Protein AF-A0A8H7NFB6-F1 (afdb_monomer_lite)

Radius of gyration: 37.3 Å; chains: 1; bounding box: 92×57×112 Å

pLDDT: mean 86.74, std 9.06, range [38.88, 98.38]

Organism: Bionectria ochroleuca (NCBI:txid29856)

Foldseek 3Di:
DVVVVVVCVVVVNLLPADEAEAAECRLLVVLVVLLVLPVPDPDDDDSHLLRYAEYEYQLYQLFAFAAPVVLVVCVVHPCNVVNVQRHDDPPDTHHPVSVVSLQSSLVVQAVNYQYAFEAEDFWFQYWDQDPVRDIDSHHDTDQRHDLCRRQSNSHNNPDPVSSHYDHDHSVCSPPDPDCPGPSNVVVVVVVVVSVVVSVLSSVLSVLVSLQCDPCDPLLVLLLVQLDDPCQCVVLVPPDEADPPALPCLLVDPQSVVLLVDQEFEEEEEEDFQLCQSNNLSCCVPVCCPVSPVQEAEAEAAADLQAAPLSQALSVVLSRRVSSSCVRGVSLQVVSSVVQVVCCVPPHREPPRHHDDNPVSLVSCLRSVLSVQQHHAYEYEYEALCSNPDVRSLVVLVSVLVSRVPHDPDTGGYYYYYYYYPDDPPPPSGGTYDYRLVPRLVSLLVVLQVLCCVQQVDDPVVLSVLLSVLLSSNSVSSVLLSVVLSVCNVVVHDPVVSVVVSVPAHNDPLVNLVVLQVPAPDLVLLLQLLLCQLPDSHFDWLVRSQLSSQQFLPDPDQAPVSSCPDPSRDDPVCSQVCNCNNSVNQWGHDPTGIHGPGPVSSVSCLPPVSCSSVVHDNVVSNVVSVVRSVSSVVSVVSNVVVVVVD

Structure (mmCIF, N/CA/C/O backbone):
data_AF-A0A8H7NFB6-F1
#
_entry.id   AF-A0A8H7NFB6-F1
#
loop_
_atom_site.group_PDB
_atom_site.id
_atom_site.type_symbol
_atom_site.label_atom_id
_atom_site.label_alt_id
_atom_site.label_comp_id
_atom_site.label_asym_id
_atom_site.label_entity_id
_atom_site.label_seq_id
_atom_site.pdbx_PDB_ins_code
_atom_site.Cartn_x
_atom_site.Cartn_y
_atom_site.Cartn_z
_atom_site.occupancy
_atom_site.B_iso_or_equiv
_atom_site.auth_seq_id
_atom_site.auth_comp_id
_atom_site.auth_asym_id
_atom_site.auth_atom_id
_atom_site.pdbx_PDB_model_num
ATOM 1 N N . MET A 1 1 ? -16.370 11.973 40.205 1.00 72.94 1 MET A N 1
ATOM 2 C CA . MET A 1 1 ? -15.672 11.376 39.040 1.00 72.94 1 MET A CA 1
ATOM 3 C C . MET A 1 1 ? -14.157 11.419 39.190 1.00 72.94 1 MET A C 1
ATOM 5 O O . MET A 1 1 ? -13.539 10.376 39.048 1.00 72.94 1 MET A O 1
ATOM 9 N N . GLU A 1 2 ? -13.552 12.554 39.545 1.00 75.69 2 GLU A N 1
ATOM 10 C CA . GLU A 1 2 ? -12.086 12.682 39.681 1.00 75.69 2 GLU A CA 1
ATOM 11 C C . GLU A 1 2 ? -11.465 11.679 40.667 1.00 75.69 2 GLU A C 1
ATOM 13 O O . GLU A 1 2 ? -10.488 11.019 40.325 1.00 75.69 2 GLU A O 1
ATOM 18 N N . THR A 1 3 ? -12.090 11.442 41.824 1.00 82.44 3 THR A N 1
ATOM 19 C CA . THR A 1 3 ? -11.656 10.402 42.778 1.00 82.44 3 THR A CA 1
ATOM 20 C C . THR A 1 3 ? -11.649 8.998 42.164 1.00 82.44 3 THR A C 1
ATOM 22 O O . THR A 1 3 ? -10.734 8.216 42.410 1.00 82.44 3 THR A O 1
ATOM 25 N N . VAL A 1 4 ? -12.641 8.675 41.324 1.00 81.06 4 VAL A N 1
ATOM 26 C CA . VAL A 1 4 ? -12.726 7.381 40.624 1.00 81.06 4 VAL A CA 1
ATOM 27 C C . VAL A 1 4 ? -11.626 7.281 39.569 1.00 81.06 4 VAL A C 1
ATOM 29 O O . VAL A 1 4 ? -10.971 6.245 39.466 1.00 81.06 4 VAL A O 1
ATOM 32 N N . THR A 1 5 ? -11.372 8.359 38.823 1.00 80.69 5 THR A N 1
ATOM 33 C CA . THR A 1 5 ? -10.263 8.432 37.864 1.00 80.69 5 THR A CA 1
ATOM 34 C C . THR A 1 5 ? -8.916 8.240 38.564 1.00 80.69 5 THR A C 1
ATOM 36 O O . THR A 1 5 ? -8.122 7.406 38.131 1.00 80.69 5 THR A O 1
ATOM 39 N N . ALA A 1 6 ? -8.679 8.938 39.678 1.00 82.12 6 ALA A N 1
ATOM 40 C CA . ALA A 1 6 ? -7.454 8.834 40.467 1.00 82.12 6 ALA A CA 1
ATOM 41 C C . ALA A 1 6 ? -7.259 7.421 41.043 1.00 82.12 6 ALA A C 1
ATOM 43 O O . ALA A 1 6 ? -6.180 6.845 40.904 1.00 82.12 6 ALA A O 1
ATOM 44 N N . PHE A 1 7 ? -8.312 6.817 41.608 1.00 86.69 7 PHE A N 1
ATOM 45 C CA . PHE A 1 7 ? -8.282 5.435 42.098 1.00 86.69 7 PHE A CA 1
ATOM 46 C C . PHE A 1 7 ? -7.913 4.446 40.988 1.00 86.69 7 PHE A C 1
ATOM 48 O O . PHE A 1 7 ? -7.046 3.590 41.172 1.00 86.69 7 PHE A O 1
ATOM 55 N N . ARG A 1 8 ? -8.543 4.570 39.816 1.00 85.75 8 ARG A N 1
ATOM 56 C CA . ARG A 1 8 ? -8.294 3.678 38.675 1.00 85.75 8 ARG A CA 1
ATOM 57 C C . ARG A 1 8 ? -6.904 3.866 38.087 1.00 85.75 8 ARG A C 1
ATOM 59 O O . ARG A 1 8 ? -6.289 2.885 37.687 1.00 85.75 8 ARG A O 1
ATOM 66 N N . SER A 1 9 ? -6.393 5.095 38.076 1.00 82.38 9 SER A N 1
ATOM 67 C CA . SER A 1 9 ? -5.011 5.376 37.690 1.00 82.38 9 SER A CA 1
ATOM 68 C C . SER A 1 9 ? -4.026 4.737 38.670 1.00 82.38 9 SER A C 1
ATOM 70 O O . SER A 1 9 ? -3.134 4.010 38.247 1.00 82.38 9 SER A O 1
ATOM 72 N N . LYS A 1 10 ? -4.225 4.937 39.982 1.00 86.44 10 LYS A N 1
ATOM 73 C CA . LYS A 1 10 ? -3.372 4.375 41.043 1.00 86.44 10 LYS A CA 1
ATOM 74 C C . LYS A 1 10 ? -3.346 2.844 41.029 1.00 86.44 10 LYS A C 1
ATOM 76 O O . LYS A 1 10 ? -2.319 2.247 41.317 1.00 86.44 10 LYS A O 1
ATOM 81 N N . THR A 1 11 ? -4.472 2.215 40.705 1.00 87.81 11 THR A N 1
ATOM 82 C CA . THR A 1 11 ? -4.620 0.749 40.678 1.00 87.81 11 THR A CA 1
ATOM 83 C C . THR A 1 11 ? -4.396 0.134 39.296 1.00 87.81 11 THR A C 1
ATOM 85 O O . THR A 1 11 ? -4.622 -1.059 39.139 1.00 87.81 11 THR A O 1
ATOM 88 N N . GLN A 1 12 ? -3.995 0.923 38.290 1.00 81.44 12 GLN A N 1
ATOM 89 C CA . GLN A 1 12 ? -3.820 0.475 36.898 1.00 81.44 12 GLN A CA 1
ATOM 90 C C . GLN A 1 12 ? -5.068 -0.204 36.296 1.00 81.44 12 GLN A C 1
ATOM 92 O O . GLN A 1 12 ? -4.985 -1.049 35.411 1.00 81.44 12 GLN A O 1
ATOM 97 N N . THR A 1 13 ? -6.264 0.198 36.732 1.00 85.81 13 THR A N 1
ATOM 98 C CA . THR A 1 13 ? -7.546 -0.362 36.273 1.00 85.81 13 THR A CA 1
ATOM 99 C C . THR A 1 13 ? -8.271 0.550 35.284 1.00 85.81 13 THR A C 1
ATOM 101 O O . THR A 1 13 ? -9.494 0.521 35.193 1.00 85.81 13 THR A O 1
ATOM 104 N N . LEU A 1 14 ? -7.544 1.373 34.522 1.00 81.62 14 LEU A N 1
ATOM 105 C CA . LEU A 1 14 ? -8.123 2.371 33.612 1.00 81.62 14 LEU A CA 1
ATOM 106 C C . LEU A 1 14 ? -9.014 1.769 32.516 1.00 81.62 14 LEU A C 1
ATOM 108 O O . LEU A 1 14 ? -10.041 2.372 32.204 1.00 81.62 14 LEU A O 1
ATOM 112 N N . SER A 1 15 ? -8.682 0.581 32.009 1.00 80.75 15 SER A N 1
ATOM 113 C CA . SER A 1 15 ? -9.472 -0.163 31.018 1.00 80.75 15 SER A CA 1
ATOM 114 C C . SER A 1 15 ? -10.534 -1.081 31.632 1.00 80.75 15 SER A C 1
ATOM 116 O O . SER A 1 15 ? -11.345 -1.652 30.905 1.00 80.75 15 SER A O 1
ATOM 118 N N . ARG A 1 16 ? -10.574 -1.223 32.970 1.00 87.62 16 ARG A N 1
ATOM 119 C CA . ARG A 1 16 ? -11.507 -2.137 33.641 1.00 87.62 16 ARG A CA 1
ATOM 120 C C . ARG A 1 16 ? -12.943 -1.675 33.418 1.00 87.62 16 ARG A C 1
ATOM 122 O O . ARG A 1 16 ? -13.272 -0.578 33.874 1.00 87.62 16 ARG A O 1
ATOM 129 N N . PRO A 1 17 ? -13.814 -2.473 32.808 1.00 90.88 17 PRO A N 1
ATOM 130 C CA . PRO A 1 17 ? -15.118 -1.958 32.450 1.00 90.88 17 PRO A CA 1
ATOM 131 C C . PRO A 1 17 ? -15.995 -1.517 33.628 1.00 90.88 17 PRO A C 1
ATOM 133 O O . PRO A 1 17 ? -15.797 -1.950 34.766 1.00 90.88 17 PRO A O 1
ATOM 136 N N . ILE A 1 18 ? -16.949 -0.630 33.350 1.00 91.69 18 ILE A N 1
ATOM 137 C CA . ILE A 1 18 ? -17.837 0.005 34.323 1.00 91.69 18 ILE A CA 1
ATOM 138 C C . ILE A 1 18 ? -19.290 -0.232 33.904 1.00 91.69 18 ILE A C 1
ATOM 140 O O . ILE A 1 18 ? -19.673 0.005 32.756 1.00 91.69 18 ILE A O 1
ATOM 144 N N . ILE A 1 19 ? -20.095 -0.661 34.874 1.00 94.50 19 ILE A N 1
ATOM 145 C CA . ILE A 1 19 ? -21.553 -0.664 34.799 1.00 94.50 19 ILE A CA 1
ATOM 146 C C . ILE A 1 19 ? -22.047 0.263 35.906 1.00 94.50 19 ILE A C 1
ATOM 148 O O . ILE A 1 19 ? -21.685 0.078 37.070 1.00 94.50 19 ILE A O 1
ATOM 152 N N . PHE A 1 20 ? -22.837 1.272 35.549 1.00 94.94 20 PHE A N 1
ATOM 153 C CA . PHE A 1 20 ? -23.468 2.146 36.533 1.00 94.94 20 PHE A CA 1
ATOM 154 C C . PHE A 1 20 ? -24.835 1.604 36.926 1.00 94.94 20 PHE A C 1
ATOM 156 O O . PHE A 1 20 ? -25.584 1.130 36.078 1.00 94.94 20 PHE A O 1
ATOM 163 N N . ILE A 1 21 ? -25.173 1.713 38.208 1.00 95.75 21 ILE A N 1
ATOM 164 C CA . ILE A 1 21 ? -26.497 1.372 38.723 1.00 95.75 21 ILE A CA 1
ATOM 165 C C . ILE A 1 21 ? -27.036 2.602 39.443 1.00 95.75 21 ILE A C 1
ATOM 167 O O . ILE A 1 21 ? -26.400 3.106 40.368 1.00 95.75 21 ILE A O 1
ATOM 171 N N . GLY A 1 22 ? -28.181 3.105 38.991 1.00 95.75 22 GLY A N 1
ATOM 172 C CA . GLY A 1 22 ? -28.813 4.306 39.521 1.00 95.75 22 GLY A CA 1
ATOM 173 C C . GLY A 1 22 ? -30.255 4.046 39.920 1.00 95.75 22 GLY A C 1
ATOM 174 O O . GLY A 1 22 ? -31.033 3.543 39.118 1.00 95.75 22 GLY A O 1
ATOM 175 N N . HIS A 1 23 ? -30.625 4.434 41.137 1.00 96.19 23 HIS A N 1
ATOM 176 C CA . HIS A 1 23 ? -32.014 4.453 41.598 1.00 96.19 23 HIS A CA 1
ATOM 177 C C . HIS A 1 23 ? -32.502 5.890 41.730 1.00 96.19 23 HIS A C 1
ATOM 179 O O . HIS A 1 23 ? -31.774 6.740 42.252 1.00 96.19 23 HIS A O 1
ATOM 185 N N . SER A 1 24 ? -33.732 6.157 41.282 1.00 93.31 24 SER A N 1
ATOM 186 C CA . SER A 1 24 ? -34.378 7.463 41.416 1.00 93.31 24 SER A CA 1
ATOM 187 C C . SER A 1 24 ? -33.467 8.586 40.879 1.00 93.31 24 SER A C 1
ATOM 189 O O . SER A 1 24 ? -32.880 8.466 39.801 1.00 93.31 24 SER A O 1
ATOM 191 N N . LEU A 1 25 ? -33.279 9.664 41.641 1.00 91.38 25 LEU A N 1
ATOM 192 C CA . LEU A 1 25 ? -32.417 10.803 41.295 1.00 91.38 25 LEU A CA 1
ATOM 193 C C . LEU A 1 25 ? -30.954 10.421 41.009 1.00 91.38 25 LEU A C 1
ATOM 195 O O . LEU A 1 25 ? -30.273 11.122 40.261 1.00 91.38 25 LEU A O 1
ATOM 199 N N . GLY A 1 26 ? -30.470 9.296 41.547 1.00 92.56 26 GLY A N 1
ATOM 200 C CA . GLY A 1 26 ? -29.117 8.805 41.285 1.00 92.56 26 GLY A CA 1
ATOM 201 C C . GLY A 1 26 ? -28.861 8.513 39.804 1.00 92.56 26 GLY A C 1
ATOM 202 O O . GLY A 1 26 ? -27.749 8.724 39.324 1.00 92.56 26 GLY A O 1
ATOM 203 N N . GLY A 1 27 ? -29.888 8.100 39.052 1.00 93.31 27 GLY A N 1
ATOM 204 C CA . GLY A 1 27 ? -29.769 7.891 37.608 1.00 93.31 27 GLY A CA 1
ATOM 205 C C . GLY A 1 27 ? -29.520 9.183 36.827 1.00 93.31 27 GLY A C 1
ATOM 206 O O . GLY A 1 27 ? -28.689 9.202 35.920 1.00 93.31 27 GLY A O 1
ATOM 207 N N . LEU A 1 28 ? -30.163 10.286 37.226 1.00 92.94 28 LEU A N 1
ATOM 208 C CA . LEU A 1 28 ? -29.941 11.603 36.618 1.00 92.94 28 LEU A CA 1
ATOM 209 C C . LEU A 1 28 ? -28.524 12.117 36.902 1.00 92.94 28 LEU A C 1
ATOM 211 O O . LEU A 1 28 ? -27.861 12.627 36.001 1.00 92.94 28 LEU A O 1
ATOM 215 N N . LEU A 1 29 ? -28.021 11.899 38.124 1.00 91.94 29 LEU A N 1
ATOM 216 C CA . LEU A 1 29 ? -26.637 12.225 38.484 1.00 91.94 29 LEU A CA 1
ATOM 217 C C . LEU A 1 29 ? -25.622 11.434 37.654 1.00 91.94 29 LEU A C 1
ATOM 219 O O . LEU A 1 29 ? -24.605 11.990 37.247 1.00 91.94 29 LEU A O 1
ATOM 223 N N . ILE A 1 30 ? -25.888 10.153 37.376 1.00 92.81 30 ILE A N 1
ATOM 224 C CA . ILE A 1 30 ? -25.039 9.338 36.495 1.00 92.81 30 ILE A CA 1
ATOM 225 C C . ILE A 1 30 ? -24.992 9.941 35.087 1.00 92.81 30 ILE A C 1
ATOM 227 O O . ILE A 1 30 ? -23.897 10.090 34.539 1.00 92.81 30 ILE A O 1
ATOM 231 N N . LYS A 1 31 ? -26.142 10.327 34.514 1.00 92.00 31 LYS A N 1
ATOM 232 C CA . LYS A 1 31 ? -26.193 10.960 33.184 1.00 92.00 31 LYS A CA 1
ATOM 233 C C . LYS A 1 31 ? -25.368 12.243 33.134 1.00 92.00 31 LYS A C 1
ATOM 235 O O . LYS A 1 31 ? -24.504 12.377 32.266 1.00 92.00 31 LYS A O 1
ATOM 240 N N . GLU A 1 32 ? -25.584 13.142 34.091 1.00 90.12 32 GLU A N 1
ATOM 241 C CA . GLU A 1 32 ? -24.864 14.416 34.171 1.00 90.12 32 GLU A CA 1
ATOM 242 C C . GLU A 1 32 ? -23.356 14.194 34.366 1.00 90.12 32 GLU A C 1
ATOM 244 O O . GLU A 1 32 ? -22.529 14.771 33.662 1.00 90.12 32 GLU A O 1
ATOM 249 N N . ALA A 1 33 ? -22.965 13.280 35.259 1.00 88.69 33 ALA A N 1
ATOM 250 C CA . ALA A 1 33 ? -21.560 12.984 35.510 1.00 88.69 33 ALA A CA 1
ATOM 251 C C . ALA A 1 33 ? -20.846 12.386 34.283 1.00 88.69 33 ALA A C 1
ATOM 253 O O . ALA A 1 33 ? -19.674 12.694 34.044 1.00 88.69 33 ALA A O 1
ATOM 254 N N . LEU A 1 34 ? -21.533 11.557 33.488 1.00 88.12 34 LEU A N 1
ATOM 255 C CA . LEU A 1 34 ? -21.008 11.025 32.227 1.00 88.12 34 LEU A CA 1
ATOM 256 C C . LEU A 1 34 ? -20.882 12.116 31.154 1.00 88.12 34 LEU A C 1
ATOM 258 O O . LEU A 1 34 ? -19.872 12.147 30.447 1.00 88.12 34 LEU A O 1
ATOM 262 N N . LEU A 1 35 ? -21.845 13.039 31.063 1.00 87.44 35 LEU A N 1
ATOM 263 C CA . LEU A 1 35 ? -21.771 14.199 30.166 1.00 87.44 35 LEU A CA 1
ATOM 264 C C . LEU A 1 35 ? -20.603 15.122 30.520 1.00 87.44 35 LEU A C 1
ATOM 266 O O . LEU A 1 35 ? -19.802 15.470 29.649 1.00 87.44 35 LEU A O 1
ATOM 270 N N . LEU A 1 36 ? -20.446 15.464 31.800 1.00 83.56 36 LEU A N 1
ATOM 271 C CA . LEU A 1 36 ? -19.325 16.269 32.289 1.00 83.56 36 LEU A CA 1
ATOM 272 C C . LEU A 1 36 ? -17.979 15.579 32.040 1.00 83.56 36 LEU A C 1
ATOM 274 O O . LEU A 1 36 ? -17.017 16.231 31.632 1.00 83.56 36 LEU A O 1
ATOM 278 N N . SER A 1 37 ? -17.919 14.252 32.209 1.00 78.19 37 SER A N 1
ATOM 279 C CA . SER A 1 37 ? -16.724 13.463 31.887 1.00 78.19 37 SER A CA 1
ATOM 280 C C . SER A 1 37 ? -16.343 13.525 30.405 1.00 78.19 37 SER A C 1
ATOM 282 O O . SER A 1 37 ? -15.190 13.245 30.084 1.00 78.19 37 SER A O 1
ATOM 284 N N . ARG A 1 38 ? -17.281 13.842 29.505 1.00 74.81 38 ARG A N 1
ATOM 285 C CA . ARG A 1 38 ? -17.029 13.957 28.064 1.00 74.81 38 ARG A CA 1
ATOM 286 C C . ARG A 1 38 ? -16.687 15.386 27.640 1.00 74.81 38 ARG A C 1
ATOM 288 O O . ARG A 1 38 ? -15.788 15.558 26.830 1.00 74.81 38 ARG A O 1
ATOM 295 N N . LYS A 1 39 ? -17.364 16.398 28.199 1.00 68.88 39 LYS A N 1
ATOM 296 C CA . LYS A 1 39 ? -17.177 17.819 27.838 1.00 68.88 39 LYS A CA 1
ATOM 297 C C . LYS A 1 39 ? -15.820 18.400 28.256 1.00 68.88 39 LYS A C 1
ATOM 299 O O . LYS A 1 39 ? -15.344 19.327 27.617 1.00 68.88 39 LYS A O 1
ATOM 304 N N . LYS A 1 40 ? -15.190 17.880 29.316 1.00 59.81 40 LYS A N 1
ATOM 305 C CA . LYS A 1 40 ? -13.956 18.453 29.890 1.00 59.81 40 LYS A CA 1
ATOM 306 C C . LYS A 1 40 ? -12.666 18.242 29.069 1.00 59.81 40 LYS A C 1
ATOM 308 O O . LYS A 1 40 ? -11.626 18.690 29.534 1.00 59.81 40 LYS A O 1
ATOM 313 N N . LEU A 1 41 ? -12.670 17.562 27.913 1.00 53.09 41 LEU A N 1
ATOM 314 C CA . LEU A 1 41 ? -11.419 17.082 27.294 1.00 53.09 41 LEU A CA 1
ATOM 315 C C . LEU A 1 41 ? -11.326 17.294 25.779 1.00 53.09 41 LEU A C 1
ATOM 317 O O . LEU A 1 41 ? -11.825 16.491 24.994 1.00 53.09 41 LEU A O 1
ATOM 321 N N . GLY A 1 42 ? -10.575 18.332 25.404 1.00 43.91 42 GLY A N 1
ATOM 322 C CA . GLY A 1 42 ? -9.929 18.489 24.097 1.00 43.91 42 GLY A CA 1
ATOM 323 C C . GLY A 1 42 ? -8.572 17.773 23.980 1.00 43.91 42 GLY A C 1
ATOM 324 O O . GLY A 1 42 ? -7.921 17.888 22.952 1.00 43.91 42 GLY A O 1
ATOM 325 N N . GLU A 1 43 ? -8.134 17.011 24.990 1.00 43.94 43 GLU A N 1
ATOM 326 C CA . GLU A 1 43 ? -6.831 16.333 24.992 1.00 43.94 43 GLU A CA 1
ATOM 327 C C . GLU A 1 43 ? -6.935 14.918 25.589 1.00 43.94 43 GLU A C 1
ATOM 329 O O . GLU A 1 43 ? -7.249 14.740 26.760 1.00 43.94 43 GLU A O 1
ATOM 334 N N . SER A 1 44 ? -6.650 13.899 24.775 1.00 48.59 44 SER A N 1
ATOM 335 C CA . SER A 1 44 ? -6.049 12.593 25.121 1.00 48.59 44 SER A CA 1
ATOM 336 C C . SER A 1 44 ? -6.648 11.664 26.216 1.00 48.59 44 SER A C 1
ATOM 338 O O . SER A 1 44 ? -6.378 10.465 26.154 1.00 48.59 44 SER A O 1
ATOM 340 N N . LYS A 1 45 ? -7.491 12.064 27.186 1.00 54.91 45 LYS A N 1
ATOM 341 C CA . LYS A 1 45 ? -8.005 11.117 28.218 1.00 54.91 45 LYS A CA 1
ATOM 342 C C . LYS A 1 45 ? -9.388 11.425 28.808 1.00 54.91 45 LYS A C 1
ATOM 344 O O . LYS A 1 45 ? -9.465 12.227 29.727 1.00 54.91 45 LYS A O 1
ATOM 349 N N . PRO A 1 46 ? -10.418 10.596 28.533 1.00 56.12 46 PRO A N 1
ATOM 350 C CA . PRO A 1 46 ? -11.286 10.149 29.634 1.00 56.12 46 PRO A CA 1
ATOM 351 C C . PRO A 1 46 ? -11.554 8.640 29.610 1.00 56.12 46 PRO A C 1
ATOM 353 O O . PRO A 1 46 ? -12.179 8.097 28.702 1.00 56.12 46 PRO A O 1
ATOM 356 N N . THR A 1 47 ? -11.128 7.955 30.670 1.00 69.19 47 THR A N 1
ATOM 357 C CA . THR A 1 47 ? -11.260 6.500 30.811 1.00 69.19 47 THR A CA 1
ATOM 358 C C . THR A 1 47 ? -12.602 6.071 31.391 1.00 69.19 47 THR A C 1
ATOM 360 O O . THR A 1 47 ? -13.001 4.943 31.151 1.00 69.19 47 THR A O 1
ATOM 363 N N . ILE A 1 48 ? -13.332 6.934 32.114 1.00 82.50 48 ILE A N 1
ATOM 364 C CA . ILE A 1 48 ? -14.617 6.553 32.728 1.00 82.50 48 ILE A CA 1
ATOM 365 C C . ILE A 1 48 ? -15.709 6.399 31.670 1.00 82.50 48 ILE A C 1
ATOM 367 O O . ILE A 1 48 ? -16.328 5.341 31.608 1.00 82.50 48 ILE A O 1
ATOM 371 N N . SER A 1 49 ? -15.919 7.399 30.809 1.00 81.38 49 SER A N 1
ATOM 372 C CA . SER A 1 49 ? -16.887 7.289 29.709 1.00 81.38 49 SER A CA 1
ATOM 373 C C . SER A 1 49 ? -16.512 6.157 28.747 1.00 81.38 49 SER A C 1
ATOM 375 O O . SER A 1 49 ? -17.363 5.357 28.378 1.00 81.38 49 SER A O 1
ATOM 377 N N . ARG A 1 50 ? -15.221 6.013 28.410 1.00 81.06 50 ARG A N 1
ATOM 378 C CA . ARG A 1 50 ? -14.724 4.928 27.546 1.00 81.06 50 ARG A CA 1
ATOM 379 C C . ARG A 1 50 ? -14.851 3.537 28.178 1.00 81.06 50 ARG A C 1
ATOM 381 O O . ARG A 1 50 ? -15.161 2.587 27.467 1.00 81.06 50 ARG A O 1
ATOM 388 N N . ALA A 1 51 ? -14.657 3.418 29.492 1.00 87.81 51 ALA A N 1
ATOM 389 C CA . ALA A 1 51 ? -14.824 2.163 30.223 1.00 87.81 51 ALA A CA 1
ATOM 390 C C . ALA A 1 51 ? -16.278 1.831 30.558 1.00 87.81 51 ALA A C 1
ATOM 392 O O . ALA A 1 51 ? -16.543 0.709 30.978 1.00 87.81 51 ALA A O 1
ATOM 393 N N . THR A 1 52 ? -17.213 2.767 30.397 1.00 90.56 52 THR A N 1
ATOM 394 C CA . THR A 1 52 ? -18.630 2.519 30.668 1.00 90.56 52 THR A CA 1
ATOM 395 C C . THR A 1 52 ? -19.267 1.802 29.483 1.00 90.56 52 THR A C 1
ATOM 397 O O . THR A 1 52 ? -19.119 2.236 28.343 1.00 90.56 52 THR A O 1
ATOM 400 N N . TYR A 1 53 ? -19.980 0.709 29.750 1.00 90.69 53 TYR A N 1
ATOM 401 C CA . TYR A 1 53 ? -20.768 -0.005 28.738 1.00 90.69 53 TYR A CA 1
ATOM 402 C C . TYR A 1 53 ? -22.241 -0.087 29.123 1.00 90.69 53 TYR A C 1
ATOM 404 O O . TYR A 1 53 ? -23.099 0.257 28.317 1.00 90.69 53 TYR A O 1
ATOM 412 N N . GLY A 1 54 ? -22.526 -0.517 30.352 1.00 91.94 54 GLY A N 1
ATOM 413 C CA . GLY A 1 54 ? -23.886 -0.735 30.833 1.00 91.94 54 GLY A CA 1
ATOM 414 C C . GLY A 1 54 ? -24.345 0.331 31.820 1.00 91.94 54 GLY A C 1
ATOM 415 O O . GLY A 1 54 ? -23.566 0.801 32.655 1.00 91.94 54 GLY A O 1
ATOM 416 N N . ILE A 1 55 ? -25.629 0.669 31.768 1.00 94.00 55 ILE A N 1
ATOM 417 C CA . ILE A 1 55 ? -26.295 1.466 32.795 1.00 94.00 55 ILE A CA 1
ATOM 418 C C . ILE A 1 55 ? -27.605 0.781 33.175 1.00 94.00 55 ILE A C 1
ATOM 420 O O . ILE A 1 55 ? -28.413 0.455 32.311 1.00 94.00 55 ILE A O 1
ATOM 424 N N . VAL A 1 56 ? -27.814 0.573 34.471 1.00 95.69 56 VAL A N 1
ATOM 425 C CA . VAL A 1 56 ? -29.043 0.002 35.017 1.00 95.69 56 VAL A CA 1
ATOM 426 C C . VAL A 1 56 ? -29.771 1.069 35.819 1.00 95.69 56 VAL A C 1
ATOM 428 O O . VAL A 1 56 ? -29.239 1.596 36.799 1.00 95.69 56 VAL A O 1
ATOM 431 N N . PHE A 1 57 ? -30.984 1.397 35.399 1.00 96.00 57 PHE A N 1
ATOM 432 C CA . PHE A 1 57 ? -31.812 2.424 36.013 1.00 96.00 57 PHE A CA 1
ATOM 433 C C . PHE A 1 57 ? -33.012 1.812 36.724 1.00 96.00 57 PHE A C 1
ATOM 435 O O . PHE A 1 57 ? -33.738 1.024 36.141 1.00 96.00 57 PHE A O 1
ATOM 442 N N . PHE A 1 58 ? -33.247 2.218 37.969 1.00 97.06 58 PHE A N 1
ATOM 443 C CA . PHE A 1 58 ? -34.407 1.832 38.769 1.00 97.06 58 PHE A CA 1
ATOM 444 C C . PHE A 1 58 ? -35.255 3.071 39.061 1.00 97.06 58 PHE A C 1
ATOM 446 O O . PHE A 1 58 ? -34.836 3.926 39.845 1.00 97.06 58 PHE A O 1
ATOM 453 N N . GLY A 1 59 ? -36.424 3.185 38.429 1.00 94.19 59 GLY A N 1
ATOM 454 C CA . GLY A 1 59 ? -37.384 4.271 38.655 1.00 94.19 59 GLY A CA 1
ATOM 455 C C . GLY A 1 59 ? -36.767 5.658 38.476 1.00 94.19 59 GLY A C 1
ATOM 456 O O . GLY A 1 59 ? -36.963 6.541 39.303 1.00 94.19 59 GLY A O 1
ATOM 457 N N . VAL A 1 60 ? -35.918 5.856 37.469 1.00 95.00 60 VAL A N 1
ATOM 458 C CA . VAL A 1 60 ? -35.232 7.143 37.283 1.00 95.00 60 VAL A CA 1
ATOM 459 C C . VAL A 1 60 ? -36.210 8.140 36.657 1.00 95.00 60 VAL A C 1
ATOM 461 O O . VAL A 1 60 ? -36.740 7.835 35.595 1.00 95.00 60 VAL A O 1
ATOM 464 N N . PRO A 1 61 ? -36.450 9.320 37.259 1.00 93.56 61 PRO A N 1
ATOM 465 C CA . PRO A 1 61 ? -37.454 10.261 36.769 1.00 93.56 61 PRO A CA 1
ATOM 466 C C . PRO A 1 61 ? -36.936 11.054 35.562 1.00 93.56 61 PRO A C 1
ATOM 468 O O . PRO A 1 61 ? -36.614 12.234 35.684 1.00 93.56 61 PRO A O 1
ATOM 471 N N . ASN A 1 62 ? -36.806 10.417 34.394 1.00 90.56 62 ASN A N 1
ATOM 472 C CA . ASN A 1 62 ? -36.267 11.086 33.207 1.00 90.56 62 ASN A CA 1
ATOM 473 C C . ASN A 1 62 ? -37.223 12.138 32.639 1.00 90.56 62 ASN A C 1
ATOM 475 O O . ASN A 1 62 ? -36.743 13.122 32.086 1.00 90.56 62 ASN A O 1
ATOM 479 N N . HIS A 1 63 ? -38.538 11.956 32.798 1.00 89.62 63 HIS A N 1
ATOM 480 C CA . HIS A 1 63 ? -39.561 12.952 32.450 1.00 89.62 63 HIS A CA 1
ATOM 481 C C . HIS A 1 63 ? -40.247 13.575 33.672 1.00 89.62 63 HIS A C 1
ATOM 483 O O . HIS A 1 63 ? -41.147 14.390 33.518 1.00 89.62 63 HIS A O 1
ATOM 489 N N . GLY A 1 64 ? -39.798 13.241 34.882 1.00 90.06 64 GLY A N 1
ATOM 490 C CA . GLY A 1 64 ? -40.275 13.854 36.117 1.00 90.06 64 GLY A CA 1
ATOM 491 C C . GLY A 1 64 ? -40.742 12.861 37.179 1.00 90.06 64 GLY A C 1
ATOM 492 O O . GLY A 1 64 ? -40.772 11.644 36.965 1.00 90.06 64 GLY A O 1
ATOM 493 N N . LEU A 1 65 ? -41.044 13.411 38.353 1.00 89.75 65 LEU A N 1
ATOM 494 C CA . LEU A 1 65 ? -41.392 12.737 39.601 1.00 89.75 65 LEU A CA 1
ATOM 495 C C . LEU A 1 65 ? -42.713 13.306 40.151 1.00 89.75 65 LEU A C 1
ATOM 497 O O . LEU A 1 65 ? -42.839 14.516 40.324 1.00 89.75 65 LEU A O 1
ATOM 501 N N . ARG A 1 66 ? -43.667 12.444 40.506 1.00 86.75 66 ARG A N 1
ATOM 502 C CA . ARG A 1 66 ? -44.977 12.816 41.063 1.00 86.75 66 ARG A CA 1
ATOM 503 C C . ARG A 1 66 ? -44.949 12.841 42.592 1.00 86.75 66 ARG A C 1
ATOM 505 O O . ARG A 1 66 ? -45.304 11.864 43.247 1.00 86.75 66 ARG A O 1
ATOM 512 N N . ASN A 1 67 ? -44.485 13.947 43.177 1.00 80.81 67 ASN A N 1
ATOM 513 C CA . ASN A 1 67 ? -44.504 14.170 44.633 1.00 80.81 67 ASN A CA 1
ATOM 514 C C . ASN A 1 67 ? -44.439 15.667 44.973 1.00 80.81 67 ASN A C 1
ATOM 516 O O . ASN A 1 67 ? -43.400 16.184 45.387 1.00 80.81 67 ASN A O 1
ATOM 520 N N . GLU A 1 68 ? -45.549 16.375 44.773 1.00 76.56 68 GLU A N 1
ATOM 521 C CA . GLU A 1 68 ? -45.628 17.829 44.966 1.00 76.56 68 GLU A CA 1
ATOM 522 C C . GLU A 1 68 ? -45.203 18.284 46.366 1.00 76.56 68 GLU A C 1
ATOM 524 O O . GLU A 1 68 ? -44.627 19.361 46.525 1.00 76.56 68 GLU A O 1
ATOM 529 N N . GLN A 1 69 ? -45.406 17.442 47.382 1.00 76.88 69 GLN A N 1
ATOM 530 C CA . GLN A 1 69 ? -45.079 17.756 48.772 1.00 76.88 69 GLN A CA 1
ATOM 531 C C . GLN A 1 69 ? -43.567 17.880 49.014 1.00 76.88 69 GLN A C 1
ATOM 533 O O . GLN A 1 69 ? -43.147 18.473 50.011 1.00 76.88 69 GLN A O 1
ATOM 538 N N . LEU A 1 70 ? -42.730 17.407 48.079 1.00 79.50 70 LEU A N 1
ATOM 539 C CA . LEU A 1 70 ? -41.299 17.701 48.098 1.00 79.50 70 LEU A CA 1
ATOM 540 C C . LEU A 1 70 ? -41.015 19.199 47.958 1.00 79.50 70 LEU A C 1
ATOM 542 O O . LEU A 1 70 ? -40.058 19.648 48.581 1.00 79.50 70 LEU A O 1
ATOM 546 N N . ARG A 1 71 ? -41.841 19.985 47.240 1.00 80.38 71 ARG A N 1
ATOM 547 C CA . ARG A 1 71 ? -41.647 21.448 47.101 1.00 80.38 71 ARG A CA 1
ATOM 548 C C . ARG A 1 71 ? -41.629 22.142 48.456 1.00 80.38 71 ARG A C 1
ATOM 550 O O . ARG A 1 71 ? -40.791 23.003 48.696 1.00 80.38 71 ARG A O 1
ATOM 557 N N . THR A 1 72 ? -42.529 21.733 49.347 1.00 79.38 72 THR A N 1
ATOM 558 C CA . THR A 1 72 ? -42.649 22.285 50.700 1.00 79.38 72 THR A CA 1
ATOM 559 C C . THR A 1 72 ? -41.489 21.860 51.597 1.00 79.38 72 THR A C 1
ATOM 561 O O . THR A 1 72 ? -41.068 22.624 52.457 1.00 79.38 72 THR A O 1
ATOM 564 N N . LEU A 1 73 ? -40.956 20.648 51.410 1.00 80.06 73 LEU A N 1
ATOM 565 C CA . LEU A 1 73 ? -39.836 20.139 52.208 1.00 80.06 73 LEU A CA 1
ATOM 566 C C . LEU A 1 73 ? -38.511 20.832 51.904 1.00 80.06 73 LEU A C 1
ATOM 568 O O . LEU A 1 73 ? -37.688 20.995 52.804 1.00 80.06 73 LEU A O 1
ATOM 572 N N . VAL A 1 74 ? -38.299 21.208 50.646 1.00 82.56 74 VAL A N 1
ATOM 573 C CA . VAL A 1 74 ? -37.063 21.863 50.202 1.00 82.56 74 VAL A CA 1
ATOM 574 C C . VAL A 1 74 ? -37.197 23.377 50.109 1.00 82.56 74 VAL A C 1
ATOM 576 O O . VAL A 1 74 ? -36.320 24.039 49.556 1.00 82.56 74 VAL A O 1
ATOM 579 N N . ASP A 1 75 ? -38.284 23.948 50.626 1.00 81.62 75 ASP A N 1
ATOM 580 C CA . ASP A 1 75 ? -38.467 25.390 50.595 1.00 81.62 75 ASP A CA 1
ATOM 581 C C . ASP A 1 75 ? -37.353 26.098 51.383 1.00 81.62 75 ASP A C 1
ATOM 583 O O . ASP A 1 75 ? -36.974 25.679 52.476 1.00 81.62 75 ASP A O 1
ATOM 587 N N . GLY A 1 76 ? -36.758 27.126 50.778 1.00 81.19 76 GLY A N 1
ATOM 588 C CA . GLY A 1 76 ? -35.564 27.801 51.300 1.00 81.19 76 GLY A CA 1
ATOM 589 C C . GLY A 1 76 ? -34.263 26.979 51.278 1.00 81.19 76 GLY A C 1
ATOM 590 O O . GLY A 1 76 ? -33.223 27.507 51.666 1.00 81.19 76 GLY A O 1
ATOM 591 N N . GLN A 1 77 ? -34.274 25.723 50.813 1.00 87.88 77 GLN A N 1
ATOM 592 C CA . GLN A 1 77 ? -33.067 24.897 50.720 1.00 87.88 77 GLN A CA 1
ATOM 593 C C . GLN A 1 77 ? -32.348 25.058 49.365 1.00 87.88 77 GLN A C 1
ATOM 595 O O . GLN A 1 77 ? -32.993 25.318 48.344 1.00 87.88 77 GLN A O 1
ATOM 600 N N . PRO A 1 78 ? -31.017 24.836 49.298 1.00 84.56 78 PRO A N 1
ATOM 601 C CA . PRO A 1 78 ? -30.240 24.981 48.059 1.00 84.56 78 PRO A CA 1
ATOM 602 C C . PRO A 1 78 ? -30.717 24.102 46.892 1.00 84.56 78 PRO A C 1
ATOM 604 O O . PRO A 1 78 ? -30.513 24.437 45.729 1.00 84.56 78 PRO A O 1
ATOM 607 N N . ASN A 1 79 ? -31.362 22.972 47.186 1.00 84.00 79 ASN A N 1
ATOM 608 C CA . ASN A 1 79 ? -31.875 22.023 46.196 1.00 84.00 79 ASN A CA 1
ATOM 609 C C . ASN A 1 79 ? -33.288 22.360 45.681 1.00 84.00 79 ASN A C 1
ATOM 611 O O . ASN A 1 79 ? -33.796 21.625 44.833 1.00 84.00 79 ASN A O 1
ATOM 615 N N . LYS A 1 80 ? -33.915 23.458 46.133 1.00 86.44 80 LYS A N 1
ATOM 616 C CA . LYS A 1 80 ? -35.276 23.858 45.732 1.00 86.44 80 LYS A CA 1
ATOM 617 C C . LYS A 1 80 ? -35.461 23.934 44.217 1.00 86.44 80 LYS A C 1
ATOM 619 O O . LYS A 1 80 ? -36.422 23.381 43.691 1.00 86.44 80 LYS A O 1
ATOM 624 N N . ALA A 1 81 ? -34.532 24.587 43.517 1.00 84.81 81 ALA A N 1
ATOM 625 C CA . ALA A 1 81 ? -34.603 24.757 42.065 1.00 84.81 81 ALA A CA 1
ATOM 626 C C . ALA A 1 81 ? -34.592 23.407 41.330 1.00 84.81 81 ALA A C 1
ATOM 628 O O . ALA A 1 81 ? -35.446 23.156 40.487 1.00 84.81 81 ALA A O 1
ATOM 629 N N . PHE A 1 82 ? -33.692 22.503 41.726 1.00 84.88 82 PHE A N 1
ATOM 630 C CA . PHE A 1 82 ? -33.604 21.166 41.143 1.00 84.88 82 PHE A CA 1
ATOM 631 C C . PHE A 1 82 ? -34.874 20.344 41.382 1.00 84.88 82 PHE A C 1
ATOM 633 O O . PHE A 1 82 ? -35.368 19.696 40.468 1.00 84.88 82 PHE A O 1
ATOM 640 N N . ILE A 1 83 ? -35.436 20.385 42.592 1.00 85.56 83 ILE A N 1
ATOM 641 C CA . ILE A 1 83 ? -36.696 19.692 42.889 1.00 85.56 83 ILE A CA 1
ATOM 642 C C . ILE A 1 83 ? -37.852 20.267 42.067 1.00 85.56 83 ILE A C 1
ATOM 644 O O . ILE A 1 83 ? -38.664 19.501 41.561 1.00 85.56 83 ILE A O 1
ATOM 648 N N . ASN A 1 84 ? -37.912 21.583 41.864 1.00 85.81 84 ASN A N 1
ATOM 649 C CA . ASN A 1 84 ? -38.929 22.181 40.999 1.00 85.81 84 ASN A CA 1
ATOM 650 C C . ASN A 1 84 ? -38.803 21.714 39.542 1.00 85.81 84 ASN A C 1
ATOM 652 O O . ASN A 1 84 ? -39.820 21.426 38.924 1.00 85.81 84 ASN A O 1
ATOM 656 N N . ASP A 1 85 ? -37.578 21.565 39.031 1.00 86.00 85 ASP A N 1
ATOM 657 C CA . ASP A 1 85 ? -37.317 21.019 37.693 1.00 86.00 85 ASP A CA 1
ATOM 658 C C . ASP A 1 85 ? -37.636 19.515 37.573 1.00 86.00 85 ASP A C 1
ATOM 660 O O . ASP A 1 85 ? -37.769 18.997 36.465 1.00 86.00 85 ASP A O 1
ATOM 664 N N . LEU A 1 86 ? -37.734 18.785 38.685 1.00 85.81 86 LEU A N 1
ATOM 665 C CA . LEU A 1 86 ? -38.048 17.354 38.691 1.00 85.81 86 LEU A CA 1
ATOM 666 C C . LEU A 1 86 ? -39.538 17.061 38.793 1.00 85.81 86 LEU A C 1
ATOM 668 O O . LEU A 1 86 ? -39.976 16.000 38.355 1.00 85.81 86 LEU A O 1
ATOM 672 N N . LEU A 1 87 ? -40.292 17.929 39.461 1.00 85.31 87 LEU A N 1
ATOM 673 C CA . LEU A 1 87 ? -41.661 17.628 39.849 1.00 85.31 87 LEU A CA 1
ATOM 674 C C . LEU A 1 87 ? -42.642 17.901 38.719 1.00 85.31 87 LEU A C 1
ATOM 676 O O . LEU A 1 87 ? -42.712 19.024 38.225 1.00 85.31 87 LEU A O 1
ATOM 680 N N . VAL A 1 88 ? -43.435 16.881 38.404 1.00 82.62 88 VAL A N 1
ATOM 681 C CA . VAL A 1 88 ? -44.533 16.941 37.438 1.00 82.62 88 VAL A CA 1
ATOM 682 C C . VAL A 1 88 ? -45.821 16.462 38.101 1.00 82.62 88 VAL A C 1
ATOM 684 O O . VAL A 1 88 ? -45.825 15.506 38.880 1.00 82.62 88 VAL A O 1
ATOM 687 N N . ASP A 1 89 ? -46.899 17.164 37.806 1.00 76.62 89 ASP A N 1
ATOM 688 C CA . ASP A 1 89 ? -48.288 16.803 38.054 1.00 76.62 89 ASP A CA 1
ATOM 689 C C . ASP A 1 89 ? -48.782 15.790 37.003 1.00 76.62 89 ASP A C 1
ATOM 691 O O . ASP A 1 89 ? -48.046 15.429 36.081 1.00 76.62 89 ASP A O 1
ATOM 695 N N . ASP A 1 90 ? -49.994 15.249 37.182 1.00 64.94 90 ASP A N 1
ATOM 696 C CA . ASP A 1 90 ? -50.474 14.086 36.416 1.00 64.94 90 ASP A CA 1
ATOM 697 C C . ASP A 1 90 ? -50.503 14.320 34.883 1.00 64.94 90 ASP A C 1
ATOM 699 O O . ASP A 1 90 ? -50.361 13.338 34.149 1.00 64.94 90 ASP A O 1
ATOM 703 N N . ASP A 1 91 ? -50.539 15.586 34.434 1.00 62.06 91 ASP A N 1
ATOM 704 C CA . ASP A 1 91 ? -50.636 16.019 33.026 1.00 62.06 91 ASP A CA 1
ATOM 705 C C . ASP A 1 91 ? -49.484 16.938 32.547 1.00 62.06 91 ASP A C 1
ATOM 707 O O . ASP A 1 91 ? -49.529 17.470 31.435 1.00 62.06 91 ASP A O 1
ATOM 711 N N . SER A 1 92 ? -48.449 17.160 33.364 1.00 74.50 92 SER A N 1
ATOM 712 C CA . SER A 1 92 ? -47.383 18.119 33.030 1.00 74.50 92 SER A CA 1
ATOM 713 C C . SER A 1 92 ? -46.256 17.520 32.198 1.00 74.50 92 SER A C 1
ATOM 715 O O . SER A 1 92 ? -45.752 16.430 32.474 1.00 74.50 92 SER A O 1
ATOM 717 N N . GLU A 1 93 ? -45.783 18.287 31.213 1.00 78.56 93 GLU A N 1
ATOM 718 C CA . GLU A 1 93 ? -44.582 17.935 30.461 1.00 78.56 93 GLU A CA 1
ATOM 719 C C . GLU A 1 93 ? -43.315 17.996 31.328 1.00 78.56 93 GLU A C 1
ATOM 721 O O . GLU A 1 93 ? -43.188 18.805 32.251 1.00 78.56 93 GLU A O 1
ATOM 726 N N . ALA A 1 94 ? -42.314 17.193 30.956 1.00 82.75 94 ALA A N 1
ATOM 727 C CA . ALA A 1 94 ? -40.987 17.253 31.557 1.00 82.75 94 ALA A CA 1
ATOM 728 C C . ALA A 1 94 ? -40.388 18.670 31.479 1.00 82.75 94 ALA A C 1
ATOM 730 O O . ALA A 1 94 ? -40.477 19.351 30.449 1.00 82.75 94 ALA A O 1
ATOM 731 N N . SER A 1 95 ? -39.695 19.087 32.542 1.00 87.19 95 SER A N 1
ATOM 732 C CA . SER A 1 95 ? -39.038 20.394 32.586 1.00 87.19 95 SER A CA 1
ATOM 733 C C . SER A 1 95 ? -38.002 20.567 31.472 1.00 87.19 95 SER A C 1
ATOM 735 O O . SER A 1 95 ? -37.406 19.609 30.961 1.00 87.19 95 SER A O 1
ATOM 737 N N . GLY A 1 96 ? -37.706 21.825 31.134 1.00 85.88 96 GLY A N 1
ATOM 738 C CA . GLY A 1 96 ? -36.645 22.141 30.178 1.00 85.88 96 GLY A CA 1
ATOM 739 C C . GLY A 1 96 ? -35.280 21.578 30.595 1.00 85.88 96 GLY A C 1
ATOM 740 O O . GLY A 1 96 ? -34.477 21.230 29.731 1.00 85.88 96 GLY A O 1
ATOM 741 N N . PHE A 1 97 ? -35.013 21.448 31.899 1.00 89.25 97 PHE A N 1
ATOM 742 C CA . PHE A 1 97 ? -33.802 20.804 32.409 1.00 89.25 97 PHE A CA 1
ATOM 743 C C . PHE A 1 97 ? -33.739 19.319 32.026 1.00 89.25 97 PHE A C 1
ATOM 745 O O . PHE A 1 97 ? -32.756 18.896 31.414 1.00 89.25 97 PHE A O 1
ATOM 752 N N . LEU A 1 98 ? -34.792 18.551 32.321 1.00 89.75 98 LEU A N 1
ATOM 753 C CA . LEU A 1 98 ? -34.845 17.114 32.038 1.00 89.75 98 LEU A CA 1
ATOM 754 C C . LEU A 1 98 ? -34.790 16.818 30.537 1.00 89.75 98 LEU A C 1
ATOM 756 O O . LEU A 1 98 ? -34.008 15.964 30.114 1.00 89.75 98 LEU A O 1
ATOM 760 N N . LYS A 1 99 ? -35.529 17.588 29.726 1.00 88.62 99 LYS A N 1
ATOM 761 C CA . LYS A 1 99 ? -35.485 17.489 28.259 1.00 88.62 99 LYS A CA 1
ATOM 762 C C . LYS A 1 99 ? -34.070 17.729 27.723 1.00 88.62 99 LYS A C 1
ATOM 764 O O . LYS A 1 99 ? -33.558 16.918 26.958 1.00 88.62 99 LYS A O 1
ATOM 769 N N . ARG A 1 100 ? -33.388 18.794 28.173 1.00 89.75 100 ARG A N 1
ATOM 770 C CA . ARG A 1 100 ? -31.997 19.077 27.765 1.00 89.75 100 ARG A CA 1
ATOM 771 C C . ARG A 1 100 ? -31.033 17.971 28.181 1.00 89.75 100 ARG A C 1
ATOM 773 O O . ARG A 1 100 ? -30.178 17.594 27.381 1.00 89.75 100 ARG A O 1
ATOM 780 N N . LEU A 1 101 ? -31.154 17.462 29.408 1.00 90.56 101 LEU A N 1
ATOM 781 C CA . LEU A 1 101 ? -30.303 16.383 29.905 1.00 90.56 101 LEU A CA 1
ATOM 782 C C . LEU A 1 101 ? -30.486 15.109 29.071 1.00 90.56 101 LEU A C 1
ATOM 784 O O . LEU A 1 101 ? -29.499 14.502 28.658 1.00 90.56 101 LEU A O 1
ATOM 788 N N . ALA A 1 102 ? -31.734 14.728 28.785 1.00 88.06 102 ALA A N 1
ATOM 789 C CA . ALA A 1 102 ? -32.053 13.576 27.950 1.00 88.06 102 ALA A CA 1
ATOM 790 C C . ALA A 1 102 ? -31.487 13.728 26.529 1.00 88.06 102 ALA A C 1
ATOM 792 O O . ALA A 1 102 ? -30.783 12.827 26.071 1.00 88.06 102 ALA A O 1
ATOM 793 N N . SER A 1 103 ? -31.705 14.874 25.872 1.00 88.69 103 SER A N 1
ATOM 794 C CA . SER A 1 103 ? -31.199 15.130 24.516 1.00 88.69 103 SER A CA 1
ATOM 795 C C . SER A 1 103 ? -29.672 15.126 24.447 1.00 88.69 103 SER A C 1
ATOM 797 O O . SER A 1 103 ? -29.102 14.409 23.630 1.00 88.69 103 SER A O 1
ATOM 799 N N . GLN A 1 104 ? -28.980 15.842 25.342 1.00 89.62 104 GLN A N 1
ATOM 800 C CA . GLN A 1 104 ? -27.509 15.875 25.338 1.00 89.62 104 GLN A CA 1
ATOM 801 C C . GLN A 1 104 ? -26.904 14.496 25.601 1.00 89.62 104 GLN A C 1
ATOM 803 O O . GLN A 1 104 ? -25.889 14.124 25.004 1.00 89.62 104 GLN A O 1
ATOM 808 N N . PHE A 1 105 ? -27.516 13.734 26.510 1.00 88.81 105 PHE A N 1
ATOM 809 C CA . PHE A 1 105 ? -27.093 12.375 26.817 1.00 88.81 105 PHE A CA 1
ATOM 810 C C . PHE A 1 105 ? -27.286 11.445 25.613 1.00 88.81 105 PHE A C 1
ATOM 812 O O . PHE A 1 105 ? -26.370 10.694 25.274 1.00 88.81 105 PHE A O 1
ATOM 819 N N . ALA A 1 106 ? -28.426 11.551 24.929 1.00 87.62 106 ALA A N 1
ATOM 820 C CA . ALA A 1 106 ? -28.722 10.817 23.706 1.00 87.62 106 ALA A CA 1
ATOM 821 C C . ALA A 1 106 ? -27.725 11.130 22.585 1.00 87.62 106 ALA A C 1
ATOM 823 O O . ALA A 1 106 ? -27.069 10.225 22.076 1.00 87.62 106 ALA A O 1
ATOM 824 N N . GLU A 1 107 ? -27.562 12.408 22.243 1.00 85.81 107 GLU A N 1
ATOM 825 C CA . GLU A 1 107 ? -26.647 12.872 21.193 1.00 85.81 107 GLU A CA 1
ATOM 826 C C . GLU A 1 107 ? -25.208 12.440 21.460 1.00 85.81 107 GLU A C 1
ATOM 828 O O . GLU A 1 107 ? -24.489 12.027 20.553 1.00 85.81 107 GLU A O 1
ATOM 833 N N . SER A 1 108 ? -24.788 12.485 22.725 1.00 82.88 108 SER A N 1
ATOM 834 C CA . SER A 1 108 ? -23.447 12.059 23.098 1.00 82.88 108 SER A CA 1
ATOM 835 C C . SER A 1 108 ? -23.291 10.541 22.979 1.00 82.88 108 SER A C 1
ATOM 837 O O . SER A 1 108 ? -22.301 10.065 22.425 1.00 82.88 108 SER A O 1
ATOM 839 N N . PHE A 1 109 ? -24.214 9.751 23.526 1.00 84.00 109 PHE A N 1
ATOM 840 C CA . PHE A 1 109 ? -23.949 8.342 23.847 1.00 84.00 109 PHE A CA 1
ATOM 841 C C . PHE A 1 109 ? -24.819 7.320 23.108 1.00 84.00 109 PHE A C 1
ATOM 843 O O . PHE A 1 109 ? -24.751 6.131 23.430 1.00 84.00 109 PHE A O 1
ATOM 850 N N . LYS A 1 110 ? -25.602 7.731 22.104 1.00 81.88 110 LYS A N 1
ATOM 851 C CA . LYS A 1 110 ? -26.356 6.808 21.242 1.00 81.88 110 LYS A CA 1
ATOM 852 C C . LYS A 1 110 ? -25.431 5.741 20.642 1.00 81.88 110 LYS A C 1
ATOM 854 O O . LYS A 1 110 ? -24.396 6.061 20.066 1.00 81.88 110 LYS A O 1
ATOM 859 N N . GLY A 1 111 ? -25.789 4.466 20.817 1.00 77.44 111 GLY A N 1
ATOM 860 C CA . GLY A 1 111 ? -24.985 3.313 20.380 1.00 77.44 111 GLY A CA 1
ATOM 861 C C . GLY A 1 111 ? -23.732 3.032 21.225 1.00 77.44 111 GLY A C 1
ATOM 862 O O . GLY A 1 111 ? -23.019 2.069 20.960 1.00 77.44 111 GLY A O 1
ATOM 863 N N . TYR A 1 112 ? -23.456 3.844 22.250 1.00 80.44 112 TYR A N 1
ATOM 864 C CA . TYR A 1 112 ? -22.255 3.732 23.079 1.00 80.44 112 TYR A CA 1
ATOM 865 C C . TYR A 1 112 ? -22.516 3.034 24.419 1.00 80.44 112 TYR A C 1
ATOM 867 O O . TYR A 1 112 ? -21.635 2.346 24.938 1.00 80.44 112 TYR A O 1
ATOM 875 N N . TYR A 1 113 ? -23.718 3.167 24.981 1.00 87.94 113 TYR A N 1
ATOM 876 C CA . TYR A 1 113 ? -24.118 2.466 26.203 1.00 87.94 113 TYR A CA 1
ATOM 877 C C . TYR A 1 113 ? -25.356 1.608 25.968 1.00 87.94 113 TYR A C 1
ATOM 879 O O . TYR A 1 113 ? -26.266 2.018 25.247 1.00 87.94 113 TYR A O 1
ATOM 887 N N . ARG A 1 114 ? -25.411 0.455 26.636 1.00 89.50 114 ARG A N 1
ATOM 888 C CA . ARG A 1 114 ? -26.632 -0.334 26.792 1.00 89.50 114 ARG A CA 1
ATOM 889 C C . ARG A 1 114 ? -27.331 0.082 28.081 1.00 89.50 114 ARG A C 1
ATOM 891 O O . ARG A 1 114 ? -26.693 0.135 29.135 1.00 89.50 114 ARG A O 1
ATOM 898 N N . ILE A 1 115 ? -28.620 0.400 27.996 1.00 91.06 115 ILE A N 1
ATOM 899 C CA . ILE A 1 115 ? -29.408 0.870 29.138 1.00 91.06 115 ILE A CA 1
ATOM 900 C C . ILE A 1 115 ? -30.534 -0.111 29.410 1.00 91.06 115 ILE A C 1
ATOM 902 O O . ILE A 1 115 ? -31.319 -0.401 28.517 1.00 91.06 115 ILE A O 1
ATOM 906 N N . ILE A 1 116 ? -30.601 -0.579 30.652 1.00 93.81 116 ILE A N 1
ATOM 907 C CA . ILE A 1 116 ? -31.676 -1.432 31.153 1.00 93.81 116 ILE A CA 1
ATOM 908 C C . ILE A 1 116 ? -32.443 -0.623 32.186 1.00 93.81 116 ILE A C 1
ATOM 910 O O . ILE A 1 116 ? -31.839 -0.071 33.113 1.00 93.81 116 ILE A O 1
ATOM 914 N N . THR A 1 117 ? -33.758 -0.533 32.032 1.00 94.62 117 THR A N 1
ATOM 915 C CA . THR A 1 117 ? -34.611 0.215 32.954 1.00 94.62 117 THR A CA 1
ATOM 916 C C . THR A 1 117 ? -35.532 -0.724 33.717 1.00 94.62 117 THR A C 1
ATOM 918 O O . THR A 1 117 ? -36.031 -1.707 33.184 1.00 94.62 117 THR A O 1
ATOM 921 N N . PHE A 1 118 ? -35.742 -0.425 34.991 1.00 95.75 118 PHE A N 1
ATOM 922 C CA . PHE A 1 118 ? -36.684 -1.091 35.873 1.00 95.75 118 PHE A CA 1
ATOM 923 C C . PHE A 1 118 ? -37.673 -0.051 36.384 1.00 95.75 118 PHE A C 1
ATOM 925 O O . PHE A 1 118 ? -37.252 0.969 36.937 1.00 95.75 118 PHE A O 1
ATOM 932 N N . TYR A 1 119 ? -38.970 -0.294 36.218 1.00 94.69 119 TYR A N 1
ATOM 933 C CA . TYR A 1 119 ? -40.018 0.652 36.608 1.00 94.69 119 TYR A CA 1
ATOM 934 C C . TYR A 1 119 ? -41.041 0.026 37.560 1.00 94.69 119 TYR A C 1
ATOM 936 O O . TYR A 1 119 ? -41.233 -1.191 37.593 1.00 94.69 119 TYR A O 1
ATOM 944 N N . GLU A 1 120 ? -41.655 0.867 38.391 1.00 95.06 120 GLU A N 1
ATOM 945 C CA . GLU A 1 120 ? -42.596 0.442 39.431 1.00 95.06 120 GLU A CA 1
ATOM 946 C C . GLU A 1 120 ? -43.989 0.133 38.871 1.00 95.06 120 GLU A C 1
ATOM 948 O O . GLU A 1 120 ? -44.432 0.725 37.887 1.00 95.06 120 GLU A O 1
ATOM 953 N N . ARG A 1 121 ? -44.694 -0.796 39.527 1.00 94.81 121 ARG A N 1
ATOM 954 C CA . ARG A 1 121 ? -46.101 -1.128 39.234 1.00 94.81 121 ARG A CA 1
ATOM 955 C C . ARG A 1 121 ? -47.032 -0.969 40.431 1.00 94.81 121 ARG A C 1
ATOM 957 O O . ARG A 1 121 ? -48.247 -0.993 40.252 1.00 94.81 121 ARG A O 1
ATOM 964 N N . LEU A 1 122 ? -46.493 -0.822 41.643 1.00 94.75 122 LEU A N 1
ATOM 965 C CA . LEU A 1 122 ? -47.295 -0.600 42.844 1.00 94.75 122 LEU A CA 1
ATOM 966 C C . LEU A 1 122 ? -47.249 0.871 43.242 1.00 94.75 122 LEU A C 1
ATOM 968 O O . LEU A 1 122 ? -46.201 1.507 43.204 1.00 94.75 122 LEU A O 1
ATOM 972 N N . LEU A 1 123 ? -48.394 1.399 43.665 1.00 93.19 123 LEU A N 1
ATOM 973 C CA . LEU A 1 123 ? -48.492 2.787 44.096 1.00 93.19 123 LEU A CA 1
ATOM 974 C C . LEU A 1 123 ? -47.749 2.999 45.420 1.00 93.19 123 LEU A C 1
ATOM 976 O O . LEU A 1 123 ? -48.000 2.299 46.407 1.00 93.19 123 LEU A O 1
ATOM 980 N N . SER A 1 124 ? -46.903 4.022 45.460 1.00 89.94 124 SER A N 1
ATOM 981 C CA . SER A 1 124 ? -46.228 4.479 46.670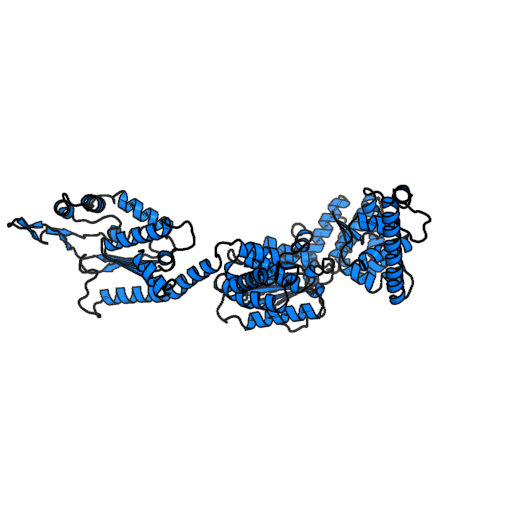 1.00 89.94 124 SER A CA 1
ATOM 982 C C . SER A 1 124 ? -47.103 5.487 47.423 1.00 89.94 124 SER A C 1
ATOM 984 O O . SER A 1 124 ? -47.765 6.313 46.793 1.00 89.94 124 SER A O 1
ATOM 986 N N . PRO A 1 125 ? -47.110 5.486 48.766 1.00 87.25 125 PRO A N 1
ATOM 987 C CA . PRO A 1 125 ? -47.736 6.557 49.531 1.00 87.25 125 PRO A CA 1
ATOM 988 C C . PRO A 1 125 ? -46.925 7.856 49.421 1.00 87.25 125 PRO A C 1
ATOM 990 O O . PRO A 1 125 ? -45.715 7.866 49.678 1.00 87.25 125 PRO A O 1
ATOM 993 N N . THR A 1 126 ? -47.596 8.957 49.079 1.00 84.50 126 THR A N 1
ATOM 994 C CA . THR A 1 126 ? -46.987 10.296 49.092 1.00 84.50 126 THR A CA 1
ATOM 995 C C . THR A 1 126 ? -46.835 10.834 50.513 1.00 84.50 126 THR A C 1
ATOM 997 O O . THR A 1 126 ? -47.348 10.276 51.491 1.00 84.50 126 THR A O 1
ATOM 1000 N N . LEU A 1 127 ? -46.054 11.904 50.642 1.00 82.31 127 LEU A N 1
ATOM 1001 C CA . LEU A 1 127 ? -45.853 12.577 51.917 1.00 82.31 127 LEU A CA 1
ATOM 1002 C C . LEU A 1 127 ? -47.061 13.448 52.242 1.00 82.31 127 LEU A C 1
ATOM 1004 O O . LEU A 1 127 ? -47.568 14.165 51.391 1.00 82.31 127 LEU A O 1
ATOM 1008 N N . GLU A 1 128 ? -47.482 13.416 53.495 1.00 82.12 128 GLU A N 1
ATOM 1009 C CA . GLU A 1 128 ? -48.568 14.231 54.017 1.00 82.12 128 GLU A CA 1
ATOM 1010 C C . GLU A 1 128 ? -48.180 14.732 55.408 1.00 82.12 128 GLU A C 1
ATOM 1012 O O . GLU A 1 128 ? -47.450 14.060 56.146 1.00 82.12 128 GLU A O 1
ATOM 1017 N N . ARG A 1 129 ? -48.634 15.933 55.773 1.00 79.38 129 ARG A N 1
ATOM 1018 C CA . ARG A 1 129 ? -48.473 16.421 57.142 1.00 79.38 129 ARG A CA 1
ATOM 1019 C C . ARG A 1 129 ? -49.469 15.710 58.045 1.00 79.38 129 ARG A C 1
ATOM 1021 O O . ARG A 1 129 ? -50.675 15.767 57.826 1.00 79.38 129 ARG A O 1
ATOM 1028 N N . ASN A 1 130 ? -48.960 15.071 59.087 1.00 78.44 130 ASN A N 1
ATOM 1029 C CA . ASN A 1 130 ? -49.786 14.490 60.127 1.00 78.44 130 ASN A CA 1
ATOM 1030 C C . ASN A 1 130 ? -50.420 15.593 61.002 1.00 78.44 130 ASN A C 1
ATOM 1032 O O . ASN A 1 130 ? -50.034 16.765 60.968 1.00 78.44 130 ASN A O 1
ATOM 1036 N N . LYS A 1 131 ? -51.381 15.197 61.844 1.00 78.94 131 LYS A N 1
ATOM 1037 C CA . LYS A 1 131 ? -52.101 16.107 62.754 1.00 78.94 131 LYS A CA 1
ATOM 1038 C C . LYS A 1 131 ? -51.203 16.792 63.799 1.00 78.94 131 LYS A C 1
ATOM 1040 O O . LYS A 1 131 ? -51.639 17.753 64.419 1.00 78.94 131 LYS A O 1
ATOM 1045 N N . THR A 1 132 ? -49.970 16.319 63.996 1.00 78.12 132 THR A N 1
ATOM 1046 C CA . THR A 1 132 ? -48.985 16.890 64.929 1.00 78.12 132 THR A CA 1
ATOM 1047 C C . THR A 1 132 ? -47.939 17.775 64.236 1.00 78.12 132 THR A C 1
ATOM 1049 O O . THR A 1 132 ? -46.999 18.228 64.881 1.00 78.12 132 THR A O 1
ATOM 1052 N N . GLY A 1 133 ? -48.092 18.049 62.932 1.00 75.00 133 GLY A N 1
ATOM 1053 C CA . GLY A 1 133 ? -47.191 18.899 62.143 1.00 75.00 133 GLY A CA 1
ATOM 1054 C C . GLY A 1 133 ? -45.933 18.201 61.605 1.00 75.00 133 GLY A C 1
ATOM 1055 O O . GLY A 1 133 ? -45.159 18.822 60.877 1.00 75.00 133 GLY A O 1
ATOM 1056 N N . GLY A 1 134 ? -45.735 16.919 61.921 1.00 76.81 134 GLY A N 1
ATOM 1057 C CA . GLY A 1 134 ? -44.696 16.065 61.347 1.00 76.81 134 GLY A CA 1
ATOM 1058 C C . GLY A 1 134 ? -45.087 15.492 59.982 1.00 76.81 134 GLY A C 1
ATOM 1059 O O . GLY A 1 134 ? -46.252 15.485 59.597 1.00 76.81 134 GLY A O 1
ATOM 1060 N N . TRP A 1 135 ? -44.112 14.989 59.231 1.00 79.12 135 TRP A N 1
ATOM 1061 C CA . TRP A 1 135 ? -44.350 14.386 57.917 1.00 79.12 135 TRP A CA 1
ATOM 1062 C C . TRP A 1 135 ? -44.503 12.869 58.030 1.00 79.12 135 TRP A C 1
ATOM 1064 O O . TRP A 1 135 ? -43.660 12.202 58.629 1.00 79.12 135 TRP A O 1
ATOM 1074 N N . SER A 1 136 ? -45.549 12.314 57.421 1.00 80.06 136 SER A N 1
ATOM 1075 C CA . SER A 1 136 ? -45.775 10.870 57.320 1.00 80.06 136 SER A CA 1
ATOM 1076 C C . SER A 1 136 ? -46.068 10.448 55.882 1.00 80.06 136 SER A C 1
ATOM 1078 O O . SER A 1 136 ? -46.637 11.195 55.093 1.00 80.06 136 SER A O 1
ATOM 1080 N N . ARG A 1 137 ? -45.686 9.218 55.524 1.00 81.12 137 ARG A N 1
ATOM 1081 C CA . ARG A 1 137 ? -46.019 8.587 54.234 1.00 81.12 137 ARG A CA 1
ATOM 1082 C C . ARG A 1 137 ? -47.442 8.015 54.260 1.00 81.12 137 ARG A C 1
ATOM 1084 O O . ARG A 1 137 ? -47.632 6.806 54.155 1.00 81.12 137 ARG A O 1
ATOM 1091 N N . THR A 1 138 ? -48.423 8.877 54.494 1.00 81.94 138 THR A N 1
ATOM 1092 C CA . THR A 1 138 ? -49.852 8.525 54.593 1.00 81.94 138 THR A CA 1
ATOM 1093 C C . THR A 1 138 ? -50.696 9.157 53.494 1.00 81.94 138 THR A C 1
ATOM 1095 O O . THR A 1 138 ? -51.881 8.852 53.408 1.00 81.94 138 THR A O 1
ATOM 1098 N N . GLY A 1 139 ? -50.084 9.991 52.647 1.00 80.88 139 GLY A N 1
ATOM 1099 C CA . GLY A 1 139 ? -50.778 10.726 51.603 1.00 80.88 139 GLY A CA 1
ATOM 1100 C C . GLY A 1 139 ? -51.302 9.836 50.481 1.00 80.88 139 GLY A C 1
ATOM 1101 O O . GLY A 1 139 ? -51.068 8.621 50.436 1.00 80.88 139 GLY A O 1
ATOM 1102 N N . ARG A 1 140 ? -51.998 10.474 49.532 1.00 85.94 140 ARG A N 1
ATOM 1103 C CA . ARG A 1 140 ? -52.553 9.830 48.333 1.00 85.94 140 ARG A CA 1
ATOM 1104 C C . ARG A 1 140 ? -51.502 8.937 47.675 1.00 85.94 140 ARG A C 1
ATOM 1106 O O . ARG A 1 140 ? -50.359 9.342 47.479 1.00 85.94 140 ARG A O 1
ATOM 1113 N N . ARG A 1 141 ? -51.879 7.707 47.343 1.00 88.50 141 ARG A N 1
ATOM 1114 C CA . ARG A 1 141 ? -50.971 6.789 46.658 1.00 88.50 141 ARG A CA 1
ATOM 1115 C C . ARG A 1 141 ? -50.890 7.124 45.169 1.00 88.50 141 ARG A C 1
ATOM 1117 O O . ARG A 1 141 ? -51.928 7.312 44.538 1.00 88.50 141 ARG A O 1
ATOM 1124 N N . CYS A 1 142 ? -49.683 7.163 44.616 1.00 88.94 142 CYS A N 1
ATOM 1125 C CA . CYS A 1 142 ? -49.431 7.362 43.187 1.00 88.94 142 CYS A CA 1
ATOM 1126 C C . CYS A 1 142 ? -48.233 6.518 42.721 1.00 88.94 142 CYS A C 1
ATOM 1128 O O . CYS A 1 142 ? -47.475 5.995 43.541 1.00 88.94 142 CYS A O 1
ATOM 1130 N N . LEU A 1 143 ? -48.057 6.381 41.404 1.00 89.12 143 LEU A N 1
ATOM 1131 C CA . LEU A 1 143 ? -46.750 6.019 40.854 1.00 89.12 143 LEU A CA 1
ATOM 1132 C C . LEU A 1 143 ? -45.867 7.260 40.968 1.00 89.12 143 LEU A C 1
ATOM 1134 O O . LEU A 1 143 ? -46.191 8.303 40.401 1.00 89.12 143 LEU A O 1
ATOM 1138 N N . MET A 1 144 ? -44.782 7.157 41.726 1.00 90.38 144 MET A N 1
ATOM 1139 C CA . MET A 1 144 ? -43.839 8.256 41.925 1.00 90.38 144 MET A CA 1
ATOM 1140 C C . MET A 1 144 ? -43.148 8.598 40.610 1.00 90.38 144 MET A C 1
ATOM 1142 O O . MET A 1 144 ? -42.930 9.767 40.309 1.00 90.38 144 MET A O 1
ATOM 1146 N N . VAL A 1 145 ? -42.805 7.580 39.828 1.00 91.88 145 VAL A N 1
ATOM 1147 C CA . VAL A 1 145 ? -42.208 7.688 38.504 1.00 91.88 145 VAL A CA 1
ATOM 1148 C C . VAL A 1 145 ? -43.003 6.793 37.566 1.00 91.88 145 VAL A C 1
ATOM 1150 O O . VAL A 1 145 ? -43.042 5.576 37.729 1.00 91.88 145 VAL A O 1
ATOM 1153 N N . THR A 1 146 ? -43.656 7.405 36.580 1.00 91.44 146 THR A N 1
ATOM 1154 C CA . THR A 1 146 ? -44.419 6.668 35.568 1.00 91.44 146 THR A CA 1
ATOM 1155 C C . THR A 1 146 ? -43.503 5.782 34.726 1.00 91.44 146 THR A C 1
ATOM 1157 O O . THR A 1 146 ? -42.302 6.037 34.616 1.00 91.44 146 THR A O 1
ATOM 1160 N N . GLU A 1 147 ? -44.071 4.758 34.088 1.00 91.50 147 GLU A N 1
ATOM 1161 C CA . GLU A 1 147 ? -43.350 3.930 33.112 1.00 91.50 147 GLU A CA 1
ATOM 1162 C C . GLU A 1 147 ? -42.704 4.790 32.020 1.00 91.50 147 GLU A C 1
ATOM 1164 O O . GLU A 1 147 ? -41.520 4.633 31.728 1.00 91.50 147 GLU A O 1
ATOM 1169 N N . GLU A 1 148 ? -43.443 5.765 31.489 1.00 89.56 148 GLU A N 1
ATOM 1170 C CA . GLU A 1 148 ? -42.925 6.714 30.506 1.00 89.56 148 GLU A CA 1
ATOM 1171 C C . GLU A 1 148 ? -41.706 7.477 31.045 1.00 89.56 148 GLU A C 1
ATOM 1173 O O . GLU A 1 148 ? -40.665 7.532 30.392 1.00 89.56 148 GLU A O 1
ATOM 1178 N N . SER A 1 149 ? -41.782 8.012 32.267 1.00 91.31 149 SER A N 1
ATOM 1179 C CA . SER A 1 149 ? -40.664 8.740 32.873 1.00 91.31 149 SER A CA 1
ATOM 1180 C C . SER A 1 149 ? -39.462 7.834 33.155 1.00 91.31 149 SER A C 1
ATOM 1182 O O . SER A 1 149 ? -38.318 8.234 32.931 1.00 91.31 149 SER A O 1
ATOM 1184 N N . ALA A 1 150 ? -39.691 6.591 33.580 1.00 91.94 150 ALA A N 1
ATOM 1185 C CA . ALA A 1 150 ? -38.630 5.628 33.859 1.00 91.94 150 ALA A CA 1
ATOM 1186 C C . ALA A 1 150 ? -37.906 5.147 32.590 1.00 91.94 150 ALA A C 1
ATOM 1188 O O . ALA A 1 150 ? -36.683 4.976 32.613 1.00 91.94 150 ALA A O 1
ATOM 1189 N N . THR A 1 151 ? -38.639 4.962 31.491 1.00 90.56 151 THR A N 1
ATOM 1190 C CA . THR A 1 151 ? -38.130 4.379 30.238 1.00 90.56 151 THR A CA 1
ATOM 1191 C C . THR A 1 151 ? -37.633 5.425 29.234 1.00 90.56 151 THR A C 1
ATOM 1193 O O . THR A 1 151 ? -36.821 5.101 28.365 1.00 90.56 151 THR A O 1
ATOM 1196 N N . SER A 1 152 ? -38.008 6.701 29.391 1.00 87.56 152 SER A N 1
ATOM 1197 C CA . SER A 1 152 ? -37.579 7.809 28.520 1.00 87.56 152 SER A CA 1
ATOM 1198 C C . SER A 1 152 ? -36.131 8.244 28.764 1.00 87.56 152 SER A C 1
ATOM 1200 O O . SER A 1 152 ? -35.823 9.362 29.173 1.00 87.56 152 SER A O 1
ATOM 1202 N N . THR A 1 153 ? -35.179 7.344 28.530 1.00 84.12 153 THR A N 1
ATOM 1203 C CA . THR A 1 153 ? -33.771 7.583 28.873 1.00 84.12 153 THR A CA 1
ATOM 1204 C C . THR A 1 153 ? -33.046 8.527 27.906 1.00 84.12 153 THR A C 1
ATOM 1206 O O . THR A 1 153 ? -31.929 8.956 28.211 1.00 84.12 153 THR A O 1
ATOM 1209 N N . GLY A 1 154 ? -33.671 8.883 26.781 1.00 75.62 154 GLY A N 1
ATOM 1210 C CA . GLY A 1 154 ? -33.093 9.668 25.685 1.00 75.62 154 GLY A CA 1
ATOM 1211 C C . GLY A 1 154 ? -32.340 8.807 24.666 1.00 75.62 154 GLY A C 1
ATOM 1212 O O . GLY A 1 154 ? -32.307 9.128 23.483 1.00 75.62 154 GLY A O 1
ATOM 1213 N N . ILE A 1 155 ? -31.797 7.664 25.083 1.00 75.06 155 ILE A N 1
ATOM 1214 C CA . ILE A 1 155 ? -31.314 6.636 24.163 1.00 75.06 155 ILE A CA 1
ATOM 1215 C C . ILE A 1 155 ? -32.504 5.722 23.902 1.00 75.06 155 ILE A C 1
ATOM 1217 O O . ILE A 1 155 ? -33.011 5.115 24.841 1.00 75.06 155 ILE A O 1
ATOM 1221 N N . VAL A 1 156 ? -32.981 5.665 22.655 1.00 57.56 156 VAL A N 1
ATOM 1222 C CA . VAL A 1 156 ? -34.038 4.721 22.261 1.00 57.56 156 VAL A CA 1
ATOM 1223 C C . VAL A 1 156 ? -33.587 3.340 22.726 1.00 57.56 156 VAL A C 1
ATOM 1225 O O . VAL A 1 156 ? -32.522 2.880 22.300 1.00 57.56 156 VAL A O 1
ATOM 1228 N N . ALA A 1 157 ? -34.328 2.745 23.667 1.00 53.53 157 ALA A N 1
ATOM 1229 C CA . ALA A 1 157 ? -34.049 1.401 24.146 1.00 53.53 157 ALA A CA 1
ATOM 1230 C C . ALA A 1 157 ? -33.946 0.511 22.909 1.00 53.53 157 ALA A C 1
ATOM 1232 O O . ALA A 1 157 ? -34.812 0.538 22.037 1.00 53.53 157 ALA A O 1
ATOM 1233 N N . THR A 1 158 ? -32.824 -0.184 22.770 1.00 50.41 158 THR A N 1
ATOM 1234 C CA . THR A 1 158 ? -32.506 -0.918 21.540 1.00 50.41 158 THR A CA 1
ATOM 1235 C C . THR A 1 158 ? -33.445 -2.109 21.325 1.00 50.41 158 THR A C 1
ATOM 1237 O O . THR A 1 158 ? -33.482 -2.645 20.223 1.00 50.41 158 THR A O 1
ATOM 1240 N N . ALA A 1 159 ? -34.266 -2.439 22.326 1.00 58.59 159 ALA A N 1
ATOM 1241 C CA . ALA A 1 159 ? -35.486 -3.221 22.218 1.00 58.59 159 ALA A CA 1
ATOM 1242 C C . ALA A 1 159 ? -36.376 -2.956 23.454 1.00 58.59 159 ALA A C 1
ATOM 1244 O O . ALA A 1 159 ? -35.857 -2.728 24.550 1.00 58.59 159 ALA A O 1
ATOM 1245 N N . ASP A 1 160 ? -37.705 -3.023 23.305 1.00 65.94 160 ASP A N 1
ATOM 1246 C CA . ASP A 1 160 ? -38.670 -2.925 24.421 1.00 65.94 160 ASP A CA 1
ATOM 1247 C C . ASP A 1 160 ? -38.371 -3.929 25.555 1.00 65.94 160 ASP A C 1
ATOM 1249 O O . ASP A 1 160 ? -38.742 -3.720 26.708 1.00 65.94 160 ASP A O 1
ATOM 1253 N N . GLU A 1 161 ? -37.633 -5.000 25.251 1.00 77.56 161 GLU A N 1
ATOM 1254 C CA . GLU A 1 161 ? -37.230 -6.061 26.178 1.00 77.56 161 GLU A CA 1
ATOM 1255 C C . GLU A 1 161 ? -36.282 -5.625 27.312 1.00 77.56 161 GLU A C 1
ATOM 1257 O O . GLU A 1 161 ? -36.132 -6.367 28.289 1.00 77.56 161 GLU A O 1
ATOM 1262 N N . ASP A 1 162 ? -35.632 -4.463 27.188 1.00 87.44 162 ASP A N 1
ATOM 1263 C CA . ASP A 1 162 ? -34.740 -3.895 28.210 1.00 87.44 162 ASP A CA 1
ATOM 1264 C C . ASP A 1 162 ? -35.468 -2.891 29.139 1.00 87.44 162 ASP A C 1
ATOM 1266 O O . ASP A 1 162 ? -34.860 -2.361 30.075 1.00 87.44 162 ASP A O 1
ATOM 1270 N N . ASN A 1 163 ? -36.779 -2.683 28.943 1.00 91.69 163 ASN A N 1
ATOM 1271 C CA . ASN A 1 163 ? -37.665 -1.952 29.853 1.00 91.69 163 ASN A CA 1
ATOM 1272 C C . ASN A 1 163 ? -38.477 -2.937 30.703 1.00 91.69 163 ASN A C 1
ATOM 1274 O O . ASN A 1 163 ? -39.421 -3.573 30.238 1.00 91.69 163 ASN A O 1
ATOM 1278 N N . ILE A 1 164 ? -38.100 -3.088 31.971 1.00 93.94 164 ILE A N 1
ATOM 1279 C CA . ILE A 1 164 ? -38.525 -4.215 32.798 1.00 93.94 164 ILE A CA 1
ATOM 1280 C C . ILE A 1 164 ? -39.482 -3.754 33.904 1.00 93.94 164 ILE A C 1
ATOM 1282 O O . ILE A 1 164 ? -39.085 -3.022 34.816 1.00 93.94 164 ILE A O 1
ATOM 1286 N N . PRO A 1 165 ? -40.734 -4.228 33.905 1.00 94.50 165 PRO A N 1
ATOM 1287 C CA . PRO A 1 165 ? -41.647 -3.955 35.000 1.00 94.50 165 PRO A CA 1
ATOM 1288 C C . PRO A 1 165 ? -41.256 -4.702 36.276 1.00 94.50 165 PRO A C 1
ATOM 1290 O O . PRO A 1 165 ? -40.938 -5.892 36.244 1.00 94.50 165 PRO A O 1
ATOM 1293 N N . MET A 1 166 ? -41.398 -4.049 37.428 1.00 93.44 166 MET A N 1
ATOM 1294 C CA . MET A 1 166 ? -41.273 -4.692 38.735 1.00 93.44 166 MET A CA 1
ATOM 1295 C C . MET A 1 166 ? -42.547 -4.518 39.550 1.00 93.44 166 MET A C 1
ATOM 1297 O O . MET A 1 166 ? -43.060 -3.412 39.710 1.00 93.44 166 MET A O 1
ATOM 1301 N N . ASN A 1 167 ? -43.035 -5.619 40.126 1.00 93.19 167 ASN A N 1
ATOM 1302 C CA . ASN A 1 167 ? -44.169 -5.602 41.048 1.00 93.19 167 ASN A CA 1
ATOM 1303 C C . ASN A 1 167 ? -43.747 -5.095 42.441 1.00 93.19 167 ASN A C 1
ATOM 1305 O O . ASN A 1 167 ? -43.763 -5.832 43.424 1.00 93.19 167 ASN A O 1
ATOM 1309 N N . ALA A 1 168 ? -43.281 -3.852 42.489 1.00 93.06 168 ALA A N 1
ATOM 1310 C CA . ALA A 1 168 ? -42.794 -3.160 43.669 1.00 93.06 168 ALA A CA 1
ATOM 1311 C C . ALA A 1 168 ? -43.220 -1.688 43.616 1.00 93.06 168 ALA A C 1
ATOM 1313 O O . ALA A 1 168 ? -43.518 -1.164 42.538 1.00 93.06 168 ALA A O 1
ATOM 1314 N N . ASP A 1 169 ? -43.244 -1.044 44.784 1.00 93.25 169 ASP A N 1
ATOM 1315 C CA . ASP A 1 169 ? -43.321 0.414 44.881 1.00 93.25 169 ASP A CA 1
ATOM 1316 C C . ASP A 1 169 ? -41.946 1.043 44.589 1.00 93.25 169 ASP A C 1
ATOM 1318 O O . ASP A 1 169 ? -40.926 0.343 44.551 1.00 93.25 169 ASP A O 1
ATOM 1322 N N . HIS A 1 170 ? -41.889 2.364 44.413 1.00 92.81 170 HIS A N 1
ATOM 1323 C CA . HIS A 1 170 ? -40.673 3.101 44.052 1.00 92.81 170 HIS A CA 1
ATOM 1324 C C . HIS A 1 170 ? -39.476 2.793 44.954 1.00 92.81 170 HIS A C 1
ATOM 1326 O O . HIS A 1 170 ? -38.325 2.742 44.515 1.00 92.81 170 HIS A O 1
ATOM 1332 N N . SER A 1 171 ? -39.731 2.590 46.249 1.00 90.50 171 SER A N 1
ATOM 1333 C CA . SER A 1 171 ? -38.685 2.280 47.223 1.00 90.50 171 SER A CA 1
ATOM 1334 C C . SER A 1 171 ? -38.323 0.795 47.262 1.00 90.50 171 SER A C 1
ATOM 1336 O O . SER A 1 171 ? -37.206 0.453 47.656 1.00 90.50 171 SER A O 1
ATOM 1338 N N . GLY A 1 172 ? -39.256 -0.067 46.859 1.00 92.75 172 GLY A N 1
ATOM 1339 C CA . GLY A 1 172 ? -39.124 -1.512 46.748 1.00 92.75 172 GLY A CA 1
ATOM 1340 C C . GLY A 1 172 ? -38.359 -1.974 45.509 1.00 92.75 172 GLY A C 1
ATOM 1341 O O . GLY A 1 172 ? -37.824 -3.077 45.527 1.00 92.75 172 GLY A O 1
ATOM 1342 N N . LEU A 1 173 ? -38.217 -1.130 44.478 1.00 93.69 173 LEU A N 1
ATOM 1343 C CA . LEU A 1 173 ? -37.463 -1.439 43.247 1.00 93.69 173 LEU A CA 1
ATOM 1344 C C . LEU A 1 173 ? -36.047 -1.987 43.491 1.00 93.69 173 LEU A C 1
ATOM 1346 O O . LEU A 1 173 ? -35.528 -2.757 42.688 1.00 93.69 173 LEU A O 1
ATOM 1350 N N . VAL A 1 174 ? -35.423 -1.593 44.603 1.00 93.75 174 VAL A N 1
ATOM 1351 C CA . VAL A 1 174 ? -34.051 -1.977 44.972 1.00 93.75 174 VAL A CA 1
ATOM 1352 C C . VAL A 1 174 ? -33.971 -2.746 46.293 1.00 93.75 174 VAL A C 1
ATOM 1354 O O . VAL A 1 174 ? -32.882 -2.937 46.835 1.00 93.75 174 VAL A O 1
ATOM 1357 N N . LYS A 1 175 ? -35.111 -3.177 46.846 1.00 93.88 175 LYS A N 1
ATOM 1358 C CA . LYS A 1 175 ? -35.186 -3.875 48.135 1.00 93.88 175 LYS A CA 1
ATOM 1359 C C . LYS A 1 175 ? -35.784 -5.257 47.937 1.00 93.88 175 LYS A C 1
ATOM 1361 O O . LYS A 1 175 ? -36.984 -5.413 47.740 1.00 93.88 175 LYS A O 1
ATOM 1366 N N . PHE A 1 176 ? -34.931 -6.266 48.040 1.00 92.38 176 PHE A N 1
ATOM 1367 C CA . PHE A 1 176 ? -35.308 -7.658 47.839 1.00 92.38 176 PHE A CA 1
ATOM 1368 C C . PHE A 1 176 ? -35.326 -8.396 49.172 1.00 92.38 176 PHE A C 1
ATOM 1370 O O . PHE A 1 176 ? -34.400 -8.260 49.969 1.00 92.38 176 PHE A O 1
ATOM 1377 N N . SER A 1 177 ? -36.368 -9.193 49.406 1.00 89.44 177 SER A N 1
ATOM 1378 C CA . SER A 1 177 ? -36.511 -9.978 50.639 1.00 89.44 177 SER A CA 1
ATOM 1379 C C . SER A 1 177 ? -35.504 -11.127 50.732 1.00 89.44 177 SER A C 1
ATOM 1381 O O . SER A 1 177 ? -35.123 -11.530 51.827 1.00 89.44 177 SER A O 1
ATOM 1383 N N . SER A 1 178 ? -35.058 -11.661 49.592 1.00 93.00 178 SER A N 1
ATOM 1384 C CA . SER A 1 178 ? -34.016 -12.684 49.513 1.00 93.00 178 SER A CA 1
ATOM 1385 C C . SER A 1 178 ? -33.381 -12.730 48.120 1.00 93.00 178 SER A C 1
ATOM 1387 O O . SER A 1 178 ? -33.894 -12.137 47.170 1.00 93.00 178 SER A O 1
ATOM 1389 N N . ARG A 1 179 ? -32.296 -13.502 47.980 1.00 90.56 179 ARG A N 1
ATOM 1390 C CA . ARG A 1 179 ? -31.652 -13.784 46.682 1.00 90.56 179 ARG A CA 1
ATOM 1391 C C . ARG A 1 179 ? -32.516 -14.629 45.737 1.00 90.56 179 ARG A C 1
ATOM 1393 O O . ARG A 1 179 ? -32.258 -14.640 44.544 1.00 90.56 179 ARG A O 1
ATOM 1400 N N . ASN A 1 180 ? -33.545 -15.296 46.257 1.00 89.81 180 ASN A N 1
ATOM 1401 C CA . ASN A 1 180 ? -34.474 -16.103 45.462 1.00 89.81 180 ASN A CA 1
ATOM 1402 C C . ASN A 1 180 ? -35.724 -15.310 45.049 1.00 89.81 180 ASN A C 1
ATOM 1404 O O . ASN A 1 180 ? -36.621 -15.855 44.411 1.00 89.81 180 ASN A O 1
ATOM 1408 N N . HIS A 1 181 ? -35.820 -14.031 45.428 1.00 90.81 181 HIS A N 1
ATOM 1409 C CA . HIS A 1 181 ? -36.919 -13.173 45.009 1.00 90.81 181 HIS A CA 1
ATOM 1410 C C . HIS A 1 181 ? -36.895 -12.995 43.483 1.00 90.81 181 HIS A C 1
ATOM 1412 O O . HIS A 1 181 ? -35.862 -12.626 42.928 1.00 90.81 181 HIS A O 1
ATOM 1418 N N . GLY A 1 182 ? -38.031 -13.184 42.801 1.00 88.44 182 GLY A N 1
ATOM 1419 C CA . GLY A 1 182 ? -38.091 -13.152 41.331 1.00 88.44 182 GLY A CA 1
ATOM 1420 C C . GLY A 1 182 ? -37.486 -11.883 40.717 1.00 88.44 182 GLY A C 1
ATOM 1421 O O . GLY A 1 182 ? -36.668 -11.964 39.807 1.00 88.44 182 GLY A O 1
ATOM 1422 N N . GLY A 1 183 ? -37.783 -10.708 41.286 1.00 90.62 183 GLY A N 1
ATOM 1423 C CA . GLY A 1 183 ? -37.183 -9.444 40.836 1.00 90.62 183 GLY A CA 1
ATOM 1424 C C . GLY A 1 183 ? -35.657 -9.374 41.005 1.00 90.62 183 GLY A C 1
ATOM 1425 O O . GLY A 1 183 ? -34.987 -8.770 40.175 1.00 90.62 183 GLY A O 1
ATOM 1426 N N . TYR A 1 184 ? -35.096 -10.027 42.030 1.00 93.56 184 TYR A N 1
ATOM 1427 C CA . TYR A 1 184 ? -33.644 -10.088 42.228 1.00 93.56 184 TYR A CA 1
ATOM 1428 C C . TYR A 1 184 ? -32.982 -10.944 41.144 1.00 93.56 184 TYR A C 1
ATOM 1430 O O . TYR A 1 184 ? -31.975 -10.534 40.574 1.00 93.56 184 TYR A O 1
ATOM 1438 N N . LEU A 1 185 ? -33.581 -12.096 40.820 1.00 93.81 185 LEU A N 1
ATOM 1439 C CA . LEU A 1 185 ? -33.087 -13.002 39.777 1.00 93.81 185 LEU A CA 1
ATOM 1440 C C . LEU A 1 185 ? -33.078 -12.329 38.399 1.00 93.81 185 LEU A C 1
ATOM 1442 O O . LEU A 1 185 ? -32.097 -12.441 37.669 1.00 93.81 185 LEU A O 1
ATOM 1446 N N . VAL A 1 186 ? -34.124 -11.564 38.068 1.00 93.62 186 VAL A N 1
ATOM 1447 C CA . VAL A 1 186 ? -34.187 -10.813 36.802 1.00 93.62 186 VAL A CA 1
ATOM 1448 C C . VAL A 1 186 ? -33.084 -9.754 36.726 1.00 93.62 186 VAL A C 1
ATOM 1450 O O . VAL A 1 186 ? -32.389 -9.662 35.716 1.00 93.62 186 VAL A O 1
ATOM 1453 N N . VAL A 1 187 ? -32.878 -8.976 37.794 1.00 94.50 187 VAL A N 1
ATOM 1454 C CA . VAL A 1 187 ? -31.787 -7.987 37.856 1.00 94.50 187 VAL A CA 1
ATOM 1455 C C . VAL A 1 187 ? -30.424 -8.665 37.713 1.00 94.50 187 VAL A C 1
ATOM 1457 O O . VAL A 1 187 ? -29.568 -8.180 36.973 1.00 94.50 187 VAL A O 1
ATOM 1460 N N . GLN A 1 188 ? -30.221 -9.791 38.401 1.00 94.69 188 GLN A N 1
ATOM 1461 C CA . GLN A 1 188 ? -28.978 -10.553 38.352 1.00 94.69 188 GLN A CA 1
ATOM 1462 C C . GLN A 1 188 ? -28.669 -11.044 36.933 1.00 94.69 188 GLN A C 1
ATOM 1464 O O . GLN A 1 188 ? -27.537 -10.882 36.477 1.00 94.69 188 GLN A O 1
ATOM 1469 N N . GLU A 1 189 ? -29.660 -11.592 36.230 1.00 94.12 189 GLU A N 1
ATOM 1470 C CA . GLU A 1 189 ? -29.476 -12.096 34.867 1.00 94.12 189 GLU A CA 1
ATOM 1471 C C . GLU A 1 189 ? -29.148 -10.968 33.882 1.00 94.12 189 GLU A C 1
ATOM 1473 O O . GLU A 1 189 ? -28.193 -11.054 33.111 1.00 94.12 189 GLU A O 1
ATOM 1478 N N . ARG A 1 190 ? -29.854 -9.838 33.976 1.00 93.44 190 ARG A N 1
ATOM 1479 C CA . ARG A 1 190 ? -29.578 -8.658 33.142 1.00 93.44 190 ARG A CA 1
ATOM 1480 C C . ARG A 1 190 ? -28.181 -8.086 33.382 1.00 93.44 190 ARG A C 1
ATOM 1482 O O . ARG A 1 190 ? -27.483 -7.730 32.434 1.00 93.44 190 ARG A O 1
ATOM 1489 N N . LEU A 1 191 ? -27.732 -8.046 34.638 1.00 93.94 191 LEU A N 1
ATOM 1490 C CA . LEU A 1 191 ? -26.359 -7.661 34.969 1.00 93.94 191 LEU A CA 1
ATOM 1491 C C . LEU A 1 191 ? -25.334 -8.657 34.422 1.00 93.94 191 LEU A C 1
ATOM 1493 O O . LEU A 1 191 ? -24.282 -8.231 33.947 1.00 93.94 191 LEU A O 1
ATOM 1497 N N . ARG A 1 192 ? -25.621 -9.962 34.464 1.00 94.12 192 ARG A N 1
ATOM 1498 C CA . ARG A 1 192 ? -24.739 -10.996 33.914 1.00 94.12 192 ARG A CA 1
ATOM 1499 C C . ARG A 1 192 ? -24.515 -10.788 32.412 1.00 94.12 192 ARG A C 1
ATOM 1501 O O . ARG A 1 192 ? -23.360 -10.750 31.992 1.00 94.12 192 ARG A O 1
ATOM 1508 N N . ILE A 1 193 ? -25.586 -10.574 31.645 1.00 90.44 193 ILE A N 1
ATOM 1509 C CA . ILE A 1 193 ? -25.520 -10.283 30.203 1.00 90.44 193 ILE A CA 1
ATOM 1510 C C . ILE A 1 193 ? -24.650 -9.046 29.949 1.00 90.44 193 ILE A C 1
ATOM 1512 O O . ILE A 1 193 ? -23.707 -9.098 29.158 1.00 90.44 193 ILE A O 1
ATOM 1516 N N . LEU A 1 194 ? -24.888 -7.955 30.691 1.00 91.38 194 LEU A N 1
ATOM 1517 C CA . LEU A 1 194 ? -24.059 -6.753 30.578 1.00 91.38 194 LEU A CA 1
ATOM 1518 C C . LEU A 1 194 ? -22.583 -7.056 30.851 1.00 91.38 194 LEU A C 1
ATOM 1520 O O . LEU A 1 194 ? -21.733 -6.600 30.092 1.00 91.38 194 LEU A O 1
ATOM 1524 N N . ILE A 1 195 ? -22.252 -7.817 31.898 1.00 92.19 195 ILE A N 1
ATOM 1525 C CA . ILE A 1 195 ? -20.864 -8.163 32.252 1.00 92.19 195 ILE A CA 1
ATOM 1526 C C . ILE A 1 195 ? -20.176 -8.959 31.134 1.00 92.19 195 ILE A C 1
ATOM 1528 O O . ILE A 1 195 ? -18.992 -8.730 30.870 1.00 92.19 195 ILE A O 1
ATOM 1532 N N . GLU A 1 196 ? -20.885 -9.887 30.492 1.00 89.25 196 GLU A N 1
ATOM 1533 C CA . GLU A 1 196 ? -20.345 -10.696 29.397 1.00 89.25 196 GLU A CA 1
ATOM 1534 C C . GLU A 1 196 ? -20.025 -9.842 28.166 1.00 89.25 196 GLU A C 1
ATOM 1536 O O . GLU A 1 196 ? -18.884 -9.849 27.697 1.00 89.25 196 GLU A O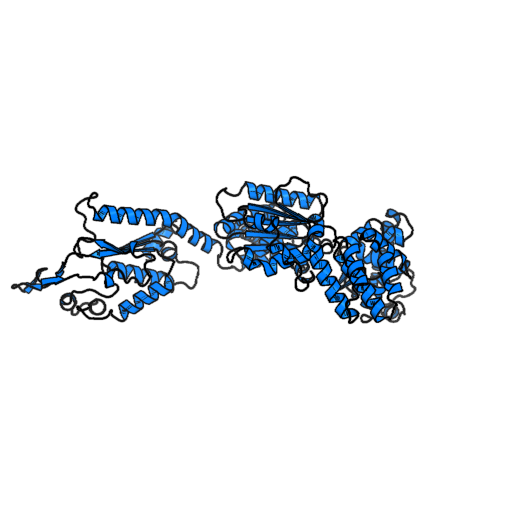 1
ATOM 1541 N N . GLU A 1 197 ? -20.982 -9.036 27.705 1.00 87.31 197 GLU A N 1
ATOM 1542 C CA . GLU A 1 197 ? -20.821 -8.168 26.529 1.00 87.31 197 GLU A CA 1
ATOM 1543 C C . GLU A 1 197 ? -19.758 -7.084 26.740 1.00 87.31 197 GLU A C 1
ATOM 1545 O O . GLU A 1 197 ? -18.948 -6.771 25.860 1.00 87.31 197 GLU A O 1
ATOM 1550 N N . THR A 1 198 ? -19.732 -6.534 27.953 1.00 87.88 198 THR A N 1
ATOM 1551 C CA . THR A 1 198 ? -18.846 -5.445 28.347 1.00 87.88 198 THR A CA 1
ATOM 1552 C C . THR A 1 198 ? -17.368 -5.784 28.115 1.00 87.88 198 THR A C 1
ATOM 1554 O O . THR A 1 198 ? -16.597 -4.909 27.710 1.00 87.88 198 THR A O 1
ATOM 1557 N N . LYS A 1 199 ? -16.951 -7.037 28.359 1.00 81.12 199 LYS A N 1
ATOM 1558 C CA . LYS A 1 199 ? -15.546 -7.460 28.207 1.00 81.12 199 LYS A CA 1
ATOM 1559 C C . LYS A 1 199 ? -15.037 -7.216 26.792 1.00 81.12 199 LYS A C 1
ATOM 1561 O O . LYS A 1 199 ? -13.949 -6.682 26.623 1.00 81.12 199 LYS A O 1
ATOM 1566 N N . GLN A 1 200 ? -15.821 -7.582 25.783 1.00 79.31 200 GLN A N 1
ATOM 1567 C CA . GLN A 1 200 ? -15.416 -7.433 24.389 1.00 79.31 200 GLN A CA 1
ATOM 1568 C C . GLN A 1 200 ? -15.506 -5.970 23.940 1.00 79.31 200 GLN A C 1
ATOM 1570 O O . GLN A 1 200 ? -14.557 -5.438 23.366 1.00 79.31 200 GLN A O 1
ATOM 1575 N N . GLN A 1 201 ? -16.625 -5.312 24.241 1.00 82.75 201 GLN A N 1
ATOM 1576 C CA . GLN A 1 201 ? -16.940 -3.976 23.733 1.00 82.75 201 GLN A CA 1
ATOM 1577 C C . GLN A 1 201 ? -16.022 -2.894 24.310 1.00 82.75 201 GLN A C 1
ATOM 1579 O O . GLN A 1 201 ? -15.516 -2.042 23.581 1.00 82.75 201 GLN A O 1
ATOM 1584 N N . VAL A 1 202 ? -15.742 -2.936 25.615 1.00 83.12 202 VAL A N 1
ATOM 1585 C CA . VAL A 1 202 ? -14.849 -1.954 26.245 1.00 83.12 202 VAL A CA 1
ATOM 1586 C C . VAL A 1 202 ? -13.401 -2.182 25.829 1.00 83.12 202 VAL A C 1
ATOM 1588 O O . VAL A 1 202 ? -12.718 -1.218 25.489 1.00 83.12 202 VAL A O 1
ATOM 1591 N N . SER A 1 203 ? -12.934 -3.433 25.776 1.00 77.50 203 SER A N 1
ATOM 1592 C CA . SER A 1 203 ? -11.586 -3.736 25.282 1.00 77.50 203 SER A CA 1
ATOM 1593 C C . SER A 1 203 ? -11.365 -3.234 23.854 1.00 77.50 203 SER A C 1
ATOM 1595 O O . SER A 1 203 ? -10.306 -2.674 23.579 1.00 77.50 203 SER A O 1
ATOM 1597 N N . GLN A 1 204 ? -12.364 -3.349 22.972 1.00 74.00 204 GLN A N 1
ATOM 1598 C CA . GLN A 1 204 ? -12.291 -2.799 21.613 1.00 74.00 204 GLN A CA 1
ATOM 1599 C C . GLN A 1 204 ? -12.139 -1.270 21.608 1.00 74.00 204 GLN A C 1
ATOM 1601 O O . GLN A 1 204 ? -11.260 -0.757 20.922 1.00 74.00 204 GLN A O 1
ATOM 1606 N N . ARG A 1 205 ? -12.905 -0.541 22.433 1.00 77.31 205 ARG A N 1
ATOM 1607 C CA . ARG A 1 205 ? -12.819 0.933 22.529 1.00 77.31 205 ARG A CA 1
ATOM 1608 C C . ARG A 1 205 ? -11.463 1.430 23.023 1.00 77.31 205 ARG A C 1
ATOM 1610 O O . ARG A 1 205 ? -11.004 2.491 22.606 1.00 77.31 205 ARG A O 1
ATOM 1617 N N . PHE A 1 206 ? -10.840 0.711 23.958 1.00 74.06 206 PHE A N 1
ATOM 1618 C CA . PHE A 1 206 ? -9.495 1.053 24.428 1.00 74.06 206 PHE A CA 1
ATOM 1619 C C . PHE A 1 206 ? -8.439 0.742 23.369 1.00 74.06 206 PHE A C 1
ATOM 1621 O O . PHE A 1 206 ? -7.623 1.612 23.088 1.00 74.06 206 PHE A O 1
ATOM 1628 N N . ALA A 1 207 ? -8.518 -0.422 22.718 1.00 68.19 207 ALA A N 1
ATOM 1629 C CA . ALA A 1 207 ? -7.617 -0.767 21.623 1.00 68.19 207 ALA A CA 1
ATOM 1630 C C . ALA A 1 207 ? -7.688 0.251 20.469 1.00 68.19 207 ALA A C 1
ATOM 1632 O O . ALA A 1 207 ? -6.654 0.663 19.958 1.00 68.19 207 ALA A O 1
ATOM 1633 N N . GLU A 1 208 ? -8.885 0.715 20.095 1.00 67.75 208 GLU A N 1
ATOM 1634 C CA . GLU A 1 208 ? -9.063 1.794 19.113 1.00 67.75 208 GLU A CA 1
ATOM 1635 C C . GLU A 1 208 ? -8.341 3.076 19.521 1.00 67.75 208 GLU A C 1
ATOM 1637 O O . GLU A 1 208 ? -7.586 3.644 18.740 1.00 67.75 208 GLU A O 1
ATOM 1642 N N . ALA A 1 209 ? -8.549 3.540 20.751 1.00 69.38 209 ALA A N 1
ATOM 1643 C CA . ALA A 1 209 ? -7.916 4.767 21.210 1.00 69.38 209 ALA A CA 1
ATOM 1644 C C . ALA A 1 209 ? -6.387 4.658 21.266 1.00 69.38 209 ALA A C 1
ATOM 1646 O O . ALA A 1 209 ? -5.700 5.631 20.961 1.00 69.38 209 ALA A O 1
ATOM 1647 N N . ASP A 1 210 ? -5.873 3.481 21.619 1.00 71.38 210 ASP A N 1
ATOM 1648 C CA . ASP A 1 210 ? -4.439 3.212 21.643 1.00 71.38 210 ASP A CA 1
ATOM 1649 C C . ASP A 1 210 ? -3.854 3.160 20.221 1.00 71.38 210 ASP A C 1
ATOM 1651 O O . ASP A 1 210 ? -2.711 3.561 20.032 1.00 71.38 210 ASP A O 1
ATOM 1655 N N . LEU A 1 211 ? -4.623 2.751 19.201 1.00 75.25 211 LEU A N 1
ATOM 1656 C CA . LEU A 1 211 ? -4.196 2.804 17.793 1.00 75.25 211 LEU A CA 1
ATOM 1657 C C . LEU A 1 211 ? -4.043 4.244 17.275 1.00 75.25 211 LEU A C 1
ATOM 1659 O O . LEU A 1 211 ? -3.147 4.512 16.470 1.00 75.25 211 LEU A O 1
ATOM 1663 N N . TYR A 1 212 ? -4.884 5.167 17.749 1.00 72.69 212 TYR A N 1
ATOM 1664 C CA . TYR A 1 212 ? -4.945 6.567 17.307 1.00 72.69 212 TYR A CA 1
ATOM 1665 C C . TYR A 1 212 ? -4.348 7.551 18.327 1.00 72.69 212 TYR A C 1
ATOM 1667 O O . TYR A 1 212 ? -4.899 8.631 18.557 1.00 72.69 212 TYR A O 1
ATOM 1675 N N . CYS A 1 213 ? -3.220 7.192 18.950 1.00 66.88 213 CYS A N 1
ATOM 1676 C CA . CYS A 1 213 ? -2.476 8.112 19.813 1.00 66.88 213 CYS A CA 1
ATOM 1677 C C . CYS A 1 213 ? -2.231 9.456 19.085 1.00 66.88 213 CYS A C 1
ATOM 1679 O O . CYS A 1 213 ? -1.909 9.432 17.890 1.00 66.88 213 CYS A O 1
ATOM 1681 N N . PRO A 1 214 ? -2.381 10.622 19.752 1.00 63.41 214 PRO A N 1
ATOM 1682 C CA . PRO A 1 214 ? -2.097 11.911 19.132 1.00 63.41 214 PRO A CA 1
ATOM 1683 C C . PRO A 1 214 ? -0.707 11.902 18.495 1.00 63.41 214 PRO A C 1
ATOM 1685 O O . PRO A 1 214 ? 0.284 11.614 19.166 1.00 63.41 214 PRO A O 1
ATOM 1688 N N . SER A 1 215 ? -0.641 12.204 17.196 1.00 65.00 215 SER A N 1
ATOM 1689 C CA . SER A 1 215 ? 0.611 12.250 16.441 1.00 65.00 215 SER A CA 1
ATOM 1690 C C . SER A 1 215 ? 1.575 13.248 17.088 1.00 65.00 215 SER A C 1
ATOM 1692 O O . SER A 1 215 ? 1.445 14.453 16.878 1.00 65.00 215 SER A O 1
ATOM 1694 N N . SER A 1 216 ? 2.560 12.760 17.845 1.00 80.00 216 SER A N 1
ATOM 1695 C CA . SER A 1 216 ? 3.623 13.611 18.387 1.00 80.00 216 SER A CA 1
ATOM 1696 C C . SER A 1 216 ? 4.644 13.982 17.307 1.00 80.00 216 SER A C 1
ATOM 1698 O O . SER A 1 216 ? 4.743 13.319 16.270 1.00 80.00 216 SER A O 1
ATOM 1700 N N . GLU A 1 217 ? 5.460 15.007 17.564 1.00 86.38 217 GLU A N 1
ATOM 1701 C CA . GLU A 1 217 ? 6.575 15.374 16.681 1.00 86.38 217 GLU A CA 1
ATOM 1702 C C . GLU A 1 217 ? 7.520 14.184 16.432 1.00 86.38 217 GLU A C 1
ATOM 1704 O O . GLU A 1 217 ? 7.979 13.972 15.308 1.00 86.38 217 GLU A O 1
ATOM 1709 N N . THR A 1 218 ? 7.742 13.342 17.447 1.00 87.12 218 THR A N 1
ATOM 1710 C CA . THR A 1 218 ? 8.537 12.113 17.327 1.00 87.12 218 THR A CA 1
ATOM 1711 C C . THR A 1 218 ? 7.918 11.122 16.343 1.00 87.12 218 THR A C 1
ATOM 1713 O O . THR A 1 218 ? 8.647 10.561 15.529 1.00 87.12 218 THR A O 1
ATOM 1716 N N . HIS A 1 219 ? 6.591 10.938 16.355 1.00 89.12 219 HIS A N 1
ATOM 1717 C CA . HIS A 1 219 ? 5.910 10.063 15.390 1.00 89.12 219 HIS A CA 1
ATOM 1718 C C . HIS A 1 219 ? 6.077 10.590 13.961 1.00 89.12 219 HIS A C 1
ATOM 1720 O O . HIS A 1 219 ? 6.378 9.822 13.049 1.00 89.12 219 HIS A O 1
ATOM 1726 N N . GLN A 1 220 ? 5.953 11.904 13.765 1.00 89.00 220 GLN A N 1
ATOM 1727 C CA . GLN A 1 220 ? 6.133 12.533 12.453 1.00 89.00 220 GLN A CA 1
ATOM 1728 C C . GLN A 1 220 ? 7.585 12.462 11.971 1.00 89.00 220 GLN A C 1
ATOM 1730 O O . GLN A 1 220 ? 7.838 12.189 10.799 1.00 89.00 220 GLN A O 1
ATOM 1735 N N . ALA A 1 221 ? 8.562 12.692 12.851 1.00 91.50 221 ALA A N 1
ATOM 1736 C CA . ALA A 1 221 ? 9.981 12.536 12.535 1.00 91.50 221 ALA A CA 1
ATOM 1737 C C . ALA A 1 221 ? 10.315 11.080 12.179 1.00 91.50 221 ALA A C 1
ATOM 1739 O O . ALA A 1 221 ? 10.983 10.822 11.178 1.00 91.50 221 ALA A O 1
ATOM 1740 N N . CYS A 1 222 ? 9.769 10.128 12.934 1.00 94.00 222 CYS A N 1
ATOM 1741 C CA . CYS A 1 222 ? 9.921 8.711 12.658 1.00 94.00 222 CYS A CA 1
ATOM 1742 C C . CYS A 1 222 ? 9.303 8.323 11.306 1.00 94.00 222 CYS A C 1
ATOM 1744 O O . CYS A 1 222 ? 9.968 7.709 10.473 1.00 94.00 222 CYS A O 1
ATOM 1746 N N . SER A 1 223 ? 8.075 8.770 11.036 1.00 93.56 223 SER A N 1
ATOM 1747 C CA . SER A 1 223 ? 7.394 8.575 9.754 1.00 93.56 223 SER A CA 1
ATOM 1748 C C . SER A 1 223 ? 8.218 9.127 8.587 1.00 93.56 223 SER A C 1
ATOM 1750 O O . SER A 1 223 ? 8.457 8.410 7.614 1.00 93.56 223 SER A O 1
ATOM 1752 N N . ARG A 1 224 ? 8.753 10.350 8.716 1.00 93.25 224 ARG A N 1
ATOM 1753 C CA . ARG A 1 224 ? 9.649 10.962 7.719 1.00 93.25 224 ARG A CA 1
ATOM 1754 C C . ARG A 1 224 ? 10.943 10.173 7.511 1.00 93.25 224 ARG A C 1
ATOM 1756 O O . ARG A 1 224 ? 11.428 10.123 6.390 1.00 93.25 224 ARG A O 1
ATOM 1763 N N . SER A 1 225 ? 11.474 9.511 8.541 1.00 94.81 225 SER A N 1
ATOM 1764 C CA . SER A 1 225 ? 12.665 8.660 8.394 1.00 94.81 225 SER A CA 1
ATOM 1765 C C . SER A 1 225 ? 12.426 7.383 7.583 1.00 94.81 225 SER A C 1
ATOM 1767 O O . SER A 1 225 ? 13.360 6.827 7.004 1.00 94.81 225 SER A O 1
ATOM 1769 N N . LEU A 1 226 ? 11.185 6.886 7.564 1.00 96.06 226 LEU A N 1
ATOM 1770 C CA . LEU A 1 226 ? 10.802 5.726 6.764 1.00 96.06 226 LEU A CA 1
ATOM 1771 C C . LEU A 1 226 ? 10.591 6.123 5.301 1.00 96.06 226 LEU A C 1
ATOM 1773 O O . LEU A 1 226 ? 10.976 5.351 4.422 1.00 96.06 226 LEU A O 1
ATOM 1777 N N . ALA A 1 227 ? 10.068 7.327 5.048 1.00 94.88 227 ALA A N 1
ATOM 1778 C CA . ALA A 1 227 ? 9.900 7.888 3.709 1.00 94.88 227 ALA A CA 1
ATOM 1779 C C . ALA A 1 227 ? 11.222 7.915 2.915 1.00 94.88 227 ALA A C 1
ATOM 1781 O O . ALA A 1 227 ? 12.313 8.008 3.485 1.00 94.88 227 ALA A O 1
ATOM 1782 N N . TYR A 1 228 ? 11.133 7.801 1.590 1.00 93.06 228 TYR A N 1
ATOM 1783 C CA . TYR A 1 228 ? 12.267 7.923 0.672 1.00 93.06 228 TYR A CA 1
ATOM 1784 C C . TYR A 1 228 ? 11.815 8.467 -0.686 1.00 93.06 228 TYR A C 1
ATOM 1786 O O . TYR A 1 228 ? 10.627 8.448 -1.011 1.00 93.06 228 TYR A O 1
ATOM 1794 N N . GLU A 1 229 ? 12.766 8.963 -1.478 1.00 87.69 229 GLU A N 1
ATOM 1795 C CA . GLU A 1 229 ? 12.487 9.554 -2.787 1.00 87.69 229 GLU A CA 1
ATOM 1796 C C . GLU A 1 229 ? 11.812 8.547 -3.730 1.00 87.69 229 GLU A C 1
ATOM 1798 O O . GLU A 1 229 ? 12.298 7.433 -3.934 1.00 87.69 229 GLU A O 1
ATOM 1803 N N . GLY A 1 230 ? 10.685 8.948 -4.318 1.00 84.31 230 GLY A N 1
ATOM 1804 C CA . GLY A 1 230 ? 9.933 8.102 -5.241 1.00 84.31 230 GLY A CA 1
ATOM 1805 C C . GLY A 1 230 ? 9.165 6.959 -4.570 1.00 84.31 230 GLY A C 1
ATOM 1806 O O . GLY A 1 230 ? 8.782 6.023 -5.263 1.00 84.31 230 GLY A O 1
ATOM 1807 N N . MET A 1 231 ? 8.918 7.003 -3.255 1.00 91.12 231 MET A N 1
ATOM 1808 C CA . MET A 1 231 ? 8.145 5.967 -2.549 1.00 91.12 231 MET A CA 1
ATOM 1809 C C . MET A 1 231 ? 6.812 5.633 -3.243 1.00 91.12 231 MET A C 1
ATOM 1811 O O . MET A 1 231 ? 6.510 4.452 -3.401 1.00 91.12 231 MET A O 1
ATOM 1815 N N . ASP A 1 232 ? 6.092 6.646 -3.732 1.00 86.94 232 ASP A N 1
ATOM 1816 C CA . ASP A 1 232 ? 4.788 6.480 -4.394 1.00 86.94 232 ASP A CA 1
ATOM 1817 C C . ASP A 1 232 ? 4.838 6.685 -5.922 1.00 86.94 232 ASP A C 1
ATOM 1819 O O . ASP A 1 232 ? 3.856 6.439 -6.623 1.00 86.94 232 ASP A O 1
ATOM 1823 N N . SER A 1 233 ? 5.999 7.051 -6.484 1.00 84.75 233 SER A N 1
ATOM 1824 C CA . SER A 1 233 ? 6.092 7.479 -7.891 1.00 84.75 233 SER A CA 1
ATOM 1825 C C . SER A 1 233 ? 5.714 6.389 -8.893 1.00 84.75 233 SER A C 1
ATOM 1827 O O . SER A 1 233 ? 5.228 6.676 -9.989 1.00 84.75 233 SER A O 1
ATOM 1829 N N . ARG A 1 234 ? 5.898 5.114 -8.534 1.00 87.69 234 ARG A N 1
ATOM 1830 C CA . ARG A 1 234 ? 5.468 4.001 -9.384 1.00 87.69 234 ARG A CA 1
ATOM 1831 C C . ARG A 1 234 ? 3.945 3.940 -9.509 1.00 87.69 234 ARG A C 1
ATOM 1833 O O . ARG A 1 234 ? 3.453 3.749 -10.614 1.00 87.69 234 ARG A O 1
ATOM 1840 N N . LEU A 1 235 ? 3.209 4.126 -8.414 1.00 88.94 235 LEU A N 1
ATOM 1841 C CA . LEU A 1 235 ? 1.743 4.121 -8.430 1.00 88.94 235 LEU A CA 1
ATOM 1842 C C . LEU A 1 235 ? 1.187 5.281 -9.271 1.00 88.94 235 LEU A C 1
ATOM 1844 O O . LEU A 1 235 ? 0.241 5.100 -10.048 1.00 88.94 235 LEU A O 1
ATOM 1848 N N . ASP A 1 236 ? 1.812 6.450 -9.155 1.00 86.12 236 ASP A N 1
ATOM 1849 C CA . ASP A 1 236 ? 1.402 7.657 -9.876 1.00 86.12 236 ASP A CA 1
ATOM 1850 C C . ASP A 1 236 ? 1.638 7.548 -11.388 1.00 86.12 236 ASP A C 1
ATOM 1852 O O . ASP A 1 236 ? 0.811 8.005 -12.174 1.00 86.12 236 ASP A O 1
ATOM 1856 N N . THR A 1 237 ? 2.721 6.884 -11.805 1.00 83.69 237 THR A N 1
ATOM 1857 C CA . THR A 1 237 ? 3.103 6.736 -13.225 1.00 83.69 237 THR A CA 1
ATOM 1858 C C . THR A 1 237 ? 2.401 5.592 -13.957 1.00 83.69 237 THR A C 1
ATOM 1860 O O . THR A 1 237 ? 2.455 5.531 -15.185 1.00 83.69 237 THR A O 1
ATOM 1863 N N . ILE A 1 238 ? 1.746 4.665 -13.251 1.00 85.69 238 ILE A N 1
ATOM 1864 C CA . ILE A 1 238 ? 0.951 3.614 -13.903 1.00 85.69 238 ILE A CA 1
ATOM 1865 C C . ILE A 1 238 ? -0.221 4.263 -14.643 1.00 85.69 238 ILE A C 1
ATOM 1867 O O . ILE A 1 238 ? -1.015 4.984 -14.041 1.00 85.69 238 ILE A O 1
ATOM 1871 N N . VAL A 1 239 ? -0.352 3.969 -15.937 1.00 80.62 239 VAL A N 1
ATOM 1872 C CA . VAL A 1 239 ? -1.459 4.450 -16.774 1.00 80.62 239 VAL A CA 1
ATOM 1873 C C . VAL A 1 239 ? -2.795 3.988 -16.186 1.00 80.62 239 VAL A C 1
ATOM 1875 O O . VAL A 1 239 ? -2.924 2.830 -15.782 1.00 80.62 239 VAL A O 1
ATOM 1878 N N . GLU A 1 240 ? -3.767 4.900 -16.119 1.00 83.00 240 GLU A N 1
ATOM 1879 C CA . GLU A 1 240 ? -5.131 4.574 -15.688 1.00 83.00 240 GLU A CA 1
ATOM 1880 C C . GLU A 1 240 ? -5.768 3.533 -16.609 1.00 83.00 240 GLU A C 1
ATOM 1882 O O . GLU A 1 240 ? -5.453 3.448 -17.801 1.00 83.00 240 GLU A O 1
ATOM 1887 N N . GLU A 1 241 ? -6.684 2.744 -16.054 1.00 85.00 241 GLU A N 1
ATOM 1888 C CA . GLU A 1 241 ? -7.504 1.852 -16.857 1.00 85.00 241 GLU A CA 1
ATOM 1889 C C . GLU A 1 241 ? -8.295 2.639 -17.918 1.00 85.00 241 GLU A C 1
ATOM 1891 O O . GLU A 1 241 ? -8.728 3.768 -17.686 1.00 85.00 241 GLU A O 1
ATOM 1896 N N . SER A 1 242 ? -8.496 2.043 -19.095 1.00 84.06 242 SER A N 1
ATOM 1897 C CA . SER A 1 242 ? -9.453 2.588 -20.065 1.00 84.06 242 SER A CA 1
ATOM 1898 C C . SER A 1 242 ? -10.880 2.309 -19.592 1.00 84.06 242 SER A C 1
ATOM 1900 O O . SER A 1 242 ? -11.121 1.308 -18.911 1.00 84.06 242 SER A O 1
ATOM 1902 N N . ASP A 1 243 ? -11.832 3.155 -19.979 1.00 84.31 243 ASP A N 1
ATOM 1903 C CA . ASP A 1 243 ? -13.232 2.998 -19.575 1.00 84.31 243 ASP A CA 1
ATOM 1904 C C . ASP A 1 243 ? -13.768 1.592 -19.897 1.00 84.31 243 ASP A C 1
ATOM 1906 O O . ASP A 1 243 ? -13.608 1.076 -21.007 1.00 84.31 243 ASP A O 1
ATOM 1910 N N . GLY A 1 244 ? -14.386 0.953 -18.900 1.00 85.25 244 GLY A N 1
ATOM 1911 C CA . GLY A 1 244 ? -14.944 -0.398 -19.007 1.00 85.25 244 GLY A CA 1
ATOM 1912 C C . GLY A 1 244 ? -13.930 -1.547 -18.924 1.00 85.25 244 GLY A C 1
ATOM 1913 O O . GLY A 1 244 ? -14.340 -2.707 -18.972 1.00 85.25 244 GLY A O 1
ATOM 1914 N N . THR A 1 245 ? -12.627 -1.265 -18.800 1.00 90.44 245 THR A N 1
ATOM 1915 C CA . THR A 1 245 ? -11.594 -2.303 -18.622 1.00 90.44 245 THR A CA 1
ATOM 1916 C C . THR A 1 245 ? -11.388 -2.661 -17.146 1.00 90.44 245 THR A C 1
ATOM 1918 O O . THR A 1 245 ? -11.754 -1.891 -16.258 1.00 90.44 245 THR A O 1
ATOM 1921 N N . CYS A 1 246 ? -10.819 -3.839 -16.856 1.00 93.19 246 CYS A N 1
ATOM 1922 C CA . CYS A 1 246 ? -10.530 -4.350 -15.501 1.00 93.19 246 CYS A CA 1
ATOM 1923 C C . CYS A 1 246 ? -11.752 -4.650 -14.599 1.00 93.19 246 CYS A C 1
ATOM 1925 O O . CYS A 1 246 ? -11.593 -5.265 -13.542 1.00 93.19 246 CYS A O 1
ATOM 1927 N N . GLU A 1 247 ? -12.976 -4.286 -15.002 1.00 91.88 247 GLU A N 1
ATOM 1928 C CA . GLU A 1 247 ? -14.200 -4.449 -14.193 1.00 91.88 247 GLU A CA 1
ATOM 1929 C C . GLU A 1 247 ? -14.508 -5.903 -13.821 1.00 91.88 247 GLU A C 1
ATOM 1931 O O . GLU A 1 247 ? -15.075 -6.188 -12.758 1.00 91.88 247 GLU A O 1
ATOM 1936 N N . TRP A 1 248 ? -14.081 -6.832 -14.677 1.00 92.94 248 TRP A N 1
ATOM 1937 C CA . TRP A 1 248 ? -14.271 -8.267 -14.502 1.00 92.94 248 TRP A CA 1
ATOM 1938 C C . TRP A 1 248 ? -13.636 -8.799 -13.210 1.00 92.94 248 TRP A C 1
ATOM 1940 O O . TRP A 1 248 ? -14.147 -9.772 -12.652 1.00 92.94 248 TRP A O 1
ATOM 1950 N N . LEU A 1 249 ? -12.591 -8.146 -12.675 1.00 94.12 249 LEU A N 1
ATOM 1951 C CA . LEU A 1 249 ? -11.911 -8.598 -11.455 1.00 94.12 249 LEU A CA 1
ATOM 1952 C C . LEU A 1 249 ? -12.881 -8.717 -10.274 1.00 94.12 249 LEU A C 1
ATOM 1954 O O . LEU A 1 249 ? -12.817 -9.679 -9.512 1.00 94.12 249 LEU A O 1
ATOM 1958 N N . SER A 1 250 ? -13.814 -7.768 -10.157 1.00 90.56 250 SER A N 1
ATOM 1959 C CA . SER A 1 250 ? -14.810 -7.725 -9.079 1.00 90.56 250 SER A CA 1
ATOM 1960 C C . SER A 1 250 ? -15.715 -8.963 -9.031 1.00 90.56 250 SER A C 1
ATOM 1962 O O . SER A 1 250 ? -16.210 -9.324 -7.963 1.00 90.56 250 SER A O 1
ATOM 1964 N N . SER A 1 251 ? -15.901 -9.613 -10.183 1.00 91.44 251 SER A N 1
ATOM 1965 C CA . SER A 1 251 ? -16.763 -10.781 -10.378 1.00 91.44 251 SER A CA 1
ATOM 1966 C C . SER A 1 251 ? -15.970 -12.077 -10.582 1.00 91.44 251 SER A C 1
ATOM 1968 O O . SER A 1 251 ? -16.560 -13.150 -10.693 1.00 91.44 251 SER A O 1
ATOM 1970 N N . HIS A 1 252 ? -14.635 -12.010 -10.621 1.00 94.31 252 HIS A N 1
ATOM 1971 C CA . HIS A 1 252 ? -13.796 -13.177 -10.859 1.00 94.31 252 HIS A CA 1
ATOM 1972 C C . HIS A 1 252 ? -13.870 -14.152 -9.676 1.00 94.31 252 HIS A C 1
ATOM 1974 O O . HIS A 1 252 ? -13.586 -13.791 -8.531 1.00 94.31 252 HIS A O 1
ATOM 1980 N N . GLY A 1 253 ? -14.194 -15.421 -9.945 1.00 94.06 253 GLY A N 1
ATOM 1981 C CA . GLY A 1 253 ? -14.516 -16.403 -8.903 1.00 94.06 253 GLY A CA 1
ATOM 1982 C C . GLY A 1 253 ? -13.429 -16.571 -7.835 1.00 94.06 253 GLY A C 1
ATOM 1983 O O . GLY A 1 253 ? -13.737 -16.631 -6.647 1.00 94.06 253 GLY A O 1
ATOM 1984 N N . ASN A 1 254 ? -12.150 -16.586 -8.221 1.00 94.44 254 ASN A N 1
ATOM 1985 C CA . ASN A 1 254 ? -11.046 -16.691 -7.257 1.00 94.44 254 ASN A CA 1
ATOM 1986 C C . ASN A 1 254 ? -10.804 -15.393 -6.471 1.00 94.44 254 ASN A C 1
ATOM 1988 O O . ASN A 1 254 ? -10.402 -15.455 -5.313 1.00 94.44 254 ASN A O 1
ATOM 1992 N N . PHE A 1 255 ? -11.096 -14.228 -7.054 1.00 93.38 255 PHE A N 1
ATOM 1993 C CA . PHE A 1 255 ? -10.987 -12.952 -6.346 1.00 93.38 255 PHE A CA 1
ATOM 1994 C C . PHE A 1 255 ? -12.088 -12.832 -5.285 1.00 93.38 255 PHE A C 1
ATOM 1996 O O . PHE A 1 255 ? -11.816 -12.513 -4.129 1.00 93.38 255 PHE A O 1
ATOM 2003 N N . VAL A 1 256 ? -13.321 -13.189 -5.659 1.00 91.81 256 VAL A N 1
ATOM 2004 C CA . VAL A 1 256 ? -14.478 -13.245 -4.756 1.00 91.81 256 VAL A CA 1
ATOM 2005 C C . VAL A 1 256 ? -14.231 -14.230 -3.612 1.00 91.81 256 VAL A C 1
ATOM 2007 O O . VAL A 1 256 ? -14.362 -13.853 -2.449 1.00 91.81 256 VAL A O 1
ATOM 2010 N N . LYS A 1 257 ? -13.780 -15.456 -3.919 1.00 92.69 257 LYS A N 1
ATOM 2011 C CA . LYS A 1 257 ? -13.427 -16.457 -2.899 1.00 92.69 257 LYS A CA 1
ATOM 2012 C C . LYS A 1 257 ? -12.354 -15.947 -1.940 1.00 92.69 257 LYS A C 1
ATOM 2014 O O . LYS A 1 257 ? -12.495 -16.125 -0.737 1.00 92.69 257 LYS A O 1
ATOM 2019 N N . TRP A 1 258 ? -11.300 -15.303 -2.440 1.00 92.69 258 TRP A N 1
ATOM 2020 C CA . TRP A 1 258 ? -10.247 -14.737 -1.593 1.00 92.69 258 TRP A CA 1
ATOM 2021 C C . TRP A 1 258 ? -10.776 -13.630 -0.672 1.00 92.69 258 TRP A C 1
ATOM 2023 O O . TRP A 1 258 ? -10.455 -13.601 0.514 1.00 92.69 258 TRP A O 1
ATOM 2033 N N . ARG A 1 259 ? -11.650 -12.763 -1.188 1.00 87.31 259 ARG A N 1
ATOM 2034 C CA . ARG A 1 259 ? -12.322 -11.716 -0.407 1.00 87.31 259 ARG A CA 1
ATOM 2035 C C . ARG A 1 259 ? -13.295 -12.282 0.633 1.00 87.31 259 ARG A C 1
ATOM 2037 O O . ARG A 1 259 ? -13.604 -11.606 1.602 1.00 87.31 259 ARG A O 1
ATOM 2044 N N . GLU A 1 260 ? -13.808 -13.488 0.464 1.00 85.81 260 GLU A N 1
ATOM 2045 C CA . GLU A 1 260 ? -14.686 -14.119 1.462 1.00 85.81 260 GLU A CA 1
ATOM 2046 C C . GLU A 1 260 ? -13.908 -14.985 2.458 1.00 85.81 260 GLU A C 1
ATOM 2048 O O . GLU A 1 260 ? -14.385 -15.272 3.557 1.00 85.81 260 GLU A O 1
ATOM 2053 N N . GLN A 1 261 ? -12.674 -15.362 2.117 1.00 85.62 261 GLN A N 1
ATOM 2054 C CA . GLN A 1 261 ? -11.781 -16.056 3.030 1.00 85.62 261 GLN A CA 1
ATOM 2055 C C . GLN A 1 261 ? -11.365 -15.147 4.185 1.00 85.62 261 GLN A C 1
ATOM 2057 O O . GLN A 1 261 ? -10.954 -14.001 4.008 1.00 85.62 261 GLN A O 1
ATOM 2062 N N . HIS A 1 262 ? -11.383 -15.711 5.393 1.00 82.19 262 HIS A N 1
ATOM 2063 C CA . HIS A 1 262 ? -10.911 -15.016 6.584 1.00 82.19 262 HIS A CA 1
ATOM 2064 C C . HIS A 1 262 ? -9.426 -14.635 6.454 1.00 82.19 262 HIS A C 1
ATOM 2066 O O . HIS A 1 262 ? -9.027 -13.554 6.883 1.00 82.19 262 HIS A O 1
ATOM 2072 N N . ARG A 1 263 ? -8.576 -15.500 5.898 1.00 87.88 263 ARG A N 1
ATOM 2073 C CA . ARG A 1 263 ? -7.167 -15.185 5.635 1.00 87.88 263 ARG A CA 1
ATOM 2074 C C . ARG A 1 263 ? -6.687 -15.902 4.395 1.00 87.88 263 ARG A C 1
ATOM 2076 O O . ARG A 1 263 ? -6.986 -17.083 4.239 1.00 87.88 263 ARG A O 1
ATOM 2083 N N . GLY A 1 264 ? -5.913 -15.221 3.558 1.00 89.94 264 GLY A N 1
ATOM 2084 C CA . GLY A 1 264 ? -5.421 -15.852 2.344 1.00 89.94 264 GLY A CA 1
ATOM 2085 C C . GLY A 1 264 ? -4.498 -14.989 1.503 1.00 89.94 264 GLY A C 1
ATOM 2086 O O . GLY A 1 264 ? -4.479 -13.758 1.594 1.00 89.94 264 GLY A O 1
ATOM 2087 N N . LEU A 1 265 ? -3.755 -15.689 0.651 1.00 92.62 265 LEU A N 1
ATOM 2088 C CA . LEU A 1 265 ? -2.962 -15.113 -0.422 1.00 92.62 265 LEU A CA 1
ATOM 2089 C C . LEU A 1 265 ? -3.767 -15.162 -1.726 1.00 92.62 265 LEU A C 1
ATOM 2091 O O . LEU A 1 265 ? -4.432 -16.162 -2.011 1.00 92.62 265 LEU A O 1
ATOM 2095 N N . LEU A 1 266 ? -3.678 -14.098 -2.512 1.00 93.62 266 LEU A N 1
ATOM 2096 C CA . LEU A 1 266 ? -4.144 -14.034 -3.890 1.00 93.62 266 LEU A CA 1
ATOM 2097 C C . LEU A 1 266 ? -2.955 -13.734 -4.796 1.00 93.62 266 LEU A C 1
ATOM 2099 O O . LEU A 1 266 ? -2.161 -12.840 -4.508 1.00 93.62 266 LEU A O 1
ATOM 2103 N N . TRP A 1 267 ? -2.866 -14.455 -5.903 1.00 93.62 267 TRP A N 1
ATOM 2104 C CA . TRP A 1 267 ? -1.848 -14.272 -6.923 1.00 93.62 267 TRP A CA 1
ATOM 2105 C C . TRP A 1 267 ? -2.494 -13.767 -8.204 1.00 93.62 267 TRP A C 1
ATOM 2107 O O . TRP A 1 267 ? -3.284 -14.480 -8.816 1.00 93.62 267 TRP A O 1
ATOM 2117 N N . ILE A 1 268 ? -2.133 -12.562 -8.632 1.00 94.06 268 ILE A N 1
ATOM 2118 C CA . ILE A 1 268 ? -2.437 -12.047 -9.965 1.00 94.06 268 ILE A CA 1
ATOM 2119 C C . ILE A 1 268 ? -1.204 -12.271 -10.839 1.00 94.06 268 ILE A C 1
ATOM 2121 O O . ILE A 1 268 ? -0.248 -11.493 -10.834 1.00 94.06 268 ILE A O 1
ATOM 2125 N N . LYS A 1 269 ? -1.216 -13.382 -11.568 1.00 92.12 269 LYS A N 1
ATOM 2126 C CA . LYS A 1 269 ? -0.131 -13.782 -12.458 1.00 92.12 269 LYS A CA 1
ATOM 2127 C C . LYS A 1 269 ? -0.391 -13.279 -13.865 1.00 92.12 269 LYS A C 1
ATOM 2129 O O . LYS A 1 269 ? -1.534 -13.206 -14.312 1.00 92.12 269 LYS A O 1
ATOM 2134 N N . GLY A 1 270 ? 0.681 -12.987 -14.585 1.00 90.38 270 GLY A N 1
ATOM 2135 C CA . GLY A 1 270 ? 0.575 -12.882 -16.030 1.00 90.38 270 GLY A CA 1
ATOM 2136 C C . GLY A 1 270 ? 1.855 -12.491 -16.735 1.00 90.38 270 GLY A C 1
ATOM 2137 O O . GLY A 1 270 ? 2.828 -12.040 -16.116 1.00 90.38 270 GLY A O 1
ATOM 2138 N N . ASN A 1 271 ? 1.826 -12.609 -18.057 1.00 88.88 271 ASN A N 1
ATOM 2139 C CA . ASN A 1 271 ? 2.966 -12.307 -18.924 1.00 88.88 271 ASN A CA 1
ATOM 2140 C C . ASN A 1 271 ? 3.444 -10.848 -18.777 1.00 88.88 271 ASN A C 1
ATOM 2142 O O . ASN A 1 271 ? 2.674 -9.978 -18.338 1.00 88.88 271 ASN A O 1
ATOM 2146 N N . PRO A 1 272 ? 4.711 -10.525 -19.092 1.00 87.88 272 PRO A N 1
ATOM 2147 C CA . PRO A 1 272 ? 5.155 -9.135 -19.180 1.00 87.88 272 PRO A CA 1
ATOM 2148 C C . PRO A 1 272 ? 4.215 -8.325 -20.084 1.00 87.88 272 PRO A C 1
ATOM 2150 O O . PRO A 1 272 ? 3.796 -8.800 -21.134 1.00 87.88 272 PRO A O 1
ATOM 2153 N N . GLY A 1 273 ? 3.816 -7.128 -19.648 1.00 87.25 273 GLY A N 1
ATOM 2154 C CA . GLY A 1 273 ? 2.888 -6.294 -20.416 1.00 87.25 273 GLY A CA 1
ATOM 2155 C C . GLY A 1 273 ? 1.420 -6.751 -20.449 1.00 87.25 273 GLY A C 1
ATOM 2156 O O . GLY A 1 273 ? 0.653 -6.168 -21.200 1.00 87.25 273 GLY A O 1
ATOM 2157 N N . SER A 1 274 ? 0.988 -7.736 -19.651 1.00 91.38 274 SER A N 1
ATOM 2158 C CA . SER A 1 274 ? -0.423 -8.200 -19.589 1.00 91.38 274 SER A CA 1
ATOM 2159 C C . SER A 1 274 ? -1.406 -7.268 -18.858 1.00 91.38 274 SER A C 1
ATOM 2161 O O . SER A 1 274 ? -2.608 -7.517 -18.904 1.00 91.38 274 SER A O 1
ATOM 2163 N N . GLY A 1 275 ? -0.923 -6.219 -18.178 1.00 90.94 275 GLY A N 1
ATOM 2164 C CA . GLY A 1 275 ? -1.766 -5.268 -17.431 1.00 90.94 275 GLY A CA 1
ATOM 2165 C C . GLY A 1 275 ? -1.823 -5.460 -15.905 1.00 90.94 275 GLY A C 1
ATOM 2166 O O . GLY A 1 275 ? -2.676 -4.863 -15.257 1.00 90.94 275 GLY A O 1
ATOM 2167 N N . LYS A 1 276 ? -0.908 -6.244 -15.307 1.00 93.12 276 LYS A N 1
ATOM 2168 C CA . LYS A 1 276 ? -0.820 -6.487 -13.843 1.00 93.12 276 LYS A CA 1
ATOM 2169 C C . LYS A 1 276 ? -0.895 -5.219 -12.986 1.00 93.12 276 LYS A C 1
ATOM 2171 O O . LYS A 1 276 ? -1.786 -5.084 -12.153 1.00 93.12 276 LYS A O 1
ATOM 2176 N N . SER A 1 277 ? 0.011 -4.274 -13.214 1.00 93.75 277 SER A N 1
ATOM 2177 C CA . SER A 1 277 ? 0.069 -3.051 -12.412 1.00 93.75 277 SER A CA 1
ATOM 2178 C C . SER A 1 277 ? -1.190 -2.194 -12.570 1.00 93.75 277 SER A C 1
ATOM 2180 O O . SER A 1 277 ? -1.675 -1.623 -11.594 1.00 93.75 277 SER A O 1
ATOM 2182 N N . THR A 1 278 ? -1.767 -2.156 -13.776 1.00 94.06 278 THR A N 1
ATOM 2183 C CA . THR A 1 278 ? -3.021 -1.445 -14.065 1.00 94.06 278 THR A CA 1
ATOM 2184 C C . THR A 1 278 ? -4.197 -2.066 -13.314 1.00 94.06 278 THR A C 1
ATOM 2186 O O . THR A 1 278 ? -4.937 -1.345 -12.650 1.00 94.06 278 THR A O 1
ATOM 2189 N N . ILE A 1 279 ? -4.337 -3.398 -13.320 1.00 94.44 279 ILE A N 1
ATOM 2190 C CA . ILE A 1 279 ? -5.454 -4.050 -12.624 1.00 94.44 279 ILE A CA 1
ATOM 2191 C C . ILE A 1 279 ? -5.329 -3.960 -11.094 1.00 94.44 279 ILE A C 1
ATOM 2193 O O . ILE A 1 279 ? -6.336 -3.812 -10.403 1.00 94.44 279 ILE A O 1
ATOM 2197 N N . ILE A 1 280 ? -4.107 -3.980 -10.545 1.00 94.38 280 ILE A N 1
ATOM 2198 C CA . ILE A 1 280 ? -3.881 -3.750 -9.108 1.00 94.38 280 ILE A CA 1
ATOM 2199 C C . ILE A 1 280 ? -4.234 -2.304 -8.735 1.00 94.38 280 ILE A C 1
ATOM 2201 O O . ILE A 1 280 ? -4.894 -2.073 -7.721 1.00 94.38 280 ILE A O 1
ATOM 2205 N N . LYS A 1 281 ? -3.859 -1.323 -9.567 1.00 93.38 281 LYS A N 1
ATOM 2206 C CA . LYS A 1 281 ? -4.243 0.084 -9.373 1.00 93.38 281 LYS A CA 1
ATOM 2207 C C . LYS A 1 281 ? -5.765 0.271 -9.427 1.00 93.38 281 LYS A C 1
ATOM 2209 O O . LYS A 1 281 ? -6.321 0.936 -8.548 1.00 93.38 281 LYS A O 1
ATOM 2214 N N . TYR A 1 282 ? -6.442 -0.379 -10.376 1.00 93.00 282 TYR A N 1
ATOM 2215 C CA . TYR A 1 282 ? -7.905 -0.440 -10.437 1.00 93.00 282 TYR A CA 1
ATOM 2216 C C . TYR A 1 282 ? -8.491 -1.021 -9.139 1.00 93.00 282 TYR A C 1
ATOM 2218 O O . TYR A 1 282 ? -9.366 -0.412 -8.517 1.00 93.00 282 TYR A O 1
ATOM 2226 N N . ALA A 1 283 ? -7.959 -2.156 -8.672 1.00 92.31 283 ALA A N 1
ATOM 2227 C CA . ALA A 1 283 ? -8.404 -2.815 -7.447 1.00 92.31 283 ALA A CA 1
ATOM 2228 C C . ALA A 1 283 ? -8.232 -1.930 -6.199 1.00 92.31 283 ALA A C 1
ATOM 2230 O O . ALA A 1 283 ? -9.094 -1.936 -5.320 1.00 92.31 283 ALA A O 1
ATOM 2231 N N . LEU A 1 284 ? -7.157 -1.143 -6.128 1.00 89.81 284 LEU A N 1
ATOM 2232 C CA . LEU A 1 284 ? -6.901 -0.205 -5.035 1.00 89.81 284 LEU A CA 1
ATOM 2233 C C . LEU A 1 284 ? -7.897 0.968 -5.037 1.00 89.81 284 LEU A C 1
ATOM 2235 O O . LEU A 1 284 ? -8.420 1.342 -3.987 1.00 89.81 284 LEU A O 1
ATOM 2239 N N . ARG A 1 285 ? -8.174 1.548 -6.212 1.00 86.12 285 ARG A N 1
ATOM 2240 C CA . ARG A 1 285 ? -8.980 2.774 -6.346 1.00 86.12 285 ARG A CA 1
ATOM 2241 C C . ARG A 1 285 ? -10.482 2.522 -6.380 1.00 86.12 285 ARG A C 1
ATOM 2243 O O . ARG A 1 285 ? -11.241 3.203 -5.690 1.00 86.12 285 ARG A O 1
ATOM 2250 N N . ARG A 1 286 ? -10.921 1.558 -7.190 1.00 83.38 286 ARG A N 1
ATOM 2251 C CA . ARG A 1 286 ? -12.338 1.344 -7.530 1.00 83.38 286 ARG A CA 1
ATOM 2252 C C . ARG A 1 286 ? -13.016 0.316 -6.632 1.00 83.38 286 ARG A C 1
ATOM 2254 O O . ARG A 1 286 ? -14.216 0.421 -6.395 1.00 83.38 286 ARG A O 1
ATOM 2261 N N . LEU A 1 287 ? -12.259 -0.640 -6.086 1.00 82.19 287 LEU A N 1
ATOM 2262 C CA . LEU A 1 287 ? -12.816 -1.725 -5.268 1.00 82.19 287 LEU A CA 1
ATOM 2263 C C . LEU A 1 287 ? -12.727 -1.470 -3.757 1.00 82.19 287 LEU A C 1
ATOM 2265 O O . LEU A 1 287 ? -13.125 -2.329 -2.977 1.00 82.19 287 LEU A O 1
ATOM 2269 N N . SER A 1 288 ? -12.309 -0.278 -3.318 1.00 72.81 288 SER A N 1
ATOM 2270 C CA . SER A 1 288 ? -12.277 0.104 -1.893 1.00 72.81 288 SER A CA 1
ATOM 2271 C C . SER A 1 288 ? -13.610 -0.151 -1.172 1.00 72.81 288 SER A C 1
ATOM 2273 O O . SER A 1 288 ? -13.631 -0.709 -0.078 1.00 72.81 288 SER A O 1
ATOM 2275 N N . LYS A 1 289 ? -14.738 0.157 -1.827 1.00 68.19 289 LYS A N 1
ATOM 2276 C CA . LYS A 1 289 ? -16.095 -0.117 -1.316 1.00 68.19 289 LYS A CA 1
ATOM 2277 C C . LYS A 1 289 ? -16.436 -1.608 -1.269 1.00 68.19 289 LYS A C 1
ATOM 2279 O O . LYS A 1 289 ? -17.241 -2.021 -0.441 1.00 68.19 289 LYS A O 1
ATOM 2284 N N . VAL A 1 290 ? -15.830 -2.407 -2.144 1.00 75.19 290 VAL A N 1
ATOM 2285 C CA . VAL A 1 290 ? -16.076 -3.851 -2.264 1.00 75.19 290 VAL A CA 1
ATOM 2286 C C . VAL A 1 290 ? -15.413 -4.624 -1.124 1.00 75.19 290 VAL A C 1
ATOM 2288 O O . VAL A 1 290 ? -15.933 -5.658 -0.715 1.00 75.19 290 VAL A O 1
ATOM 2291 N N . TYR A 1 291 ? -14.308 -4.119 -0.566 1.00 76.56 291 TYR A N 1
ATOM 2292 C CA . TYR A 1 291 ? -13.653 -4.729 0.599 1.00 76.56 291 TYR A CA 1
ATOM 2293 C C . TYR A 1 291 ? -14.359 -4.428 1.930 1.00 76.56 291 TYR A C 1
ATOM 2295 O O . TYR A 1 291 ? -14.004 -5.016 2.947 1.00 76.56 291 TYR A O 1
ATOM 2303 N N . GLY A 1 292 ? -15.346 -3.528 1.938 1.00 75.44 292 GLY A N 1
ATOM 2304 C CA . GLY A 1 292 ? -16.059 -3.072 3.131 1.00 75.44 292 GLY A CA 1
ATOM 2305 C C . GLY A 1 292 ? -15.540 -1.726 3.665 1.00 75.44 292 GLY A C 1
ATOM 2306 O O . GLY A 1 292 ? -14.346 -1.444 3.584 1.00 75.44 292 GLY A O 1
ATOM 2307 N N . PRO A 1 293 ? -16.420 -0.880 4.235 1.00 76.31 293 PRO A N 1
ATOM 2308 C CA . PRO A 1 293 ? -16.104 0.512 4.574 1.00 76.31 293 PRO A CA 1
ATOM 2309 C C . PRO A 1 293 ? -15.050 0.678 5.682 1.00 76.31 293 PRO A C 1
ATOM 2311 O O . PRO A 1 293 ? -14.423 1.728 5.767 1.00 76.31 293 PRO A O 1
ATOM 2314 N N . GLU A 1 294 ? -14.844 -0.336 6.528 1.00 84.31 294 GLU A N 1
ATOM 2315 C CA . GLU A 1 294 ? -13.845 -0.304 7.608 1.00 84.31 294 GLU A CA 1
ATOM 2316 C C . GLU A 1 294 ? -12.486 -0.916 7.207 1.00 84.31 294 GLU A C 1
ATOM 2318 O O . GLU A 1 294 ? -11.536 -0.877 7.997 1.00 84.31 294 GLU A O 1
ATOM 2323 N N . THR A 1 295 ? -12.371 -1.495 6.006 1.00 89.81 295 THR A N 1
ATOM 2324 C CA . THR A 1 295 ? -11.183 -2.249 5.584 1.00 89.81 295 THR A CA 1
ATOM 2325 C C . THR A 1 295 ? -10.000 -1.334 5.297 1.00 89.81 295 THR A C 1
ATOM 2327 O O . THR A 1 295 ? -10.089 -0.367 4.544 1.00 89.81 295 THR A O 1
ATOM 2330 N N . GLN A 1 296 ? -8.856 -1.667 5.890 1.00 92.50 296 GLN A N 1
ATOM 2331 C CA . GLN A 1 296 ? -7.623 -0.906 5.761 1.00 92.50 296 GLN A CA 1
ATOM 2332 C C . GLN A 1 296 ? -6.768 -1.480 4.650 1.00 92.50 296 GLN A C 1
ATOM 2334 O O . GLN A 1 296 ? -6.257 -2.594 4.751 1.00 92.50 296 GLN A O 1
ATOM 2339 N N . VAL A 1 297 ? -6.606 -0.693 3.593 1.00 93.94 297 VAL A N 1
ATOM 2340 C CA . VAL A 1 297 ? -5.793 -1.075 2.444 1.00 93.94 297 VAL A CA 1
ATOM 2341 C C . VAL A 1 297 ? -4.440 -0.380 2.516 1.00 93.94 297 VAL A C 1
ATOM 2343 O O . VAL A 1 297 ? -4.377 0.830 2.763 1.00 93.94 297 VAL A O 1
ATOM 2346 N N . PHE A 1 298 ? -3.387 -1.164 2.300 1.00 95.81 298 PHE A N 1
ATOM 2347 C CA . PHE A 1 298 ? -2.002 -0.722 2.168 1.00 95.81 298 PHE A CA 1
ATOM 2348 C C . PHE A 1 298 ? -1.423 -1.308 0.888 1.00 95.81 298 PHE A C 1
ATOM 2350 O O . PHE A 1 298 ? -1.795 -2.415 0.486 1.00 95.81 298 PHE A O 1
ATOM 2357 N N . SER A 1 299 ? -0.519 -0.584 0.239 1.00 96.56 299 SER A N 1
ATOM 2358 C CA . SER A 1 299 ? 0.005 -1.028 -1.050 1.00 96.56 299 SER A CA 1
ATOM 2359 C C . SER A 1 299 ? 1.466 -0.693 -1.255 1.00 96.56 299 SER A C 1
ATOM 2361 O O . SER A 1 299 ? 1.939 0.338 -0.790 1.00 96.56 299 SER A O 1
ATOM 2363 N N . PHE A 1 300 ? 2.158 -1.532 -2.013 1.00 97.00 300 PHE A N 1
ATOM 2364 C CA . PHE A 1 300 ? 3.504 -1.264 -2.486 1.00 97.00 300 PHE A CA 1
ATOM 2365 C C . PHE A 1 300 ? 3.669 -1.751 -3.922 1.00 97.00 300 PHE A C 1
ATOM 2367 O O . PHE A 1 300 ? 3.210 -2.839 -4.262 1.00 97.00 300 PHE A O 1
ATOM 2374 N N . PHE A 1 301 ? 4.340 -0.951 -4.746 1.00 96.12 301 PHE A N 1
ATOM 2375 C CA . PHE A 1 301 ? 4.586 -1.261 -6.148 1.00 96.12 301 PHE A CA 1
ATOM 2376 C C . PHE A 1 301 ? 6.089 -1.328 -6.365 1.00 96.12 301 PHE A C 1
ATOM 2378 O O . PHE A 1 301 ? 6.763 -0.294 -6.334 1.00 96.12 301 PHE A O 1
ATOM 2385 N N . PHE A 1 302 ? 6.611 -2.538 -6.568 1.00 94.19 302 PHE A N 1
ATOM 2386 C CA . PHE A 1 302 ? 8.009 -2.687 -6.936 1.00 94.19 302 PHE A CA 1
ATOM 2387 C C . PHE A 1 302 ? 8.266 -2.006 -8.285 1.00 94.19 302 PHE A C 1
ATOM 2389 O O . PHE A 1 302 ? 7.403 -1.961 -9.167 1.00 94.19 302 PHE A O 1
ATOM 2396 N N . HIS A 1 303 ? 9.450 -1.410 -8.409 1.00 91.06 303 HIS A N 1
ATOM 2397 C CA . HIS A 1 303 ? 9.862 -0.723 -9.622 1.00 91.06 303 HIS A CA 1
ATOM 2398 C C . HIS A 1 303 ? 11.326 -1.026 -9.944 1.00 91.06 303 HIS A C 1
ATOM 2400 O O . HIS A 1 303 ? 12.231 -0.342 -9.470 1.00 91.06 303 HIS A O 1
ATOM 2406 N N . ALA A 1 304 ? 11.562 -2.020 -10.798 1.00 86.38 304 ALA A N 1
ATOM 2407 C CA . ALA A 1 304 ? 12.885 -2.456 -11.248 1.00 86.38 304 ALA A CA 1
ATOM 2408 C C . ALA A 1 304 ? 13.687 -1.340 -11.938 1.00 86.38 304 ALA A C 1
ATOM 2410 O O . ALA A 1 304 ? 14.915 -1.315 -11.855 1.00 86.38 304 ALA A O 1
ATOM 2411 N N . ARG A 1 305 ? 12.995 -0.402 -12.602 1.00 85.06 305 ARG A N 1
ATOM 2412 C CA . ARG A 1 305 ? 13.594 0.792 -13.230 1.00 85.06 305 ARG A CA 1
ATOM 2413 C C . ARG A 1 305 ? 13.753 1.961 -12.250 1.00 85.06 305 ARG A C 1
ATOM 2415 O O . ARG A 1 305 ? 14.274 3.000 -12.633 1.00 85.06 305 ARG A O 1
ATOM 2422 N N . GLY A 1 306 ? 13.254 1.827 -11.025 1.00 84.25 306 GLY A N 1
ATOM 2423 C CA . GLY A 1 306 ? 13.355 2.835 -9.980 1.00 84.25 306 GLY A CA 1
ATOM 2424 C C . GLY A 1 306 ? 14.684 2.791 -9.227 1.00 84.25 306 GLY A C 1
ATOM 2425 O O . GLY A 1 306 ? 15.606 2.048 -9.563 1.00 84.25 306 GLY A O 1
ATOM 2426 N N . HIS A 1 307 ? 14.758 3.595 -8.171 1.00 85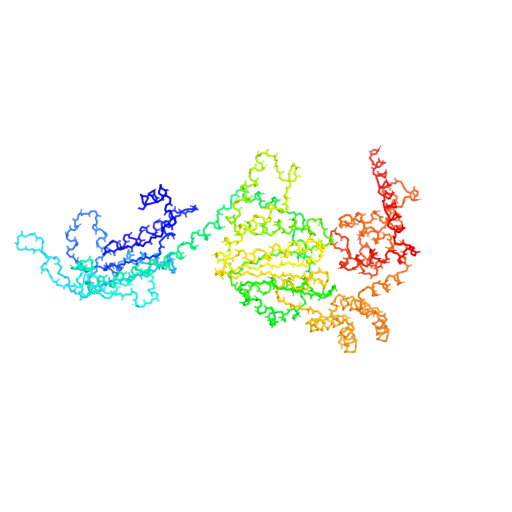.94 307 HIS A N 1
ATOM 2427 C CA . HIS A 1 307 ? 15.877 3.614 -7.228 1.00 85.94 307 HIS A CA 1
ATOM 2428 C C . HIS A 1 307 ? 15.964 2.308 -6.417 1.00 85.94 307 HIS A C 1
ATOM 2430 O O . HIS A 1 307 ? 14.976 1.591 -6.274 1.00 85.94 307 HIS A O 1
ATOM 2436 N N . GLU A 1 308 ? 17.120 2.028 -5.802 1.00 89.75 308 GLU A N 1
ATOM 2437 C CA . GLU A 1 308 ? 17.380 0.791 -5.030 1.00 89.75 308 GLU A CA 1
ATOM 2438 C C . GLU A 1 308 ? 16.302 0.450 -3.984 1.00 89.75 308 GLU A C 1
ATOM 2440 O O . GLU A 1 308 ? 15.916 -0.709 -3.811 1.00 89.75 308 GLU A O 1
ATOM 2445 N N . LEU A 1 309 ? 15.742 1.453 -3.303 1.00 93.31 309 LEU A N 1
ATOM 2446 C CA . LEU A 1 309 ? 14.662 1.225 -2.339 1.00 93.31 309 LEU A CA 1
ATOM 2447 C C . LEU A 1 309 ? 13.345 0.812 -3.014 1.00 93.31 309 LEU A C 1
ATOM 2449 O O . LEU A 1 309 ? 12.621 -0.009 -2.469 1.00 93.31 309 LEU A O 1
ATOM 2453 N N . GLN A 1 310 ? 13.049 1.288 -4.223 1.00 92.69 310 GLN A N 1
ATOM 2454 C CA . GLN A 1 310 ? 11.815 0.936 -4.939 1.00 92.69 310 GLN A CA 1
ATOM 2455 C C . GLN A 1 310 ? 11.797 -0.520 -5.443 1.00 92.69 310 GLN A C 1
ATOM 2457 O O . GLN A 1 310 ? 10.737 -1.029 -5.796 1.00 92.69 310 GLN A O 1
ATOM 2462 N N . LYS A 1 311 ? 12.946 -1.205 -5.453 1.00 91.75 311 LYS A N 1
ATOM 2463 C CA . LYS A 1 311 ? 13.089 -2.608 -5.881 1.00 91.75 311 LYS A CA 1
ATOM 2464 C C . LYS A 1 311 ? 13.605 -3.543 -4.779 1.00 91.75 311 LYS A C 1
ATOM 2466 O O . LYS A 1 311 ? 14.043 -4.647 -5.072 1.00 91.75 311 LYS A O 1
ATOM 2471 N N . SER A 1 312 ? 13.576 -3.133 -3.509 1.00 95.50 312 SER A N 1
ATOM 2472 C CA . SER A 1 312 ? 14.095 -3.943 -2.394 1.00 95.50 312 SER A CA 1
ATOM 2473 C C . SER A 1 312 ? 13.082 -4.139 -1.270 1.00 95.50 312 SER A C 1
ATOM 2475 O O . SER A 1 312 ? 12.184 -3.323 -1.055 1.00 95.50 312 SER A O 1
ATOM 2477 N N . LEU A 1 313 ? 13.260 -5.211 -0.488 1.00 97.00 313 LEU A N 1
ATOM 2478 C CA . LEU A 1 313 ? 12.411 -5.475 0.680 1.00 97.00 313 LEU A CA 1
ATOM 2479 C C . LEU A 1 313 ? 12.523 -4.379 1.741 1.00 97.00 313 LEU A C 1
ATOM 2481 O O . LEU A 1 313 ? 11.543 -4.073 2.412 1.00 97.00 313 LEU A O 1
ATOM 2485 N N . ILE A 1 314 ? 13.696 -3.757 1.888 1.00 97.44 314 ILE A N 1
ATOM 2486 C CA . ILE A 1 314 ? 13.870 -2.643 2.826 1.00 97.44 314 ILE A CA 1
ATOM 2487 C C . ILE A 1 314 ? 12.932 -1.493 2.450 1.00 97.44 314 ILE A C 1
ATOM 2489 O O . ILE A 1 314 ? 12.269 -0.951 3.332 1.00 97.44 314 ILE A O 1
ATOM 2493 N N . GLY A 1 315 ? 12.832 -1.139 1.165 1.00 97.19 315 GLY A N 1
ATOM 2494 C CA . GLY A 1 315 ? 11.886 -0.114 0.728 1.00 97.19 315 GLY A CA 1
ATOM 2495 C C . GLY A 1 315 ? 10.429 -0.539 0.891 1.00 97.19 315 GLY A C 1
ATOM 2496 O O . GLY A 1 315 ? 9.645 0.243 1.428 1.00 97.19 315 GLY A O 1
ATOM 2497 N N . PHE A 1 316 ? 10.092 -1.794 0.570 1.00 97.75 316 PHE A N 1
ATOM 2498 C CA . PHE A 1 316 ? 8.763 -2.362 0.832 1.00 97.75 316 PHE A CA 1
ATOM 2499 C C . PHE A 1 316 ? 8.343 -2.186 2.301 1.00 97.75 316 PHE A C 1
ATOM 2501 O O . PHE A 1 316 ? 7.324 -1.555 2.587 1.00 97.75 316 PHE A O 1
ATOM 2508 N N . PHE A 1 317 ? 9.141 -2.685 3.254 1.00 98.38 317 PHE A N 1
ATOM 2509 C CA . PHE A 1 317 ? 8.784 -2.605 4.672 1.00 98.38 317 PHE A CA 1
ATOM 2510 C C . PHE A 1 317 ? 8.764 -1.160 5.173 1.00 98.38 317 PHE A C 1
ATOM 2512 O O . PHE A 1 317 ? 7.878 -0.805 5.947 1.00 98.38 317 PHE A O 1
ATOM 2519 N N . ARG A 1 318 ? 9.690 -0.307 4.713 1.00 98.00 318 ARG A N 1
ATOM 2520 C CA . ARG A 1 318 ? 9.667 1.128 5.029 1.00 98.00 318 ARG A CA 1
ATOM 2521 C C . ARG A 1 318 ? 8.373 1.789 4.561 1.00 98.00 318 ARG A C 1
ATOM 2523 O O . ARG A 1 318 ? 7.779 2.518 5.347 1.00 98.00 318 ARG A O 1
ATOM 2530 N N . SER A 1 319 ? 7.922 1.518 3.336 1.00 97.88 319 SER A N 1
ATOM 2531 C CA . SER A 1 319 ? 6.681 2.081 2.790 1.00 97.88 319 SER A CA 1
ATOM 2532 C C . SER A 1 319 ? 5.446 1.586 3.547 1.00 97.88 319 SER A C 1
ATOM 2534 O O . SER A 1 319 ? 4.633 2.397 3.986 1.00 97.88 319 SER A O 1
ATOM 2536 N N . ILE A 1 320 ? 5.333 0.277 3.799 1.00 98.12 320 ILE A N 1
ATOM 2537 C CA . ILE A 1 320 ? 4.194 -0.280 4.546 1.00 98.12 320 ILE A CA 1
ATOM 2538 C C . ILE A 1 320 ? 4.142 0.274 5.974 1.00 98.12 320 ILE A C 1
ATOM 2540 O O . ILE A 1 320 ? 3.087 0.713 6.429 1.00 98.12 320 ILE A O 1
ATOM 2544 N N . LEU A 1 321 ? 5.275 0.313 6.681 1.00 98.06 321 LEU A N 1
ATOM 2545 C CA . LEU A 1 321 ? 5.341 0.881 8.030 1.00 98.06 321 LEU A CA 1
ATOM 2546 C C . LEU A 1 321 ? 5.069 2.387 8.030 1.00 98.06 321 LEU A C 1
ATOM 2548 O O . LEU A 1 321 ? 4.417 2.874 8.948 1.00 98.06 321 LEU A O 1
ATOM 2552 N N . HIS A 1 322 ? 5.518 3.117 7.006 1.00 97.38 322 HIS A N 1
ATOM 2553 C CA . HIS A 1 322 ? 5.214 4.536 6.836 1.00 97.38 322 HIS A CA 1
ATOM 2554 C C . HIS A 1 322 ? 3.701 4.769 6.716 1.00 97.38 322 HIS A C 1
ATOM 2556 O O . HIS A 1 322 ? 3.149 5.561 7.481 1.00 97.38 322 HIS A O 1
ATOM 2562 N N . GLN A 1 323 ? 3.020 4.021 5.839 1.00 96.62 323 GLN A N 1
ATOM 2563 C CA . GLN A 1 323 ? 1.565 4.102 5.659 1.00 96.62 323 GLN A CA 1
ATOM 2564 C C . GLN A 1 323 ? 0.802 3.707 6.934 1.00 96.62 323 GLN A C 1
ATOM 2566 O O . GLN A 1 323 ? -0.167 4.367 7.317 1.00 96.62 323 GLN A O 1
ATOM 2571 N N . ILE A 1 324 ? 1.240 2.645 7.624 1.00 95.88 324 ILE A N 1
ATOM 2572 C CA . ILE A 1 324 ? 0.644 2.224 8.898 1.00 95.88 324 ILE A CA 1
ATOM 2573 C C . ILE A 1 324 ? 0.825 3.309 9.956 1.00 95.88 324 ILE A C 1
ATOM 2575 O O . ILE A 1 324 ? -0.141 3.647 10.628 1.00 95.88 324 ILE A O 1
ATOM 2579 N N . LEU A 1 325 ? 2.021 3.881 10.102 1.00 93.81 325 LEU A N 1
ATOM 2580 C CA . LEU A 1 325 ? 2.298 4.895 11.117 1.00 93.81 325 LEU A CA 1
ATOM 2581 C C . LEU A 1 325 ? 1.505 6.187 10.868 1.00 93.81 325 LEU A C 1
ATOM 2583 O O . LEU A 1 325 ? 1.076 6.824 11.824 1.00 93.81 325 LEU A O 1
ATOM 2587 N N . GLN A 1 326 ? 1.268 6.553 9.604 1.00 92.25 326 GLN A N 1
ATOM 2588 C CA . GLN A 1 326 ? 0.415 7.692 9.248 1.00 92.25 326 GLN A CA 1
ATOM 2589 C C . GLN A 1 326 ? -1.047 7.488 9.660 1.00 92.25 326 GLN A C 1
ATOM 2591 O O . GLN A 1 326 ? -1.708 8.446 10.056 1.00 92.25 326 GLN A O 1
ATOM 2596 N N . ARG A 1 327 ? -1.565 6.256 9.562 1.00 91.19 327 ARG A N 1
ATOM 2597 C CA . ARG A 1 327 ? -2.983 5.961 9.821 1.00 91.19 327 ARG A CA 1
ATOM 2598 C C . ARG A 1 327 ? -3.260 5.466 11.246 1.00 91.19 327 ARG A C 1
ATOM 2600 O O . ARG A 1 327 ? -4.311 5.770 11.799 1.00 91.19 327 ARG A O 1
ATOM 2607 N N . PHE A 1 328 ? -2.316 4.741 11.839 1.00 91.31 328 PHE A N 1
ATOM 2608 C CA . PHE A 1 328 ? -2.392 4.110 13.159 1.00 91.31 328 PHE A CA 1
ATOM 2609 C C . PHE A 1 328 ? -1.095 4.325 13.960 1.00 91.31 328 PHE A C 1
ATOM 2611 O O . PHE A 1 328 ? -0.377 3.351 14.227 1.00 91.31 328 PHE A O 1
ATOM 2618 N N . PRO A 1 329 ? -0.770 5.570 14.361 1.00 87.50 329 PRO A N 1
ATOM 2619 C CA . PRO A 1 329 ? 0.486 5.892 15.038 1.00 87.50 329 PRO A CA 1
ATOM 2620 C C . PRO A 1 329 ? 0.805 4.978 16.228 1.00 87.50 329 PRO A C 1
ATOM 2622 O O . PRO A 1 329 ? 1.925 4.489 16.353 1.00 87.50 329 PRO A O 1
ATOM 2625 N N . GLY A 1 330 ? -0.196 4.669 17.057 1.00 86.25 330 GLY A N 1
ATOM 2626 C CA . GLY A 1 330 ? 0.007 3.879 18.272 1.00 86.25 330 GLY A CA 1
ATOM 2627 C C . GLY A 1 330 ? 0.099 2.364 18.057 1.00 86.25 330 GLY A C 1
ATOM 2628 O O . GLY A 1 330 ? 0.377 1.612 18.993 1.00 86.25 330 GLY A O 1
ATOM 2629 N N . SER A 1 331 ? -0.074 1.879 16.820 1.00 90.75 331 SER A N 1
ATOM 2630 C CA . SER A 1 331 ? 0.182 0.467 16.493 1.00 90.75 331 SER A CA 1
ATOM 2631 C C . SER A 1 331 ? 1.681 0.124 16.492 1.00 90.75 331 SER A C 1
ATOM 2633 O O . SER A 1 331 ? 2.054 -1.021 16.766 1.00 90.75 331 SER A O 1
ATOM 2635 N N . LEU A 1 332 ? 2.546 1.119 16.266 1.00 92.12 332 LEU A N 1
ATOM 2636 C CA . LEU A 1 332 ? 3.983 0.959 16.024 1.00 92.12 332 LEU A CA 1
ATOM 2637 C C . LEU A 1 332 ? 4.860 1.647 17.090 1.00 92.12 332 LEU A C 1
ATOM 2639 O O . LEU A 1 332 ? 5.943 2.132 16.774 1.00 92.12 332 LEU A O 1
ATOM 2643 N N . ASN A 1 333 ? 4.434 1.663 18.359 1.00 88.94 333 ASN A N 1
ATOM 2644 C CA . ASN A 1 333 ? 5.206 2.284 19.451 1.00 88.94 333 ASN A CA 1
ATOM 2645 C C . ASN A 1 333 ? 6.654 1.769 19.531 1.00 88.94 333 ASN A C 1
ATOM 2647 O O . ASN A 1 333 ? 7.571 2.574 19.608 1.00 88.94 333 ASN A O 1
ATOM 2651 N N . ASP A 1 334 ? 6.877 0.457 19.384 1.00 90.12 334 ASP A N 1
ATOM 2652 C CA . ASP A 1 334 ? 8.222 -0.143 19.430 1.00 90.12 334 ASP A CA 1
ATOM 2653 C C . ASP A 1 334 ? 9.159 0.422 18.342 1.00 90.12 334 ASP A C 1
ATOM 2655 O O . ASP A 1 334 ? 10.363 0.604 18.555 1.00 90.12 334 ASP A O 1
ATOM 2659 N N . LEU A 1 335 ? 8.600 0.740 17.168 1.00 94.56 335 LEU A N 1
ATOM 2660 C CA . LEU A 1 335 ? 9.317 1.371 16.061 1.00 94.56 335 LEU A CA 1
ATOM 2661 C C . LEU A 1 335 ? 9.665 2.825 16.400 1.00 94.56 335 LEU A C 1
ATOM 2663 O O . LEU A 1 335 ? 10.796 3.257 16.166 1.00 94.56 335 LEU A O 1
ATOM 2667 N N . VAL A 1 336 ? 8.707 3.570 16.960 1.00 92.44 336 VAL A N 1
ATOM 2668 C CA . VAL A 1 336 ? 8.877 4.982 17.342 1.00 92.44 336 VAL A CA 1
ATOM 2669 C C . VAL A 1 336 ? 9.889 5.120 18.479 1.00 92.44 336 VAL A C 1
ATOM 2671 O O . VAL A 1 336 ? 10.764 5.984 18.410 1.00 92.44 336 VAL A O 1
ATOM 2674 N N . ASP A 1 337 ? 9.829 4.236 19.472 1.00 90.88 337 ASP A N 1
ATOM 2675 C CA . ASP A 1 337 ? 10.769 4.186 20.589 1.00 90.88 337 ASP A CA 1
ATOM 2676 C C . ASP A 1 337 ? 12.177 3.858 20.090 1.00 90.88 337 ASP A C 1
ATOM 2678 O O . ASP A 1 337 ? 13.124 4.589 20.384 1.00 90.88 337 ASP A O 1
ATOM 2682 N N . THR A 1 338 ? 12.317 2.836 19.235 1.00 92.44 338 THR A N 1
ATOM 2683 C CA . THR A 1 338 ? 13.611 2.485 18.628 1.00 92.44 338 THR A CA 1
ATOM 2684 C C . THR A 1 338 ? 14.191 3.644 17.818 1.00 92.44 338 THR A C 1
ATOM 2686 O O . THR A 1 338 ? 15.388 3.932 17.912 1.00 92.44 338 THR A O 1
ATOM 2689 N N . PHE A 1 339 ? 13.360 4.325 17.023 1.00 93.94 339 PHE A N 1
ATOM 2690 C CA . PHE A 1 339 ? 13.768 5.519 16.286 1.00 93.94 339 PHE A CA 1
ATOM 2691 C C . PHE A 1 339 ? 14.261 6.611 17.235 1.00 93.94 339 PHE A C 1
ATOM 2693 O O . PHE A 1 339 ? 15.351 7.140 17.030 1.00 93.94 339 PHE A O 1
ATOM 2700 N N . ASN A 1 340 ? 13.497 6.923 18.284 1.00 92.00 340 ASN A N 1
ATOM 2701 C CA . ASN A 1 340 ? 13.837 7.982 19.225 1.00 92.00 340 ASN A CA 1
ATOM 2702 C C . ASN A 1 340 ? 15.143 7.675 19.973 1.00 92.00 340 ASN A C 1
ATOM 2704 O O . ASN A 1 340 ? 16.024 8.528 20.056 1.00 92.00 340 ASN A O 1
ATOM 2708 N N . THR A 1 341 ? 15.325 6.434 20.435 1.00 91.06 341 THR A N 1
ATOM 2709 C CA . THR A 1 341 ? 16.571 5.993 21.072 1.00 91.06 341 THR A CA 1
ATOM 2710 C C . THR A 1 341 ? 17.766 6.164 20.138 1.00 91.06 341 THR A C 1
ATOM 2712 O O . THR A 1 341 ? 18.773 6.743 20.545 1.00 91.06 341 THR A O 1
ATOM 2715 N N . LYS A 1 342 ? 17.674 5.718 18.878 1.00 90.12 342 LYS A N 1
ATOM 2716 C CA . LYS A 1 342 ? 18.773 5.859 17.904 1.00 90.12 342 LYS A CA 1
ATOM 2717 C C . LYS A 1 342 ? 19.035 7.310 17.511 1.00 90.12 342 LYS A C 1
ATOM 2719 O O . LYS A 1 342 ? 20.191 7.698 17.365 1.00 90.12 342 LYS A O 1
ATOM 2724 N N . ARG A 1 343 ? 17.982 8.118 17.381 1.00 89.75 343 ARG A N 1
ATOM 2725 C CA . ARG A 1 343 ? 18.082 9.552 17.090 1.00 89.75 343 ARG A CA 1
ATOM 2726 C C . ARG A 1 343 ? 18.861 10.291 18.178 1.00 89.75 343 ARG A C 1
ATOM 2728 O O . ARG A 1 343 ? 19.741 11.079 17.857 1.00 89.75 343 ARG A O 1
ATOM 2735 N N . MET A 1 344 ? 18.565 9.993 19.443 1.00 88.81 344 MET A N 1
ATOM 2736 C CA . MET A 1 344 ? 19.205 10.632 20.598 1.00 88.81 344 MET A CA 1
ATOM 2737 C C . MET A 1 344 ? 20.621 10.110 20.876 1.00 88.81 344 MET A C 1
ATOM 2739 O O . MET A 1 344 ? 21.457 10.864 21.359 1.00 88.81 344 MET A O 1
ATOM 2743 N N . SER A 1 345 ? 20.895 8.831 20.597 1.00 90.31 345 SER A N 1
ATOM 2744 C CA . SER A 1 345 ? 22.186 8.199 20.920 1.00 90.31 345 SER A CA 1
ATOM 2745 C C . SER A 1 345 ? 23.205 8.191 19.779 1.00 90.31 345 SER A C 1
ATOM 2747 O O . SER A 1 345 ? 24.399 8.117 20.052 1.00 90.31 345 SER A O 1
ATOM 2749 N N . ILE A 1 346 ? 22.765 8.243 18.516 1.00 89.75 346 ILE A N 1
ATOM 2750 C CA . ILE A 1 346 ? 23.640 8.092 17.344 1.00 89.75 346 ILE A CA 1
ATOM 2751 C C . ILE A 1 346 ? 23.609 9.351 16.472 1.00 89.75 346 ILE A C 1
ATOM 2753 O O . ILE A 1 346 ? 24.593 10.078 16.394 1.00 89.75 346 ILE A O 1
ATOM 2757 N N . SER A 1 347 ? 22.520 9.561 15.728 1.00 88.38 347 SER A N 1
ATOM 2758 C CA . SER A 1 347 ? 22.307 10.704 14.821 1.00 88.38 347 SER A CA 1
ATOM 2759 C C . SER A 1 347 ? 20.925 10.601 14.167 1.00 88.38 347 SER A C 1
ATOM 2761 O O . SER A 1 347 ? 20.200 9.630 14.381 1.00 88.38 347 SER A O 1
ATOM 2763 N N . GLU A 1 348 ? 20.563 11.561 13.315 1.00 86.94 348 GLU A N 1
ATOM 2764 C CA . GLU A 1 348 ? 19.436 11.390 12.391 1.00 86.94 348 GLU A CA 1
ATOM 2765 C C . GLU A 1 348 ? 19.680 10.210 11.418 1.00 86.94 348 GLU A C 1
ATOM 2767 O O . GLU A 1 348 ? 20.814 10.022 10.960 1.00 86.94 348 GLU A O 1
ATOM 2772 N N . PRO A 1 349 ? 18.644 9.419 11.078 1.00 84.00 349 PRO A N 1
ATOM 2773 C CA . PRO A 1 349 ? 18.765 8.338 10.100 1.00 84.00 349 PRO A CA 1
ATOM 2774 C C . PRO A 1 349 ? 19.287 8.829 8.744 1.00 84.00 349 PRO A C 1
ATOM 2776 O O . PRO A 1 349 ? 18.953 9.923 8.296 1.00 84.00 349 PRO A O 1
ATOM 2779 N N . GLY A 1 350 ? 20.100 8.002 8.082 1.00 78.62 350 GLY A N 1
ATOM 2780 C CA . GLY A 1 350 ? 20.761 8.338 6.815 1.00 78.62 350 GLY A CA 1
ATOM 2781 C C . GLY A 1 350 ? 22.141 8.986 6.968 1.00 78.62 350 GLY A C 1
ATOM 2782 O O . GLY A 1 350 ? 22.820 9.199 5.970 1.00 78.62 350 GLY A O 1
ATOM 2783 N N . LYS A 1 351 ? 22.568 9.295 8.203 1.00 81.75 351 LYS A N 1
ATOM 2784 C CA . LYS A 1 351 ? 23.931 9.758 8.512 1.00 81.75 351 LYS A CA 1
ATOM 2785 C C . LYS A 1 351 ? 24.799 8.596 8.989 1.00 81.75 351 LYS A C 1
ATOM 2787 O O . LYS A 1 351 ? 25.414 7.908 8.184 1.00 81.75 351 LYS A O 1
ATOM 2792 N N . ASN A 1 352 ? 24.787 8.331 10.296 1.00 85.19 352 ASN A N 1
ATOM 2793 C CA . ASN A 1 352 ? 25.628 7.295 10.906 1.00 85.19 352 ASN A CA 1
ATOM 2794 C C . ASN A 1 352 ? 24.875 5.976 11.144 1.00 85.19 352 ASN A C 1
ATOM 2796 O O . ASN A 1 352 ? 25.450 5.025 11.665 1.00 85.19 352 ASN A O 1
ATOM 2800 N N . TRP A 1 353 ? 23.585 5.902 10.798 1.00 90.50 353 TRP A N 1
ATOM 2801 C CA . TRP A 1 353 ? 22.809 4.663 10.862 1.00 90.50 353 TRP A CA 1
ATOM 2802 C C . TRP A 1 353 ? 21.668 4.648 9.841 1.00 90.50 353 TRP A C 1
ATOM 2804 O O . TRP A 1 353 ? 21.172 5.694 9.419 1.00 90.50 353 TRP A O 1
ATOM 2814 N N . HIS A 1 354 ? 21.237 3.442 9.472 1.00 92.00 354 HIS A N 1
ATOM 2815 C CA . HIS A 1 354 ? 20.183 3.200 8.490 1.00 92.00 354 HIS A CA 1
ATOM 2816 C C . HIS A 1 354 ? 19.168 2.176 9.011 1.00 92.00 354 HIS A C 1
ATOM 2818 O O . HIS A 1 354 ? 19.444 1.398 9.929 1.00 92.00 354 HIS A O 1
ATOM 2824 N N . TRP A 1 355 ? 17.973 2.171 8.421 1.00 94.56 355 TRP A N 1
ATOM 2825 C CA . TRP A 1 355 ? 16.991 1.122 8.673 1.00 94.56 355 TRP A CA 1
ATOM 2826 C C . TRP A 1 355 ? 17.440 -0.199 8.041 1.00 94.56 355 TRP A C 1
ATOM 2828 O O . TRP A 1 355 ? 17.826 -0.238 6.875 1.00 94.56 355 TRP A O 1
ATOM 2838 N N . HIS A 1 356 ? 17.348 -1.284 8.810 1.00 94.56 356 HIS A N 1
ATOM 2839 C CA . HIS A 1 356 ? 17.704 -2.634 8.371 1.00 94.56 356 HIS A CA 1
ATOM 2840 C C . HIS A 1 356 ? 16.458 -3.514 8.262 1.00 94.56 356 HIS A C 1
ATOM 2842 O O . HIS A 1 356 ? 15.473 -3.290 8.962 1.00 94.56 356 HIS A O 1
ATOM 2848 N N . LEU A 1 357 ? 16.522 -4.539 7.411 1.00 96.38 357 LEU A N 1
ATOM 2849 C CA . LEU A 1 357 ? 15.378 -5.389 7.073 1.00 96.38 357 LEU A CA 1
ATOM 2850 C C . LEU A 1 357 ? 14.753 -6.090 8.292 1.00 96.38 357 LEU A C 1
ATOM 2852 O O . LEU A 1 357 ? 13.548 -5.982 8.503 1.00 96.38 357 LEU A O 1
ATOM 2856 N N . GLN A 1 358 ? 15.564 -6.768 9.108 1.00 96.56 358 GLN A N 1
ATOM 2857 C CA . GLN A 1 358 ? 15.071 -7.600 10.211 1.00 96.56 358 GLN A CA 1
ATOM 2858 C C . GLN A 1 358 ? 14.285 -6.803 11.278 1.00 96.56 358 GLN A C 1
ATOM 2860 O O . GLN A 1 358 ? 13.180 -7.223 11.618 1.00 96.56 358 GLN A O 1
ATOM 2865 N N . PRO A 1 359 ? 14.752 -5.634 11.772 1.00 95.88 359 PRO A N 1
ATOM 2866 C CA . PRO A 1 359 ? 13.934 -4.795 12.651 1.00 95.88 359 PRO A CA 1
ATOM 2867 C C . PRO A 1 359 ? 12.606 -4.359 12.022 1.00 95.88 359 PRO A C 1
ATOM 2869 O O . PRO A 1 359 ? 11.574 -4.403 12.681 1.00 95.88 359 PRO A O 1
ATOM 2872 N N . LEU A 1 360 ? 12.609 -3.968 10.741 1.00 97.88 360 LEU A N 1
ATOM 2873 C CA . LEU A 1 360 ? 11.390 -3.530 10.054 1.00 97.88 360 LEU A CA 1
ATOM 2874 C C . LEU A 1 360 ? 10.359 -4.667 9.935 1.00 97.88 360 LEU A C 1
ATOM 2876 O O . LEU A 1 360 ? 9.172 -4.460 10.184 1.00 97.88 360 LEU A O 1
ATOM 2880 N N . GLN A 1 361 ? 10.818 -5.879 9.614 1.00 97.50 361 GLN A N 1
ATOM 2881 C CA . GLN A 1 361 ? 9.989 -7.087 9.617 1.00 97.50 361 GLN A CA 1
ATOM 2882 C C . GLN A 1 361 ? 9.341 -7.331 10.982 1.00 97.50 361 GLN A C 1
ATOM 2884 O O . GLN A 1 361 ? 8.151 -7.657 11.053 1.00 97.50 361 GLN A O 1
ATOM 2889 N N . GLU A 1 362 ? 10.106 -7.155 12.059 1.00 96.19 362 GLU A N 1
ATOM 2890 C CA . GLU A 1 362 ? 9.625 -7.364 13.422 1.00 96.19 362 GLU A CA 1
ATOM 2891 C C . GLU A 1 362 ? 8.603 -6.302 13.840 1.00 96.19 362 GLU A C 1
ATOM 2893 O O . GLU A 1 362 ? 7.551 -6.644 14.380 1.00 96.19 362 GLU A O 1
ATOM 2898 N N . PHE A 1 363 ? 8.832 -5.027 13.510 1.00 96.94 363 PHE A N 1
ATOM 2899 C CA . PHE A 1 363 ? 7.863 -3.965 13.791 1.00 96.94 363 PHE A CA 1
ATOM 2900 C C . PHE A 1 363 ? 6.517 -4.217 13.112 1.00 96.94 363 PHE A C 1
ATOM 2902 O O . PHE A 1 363 ? 5.472 -4.049 13.741 1.00 96.94 363 PHE A O 1
ATOM 2909 N N . LEU A 1 364 ? 6.523 -4.679 11.857 1.00 97.25 364 LEU A N 1
ATOM 2910 C CA . LEU A 1 364 ? 5.284 -5.041 11.173 1.00 97.25 364 LEU A CA 1
ATOM 2911 C C . LEU A 1 364 ? 4.619 -6.256 11.834 1.00 97.25 364 LEU A C 1
ATOM 2913 O O . LEU A 1 364 ? 3.407 -6.242 12.053 1.00 97.25 364 LEU A O 1
ATOM 2917 N N . ARG A 1 365 ? 5.402 -7.277 12.211 1.00 95.31 365 ARG A N 1
ATOM 2918 C CA . ARG A 1 365 ? 4.906 -8.494 12.874 1.00 95.31 365 ARG A CA 1
ATOM 2919 C C . ARG A 1 365 ? 4.217 -8.186 14.206 1.00 95.31 365 ARG A C 1
ATOM 2921 O O . ARG A 1 365 ? 3.203 -8.805 14.517 1.00 95.31 365 ARG A O 1
ATOM 2928 N N . LEU A 1 366 ? 4.747 -7.235 14.975 1.00 92.38 366 LEU A N 1
ATOM 2929 C CA . LEU A 1 366 ? 4.203 -6.816 16.271 1.00 92.38 366 LEU A CA 1
ATOM 2930 C C . LEU A 1 366 ? 3.047 -5.811 16.143 1.00 92.38 366 LEU A C 1
ATOM 2932 O O . LEU A 1 366 ? 2.103 -5.851 16.936 1.00 92.38 366 LEU A O 1
ATOM 2936 N N . GLY A 1 367 ? 3.100 -4.912 15.158 1.00 92.50 367 GLY A N 1
ATOM 2937 C CA . GLY A 1 367 ? 2.083 -3.880 14.948 1.00 92.50 367 GLY A CA 1
ATOM 2938 C C . GLY A 1 367 ? 0.813 -4.391 14.269 1.00 92.50 367 GLY A C 1
ATOM 2939 O O . GLY A 1 367 ? -0.295 -4.029 14.669 1.00 92.50 367 GLY A O 1
ATOM 2940 N N . LEU A 1 368 ? 0.946 -5.278 13.278 1.00 93.69 368 LEU A N 1
ATOM 2941 C CA . LEU A 1 368 ? -0.174 -5.762 12.467 1.00 93.69 368 LEU A CA 1
ATOM 2942 C C . LEU A 1 368 ? -1.295 -6.435 13.290 1.00 93.69 368 LEU A C 1
ATOM 2944 O O . LEU A 1 368 ? -2.461 -6.105 13.055 1.00 93.69 368 LEU A O 1
ATOM 2948 N N . PRO A 1 369 ? -1.017 -7.305 14.287 1.00 90.94 369 PRO A N 1
ATOM 2949 C CA . PRO A 1 369 ? -2.062 -7.876 15.137 1.00 90.94 369 PRO A CA 1
ATOM 2950 C C . PRO A 1 369 ? -2.899 -6.824 15.875 1.00 90.94 369 PRO A C 1
ATOM 2952 O O . PRO A 1 369 ? -4.100 -7.024 16.049 1.00 90.94 369 PRO A O 1
ATOM 2955 N N . LYS A 1 370 ? -2.300 -5.688 16.268 1.00 88.88 370 LYS A N 1
ATOM 2956 C CA . LYS A 1 370 ? -3.011 -4.590 16.947 1.00 88.88 370 LYS A CA 1
ATOM 2957 C C . LYS A 1 370 ? -4.046 -3.948 16.017 1.00 88.88 370 LYS A C 1
ATOM 2959 O O . LYS A 1 370 ? -5.149 -3.639 16.451 1.00 88.88 370 LYS A O 1
ATOM 2964 N N . ILE A 1 371 ? -3.724 -3.814 14.729 1.00 91.44 371 ILE A N 1
ATOM 2965 C CA . ILE A 1 371 ? -4.632 -3.273 13.703 1.00 91.44 371 ILE A CA 1
ATOM 2966 C C . ILE A 1 371 ? -5.733 -4.291 13.377 1.00 91.44 371 ILE A C 1
ATOM 2968 O O . ILE A 1 371 ? -6.918 -3.956 13.387 1.00 91.44 371 ILE A O 1
ATOM 2972 N N . LEU A 1 372 ? -5.358 -5.559 13.167 1.00 90.06 372 LEU A N 1
ATOM 2973 C CA . LEU A 1 372 ? -6.289 -6.663 12.890 1.00 90.06 372 LEU A CA 1
ATOM 2974 C C . LEU A 1 372 ? -7.268 -6.932 14.045 1.00 90.06 372 LEU A C 1
ATOM 2976 O O . LEU A 1 372 ? -8.362 -7.468 13.842 1.00 90.06 372 LEU A O 1
ATOM 2980 N N . ALA A 1 373 ? -6.920 -6.520 15.265 1.00 85.50 373 ALA A N 1
ATOM 2981 C CA . ALA A 1 373 ? -7.826 -6.544 16.406 1.00 85.50 373 ALA A CA 1
ATOM 2982 C C . ALA A 1 373 ? -9.013 -5.575 16.267 1.00 85.50 373 ALA A C 1
ATOM 2984 O O . ALA A 1 373 ? -9.961 -5.695 17.050 1.00 85.50 373 ALA A O 1
ATOM 2985 N N . ARG A 1 374 ? -9.025 -4.673 15.269 1.00 82.69 374 ARG A N 1
ATOM 2986 C CA . ARG A 1 374 ? -10.146 -3.757 15.000 1.00 82.69 374 ARG A CA 1
ATOM 2987 C C . ARG A 1 374 ? -10.604 -3.680 13.547 1.00 82.69 374 ARG A C 1
ATOM 2989 O O . ARG A 1 374 ? -11.807 -3.531 13.323 1.00 82.69 374 ARG A O 1
ATOM 2996 N N . PHE A 1 375 ? -9.700 -3.818 12.588 1.00 89.06 375 PHE A N 1
ATOM 2997 C CA . PHE A 1 375 ? -10.018 -3.620 11.180 1.00 89.06 375 PHE A CA 1
ATOM 2998 C C . PHE A 1 375 ? -9.629 -4.834 10.336 1.00 89.06 375 PHE A C 1
ATOM 3000 O O . PHE A 1 375 ? -8.601 -5.456 10.608 1.00 89.06 375 PHE A O 1
ATOM 3007 N N . PRO A 1 376 ? -10.419 -5.188 9.308 1.00 91.62 376 PRO A N 1
ATOM 3008 C CA . PRO A 1 376 ? -9.914 -5.998 8.208 1.00 91.62 376 PRO A CA 1
ATOM 3009 C C . PRO A 1 376 ? -8.736 -5.284 7.539 1.00 91.62 376 PRO A C 1
ATOM 3011 O O . PRO A 1 376 ? -8.757 -4.058 7.409 1.00 91.62 376 PRO A O 1
ATOM 3014 N N . VAL A 1 377 ? -7.720 -6.028 7.107 1.00 93.81 377 VAL A N 1
ATOM 3015 C CA . VAL A 1 377 ? -6.545 -5.458 6.430 1.00 93.81 377 VAL A CA 1
ATOM 3016 C C . VAL A 1 377 ? -6.315 -6.163 5.100 1.00 93.81 377 VAL A C 1
ATOM 3018 O O . VAL A 1 377 ? -6.379 -7.391 5.027 1.00 93.81 377 VAL A O 1
ATOM 3021 N N . VAL A 1 378 ? -6.015 -5.387 4.060 1.00 94.69 378 VAL A N 1
ATOM 3022 C CA . VAL A 1 378 ? -5.633 -5.897 2.741 1.00 94.69 378 VAL A CA 1
ATOM 3023 C C . VAL A 1 378 ? -4.323 -5.261 2.296 1.00 94.69 378 VAL A C 1
ATOM 3025 O O . VAL A 1 378 ? -4.196 -4.037 2.288 1.00 94.69 378 VAL A O 1
ATOM 3028 N N . PHE A 1 379 ? -3.354 -6.090 1.909 1.00 96.44 379 PHE A N 1
ATOM 3029 C CA . PHE A 1 379 ? -2.102 -5.644 1.300 1.00 96.44 379 PHE A CA 1
ATOM 3030 C C . PHE A 1 379 ? -2.102 -5.930 -0.202 1.00 96.44 379 PHE A C 1
ATOM 3032 O O . PHE A 1 379 ? -2.312 -7.072 -0.604 1.00 96.44 379 PHE A O 1
ATOM 3039 N N . PHE A 1 380 ? -1.814 -4.916 -1.017 1.00 96.50 380 PHE A N 1
ATOM 3040 C CA . PHE A 1 380 ? -1.532 -5.069 -2.446 1.00 96.50 380 PHE A CA 1
ATOM 3041 C C . PHE A 1 380 ? -0.039 -4.899 -2.708 1.00 96.50 380 PHE A C 1
ATOM 3043 O O . PHE A 1 380 ? 0.536 -3.863 -2.387 1.00 96.50 380 PHE A O 1
ATOM 3050 N N . ILE A 1 381 ? 0.594 -5.916 -3.280 1.00 96.44 381 ILE A N 1
ATOM 3051 C CA . ILE A 1 381 ? 2.035 -5.954 -3.527 1.00 96.44 381 ILE A CA 1
ATOM 3052 C C . ILE A 1 381 ? 2.235 -6.247 -5.012 1.00 96.44 381 ILE A C 1
ATOM 3054 O O . ILE A 1 381 ? 2.109 -7.389 -5.455 1.00 96.44 381 ILE A O 1
ATOM 3058 N N . ASP A 1 382 ? 2.481 -5.196 -5.786 1.00 96.31 382 ASP A N 1
ATOM 3059 C CA . ASP A 1 382 ? 2.591 -5.275 -7.241 1.00 96.31 382 ASP A CA 1
ATOM 3060 C C . ASP A 1 382 ? 4.025 -5.551 -7.697 1.00 96.31 382 ASP A C 1
ATOM 3062 O O . ASP A 1 382 ? 4.976 -5.019 -7.122 1.00 96.31 382 ASP A O 1
ATOM 3066 N N . ALA A 1 383 ? 4.146 -6.341 -8.766 1.00 92.69 383 ALA A N 1
ATOM 3067 C CA . ALA A 1 383 ? 5.382 -6.667 -9.464 1.00 92.69 383 ALA A CA 1
ATOM 3068 C C . ALA A 1 383 ? 6.438 -7.308 -8.551 1.00 92.69 383 ALA A C 1
ATOM 3070 O O . ALA A 1 383 ? 7.610 -6.951 -8.582 1.00 92.69 383 ALA A O 1
ATOM 3071 N N . LEU A 1 384 ? 6.029 -8.276 -7.727 1.00 93.31 384 LEU A N 1
ATOM 3072 C CA . LEU A 1 384 ? 6.905 -8.941 -6.758 1.00 93.31 384 LEU A CA 1
ATOM 3073 C C . LEU A 1 384 ? 8.183 -9.518 -7.396 1.00 93.31 384 LEU A C 1
ATOM 3075 O O . LEU A 1 384 ? 9.232 -9.529 -6.758 1.00 93.31 384 LEU A O 1
ATOM 3079 N N . ASP A 1 385 ? 8.129 -9.959 -8.653 1.00 89.00 385 ASP A N 1
ATOM 3080 C CA . ASP A 1 385 ? 9.303 -10.439 -9.389 1.00 89.00 385 ASP A CA 1
ATOM 3081 C C . ASP A 1 385 ? 10.396 -9.370 -9.585 1.00 89.00 385 ASP A C 1
ATOM 3083 O O . ASP A 1 385 ? 11.573 -9.712 -9.699 1.00 89.00 385 ASP A O 1
ATOM 3087 N N . GLU A 1 386 ? 10.052 -8.080 -9.542 1.00 90.38 386 GLU A N 1
ATOM 3088 C CA . GLU A 1 386 ? 10.983 -6.967 -9.766 1.00 90.38 386 GLU A CA 1
ATOM 3089 C C . GLU A 1 386 ? 11.969 -6.728 -8.607 1.00 90.38 386 GLU A C 1
ATOM 3091 O O . GLU A 1 386 ? 12.959 -6.021 -8.795 1.00 90.38 386 GLU A O 1
ATOM 3096 N N . CYS A 1 387 ? 11.761 -7.339 -7.431 1.00 90.56 387 CYS A N 1
ATOM 3097 C CA . CYS A 1 387 ? 12.756 -7.334 -6.344 1.00 90.56 387 CYS A CA 1
ATOM 3098 C C . CYS A 1 387 ? 13.775 -8.481 -6.416 1.00 90.56 387 CYS A C 1
ATOM 3100 O O . CYS A 1 387 ? 14.668 -8.580 -5.572 1.00 90.56 387 CYS A O 1
ATOM 3102 N N . GLY A 1 388 ? 13.660 -9.337 -7.431 1.00 88.50 388 GLY A N 1
ATOM 3103 C CA . GLY A 1 388 ? 14.496 -10.513 -7.610 1.00 88.50 388 GLY A CA 1
ATOM 3104 C C . GLY A 1 388 ? 13.935 -11.762 -6.930 1.00 88.50 388 GLY A C 1
ATOM 3105 O O . GLY A 1 388 ? 13.138 -11.710 -5.995 1.00 88.50 388 GLY A O 1
ATOM 3106 N N . GLN A 1 389 ? 14.396 -12.921 -7.400 1.00 87.25 389 GLN A N 1
ATOM 3107 C CA . GLN A 1 389 ? 13.845 -14.224 -7.019 1.00 87.25 389 GLN A CA 1
ATOM 3108 C C . GLN A 1 389 ? 13.950 -14.522 -5.516 1.00 87.25 389 GLN A C 1
ATOM 3110 O O . GLN A 1 389 ? 12.955 -14.893 -4.900 1.00 87.25 389 GLN A O 1
ATOM 3115 N N . ARG A 1 390 ? 15.145 -14.393 -4.916 1.00 89.75 390 ARG A N 1
ATOM 3116 C CA . ARG A 1 390 ? 15.332 -14.702 -3.485 1.00 89.75 390 ARG A CA 1
ATOM 3117 C C . ARG A 1 390 ? 14.542 -13.738 -2.589 1.00 89.75 390 ARG A C 1
ATOM 3119 O O . ARG A 1 390 ? 13.755 -14.236 -1.792 1.00 89.75 390 ARG A O 1
ATOM 3126 N N . PRO A 1 391 ? 14.633 -12.403 -2.767 1.00 92.56 391 PRO A N 1
ATOM 3127 C CA . PRO A 1 391 ? 13.836 -11.473 -1.967 1.00 92.56 391 PRO A CA 1
ATOM 3128 C C . PRO A 1 391 ? 12.321 -11.690 -2.097 1.00 92.56 391 PRO A C 1
ATOM 3130 O O . PRO A 1 391 ? 11.598 -11.594 -1.106 1.00 92.56 391 PRO A O 1
ATOM 3133 N N . ALA A 1 392 ? 11.832 -12.038 -3.292 1.00 91.56 392 ALA A N 1
ATOM 3134 C CA . ALA A 1 392 ? 10.428 -12.381 -3.493 1.00 91.56 392 ALA A CA 1
ATOM 3135 C C . ALA A 1 392 ? 10.003 -13.599 -2.654 1.00 91.56 392 ALA A C 1
ATOM 3137 O O . ALA A 1 392 ? 8.966 -13.556 -1.990 1.00 91.56 392 ALA A O 1
ATOM 3138 N N . LEU A 1 393 ? 10.809 -14.667 -2.648 1.00 90.19 393 LEU A N 1
ATOM 3139 C CA . LEU A 1 393 ? 10.554 -15.863 -1.836 1.00 90.19 393 LEU A CA 1
ATOM 3140 C C . LEU A 1 393 ? 10.578 -15.544 -0.336 1.00 90.19 393 LEU A C 1
ATOM 3142 O O . LEU A 1 393 ? 9.654 -15.938 0.375 1.00 90.19 393 LEU A O 1
ATOM 3146 N N . ASP A 1 394 ? 11.569 -14.776 0.120 1.00 92.06 394 ASP A N 1
ATOM 3147 C CA . ASP A 1 394 ? 11.702 -14.372 1.524 1.00 92.06 394 ASP A CA 1
ATOM 3148 C C . ASP A 1 394 ? 10.470 -13.587 2.007 1.00 92.06 394 ASP A C 1
ATOM 3150 O O . ASP A 1 394 ? 9.997 -13.768 3.133 1.00 92.06 394 ASP A O 1
ATOM 3154 N N . LEU A 1 395 ? 9.911 -12.720 1.152 1.00 94.12 395 LEU A N 1
ATOM 3155 C CA . LEU A 1 395 ? 8.717 -11.944 1.485 1.00 94.12 395 LEU A CA 1
ATOM 3156 C C . LEU A 1 395 ? 7.463 -12.818 1.590 1.00 94.12 395 LEU A C 1
ATOM 3158 O O . LEU A 1 395 ? 6.642 -12.633 2.492 1.00 94.12 395 LEU A O 1
ATOM 3162 N N . VAL A 1 396 ? 7.312 -13.774 0.676 1.00 92.00 396 VAL A N 1
ATOM 3163 C CA . VAL A 1 396 ? 6.188 -14.717 0.686 1.00 92.00 396 VAL A CA 1
ATOM 3164 C C . VAL A 1 396 ? 6.254 -15.597 1.930 1.00 92.00 396 VAL A C 1
ATOM 3166 O O . VAL A 1 396 ? 5.249 -15.733 2.629 1.00 92.00 396 VAL A O 1
ATOM 3169 N N . GLU A 1 397 ? 7.436 -16.119 2.262 1.00 91.50 397 GLU A N 1
ATOM 3170 C CA . GLU A 1 397 ? 7.647 -16.920 3.467 1.00 91.50 397 GLU A CA 1
ATOM 3171 C C . GLU A 1 397 ? 7.364 -16.107 4.740 1.00 91.50 397 GLU A C 1
ATOM 3173 O O . GLU A 1 397 ? 6.674 -16.582 5.648 1.00 91.50 397 GLU A O 1
ATOM 3178 N N . TYR A 1 398 ? 7.824 -14.852 4.798 1.00 94.62 398 TYR A N 1
ATOM 3179 C CA . TYR A 1 398 ? 7.504 -13.940 5.895 1.00 94.62 398 TYR A CA 1
ATOM 3180 C C . TYR A 1 398 ? 5.988 -13.835 6.109 1.00 94.62 398 TYR A C 1
ATOM 3182 O O . TYR A 1 398 ? 5.502 -14.017 7.229 1.00 94.62 398 TYR A O 1
ATOM 3190 N N . PHE A 1 399 ? 5.218 -13.600 5.045 1.00 93.88 399 PHE A N 1
ATOM 3191 C CA . PHE A 1 399 ? 3.769 -13.464 5.159 1.00 93.88 399 PHE A CA 1
ATOM 3192 C C . PHE A 1 399 ? 3.052 -14.775 5.478 1.00 93.88 399 PHE A C 1
ATOM 3194 O O . PHE A 1 399 ? 2.091 -14.759 6.246 1.00 93.88 399 PHE A O 1
ATOM 3201 N N . GLN A 1 400 ? 3.526 -15.913 4.973 1.00 90.81 400 GLN A N 1
ATOM 3202 C CA . GLN A 1 400 ? 3.013 -17.223 5.379 1.00 90.81 400 GLN A CA 1
ATOM 3203 C C . GLN A 1 400 ? 3.194 -17.448 6.887 1.00 90.81 400 GLN A C 1
ATOM 3205 O O . GLN A 1 400 ? 2.242 -17.839 7.566 1.00 90.81 400 GLN A O 1
ATOM 3210 N N . ARG A 1 401 ? 4.370 -17.124 7.441 1.00 92.12 401 ARG A N 1
ATOM 3211 C CA . ARG A 1 401 ? 4.624 -17.197 8.891 1.00 92.12 401 ARG A CA 1
ATOM 3212 C C . ARG A 1 401 ? 3.725 -16.242 9.677 1.00 92.12 401 ARG A C 1
ATOM 3214 O O . ARG A 1 401 ? 3.214 -16.617 10.731 1.00 92.12 401 ARG A O 1
ATOM 3221 N N . VAL A 1 402 ? 3.485 -15.029 9.171 1.00 92.50 402 VAL A N 1
ATOM 3222 C CA . VAL A 1 402 ? 2.529 -14.085 9.779 1.00 92.50 402 VAL A CA 1
ATOM 3223 C C . VAL A 1 402 ? 1.121 -14.683 9.800 1.00 92.50 402 VAL A C 1
ATOM 3225 O O . VAL A 1 402 ? 0.482 -14.687 10.848 1.00 92.50 402 VAL A O 1
ATOM 3228 N N . LEU A 1 403 ? 0.648 -15.242 8.683 1.00 90.44 403 LEU A N 1
ATOM 3229 C CA . LEU A 1 403 ? -0.679 -15.858 8.583 1.00 90.44 403 LEU A CA 1
ATOM 3230 C C . LEU A 1 403 ? -0.856 -17.027 9.566 1.00 90.44 403 LEU A C 1
ATOM 3232 O O . LEU A 1 403 ? -1.919 -17.135 10.180 1.00 90.44 403 LEU A O 1
ATOM 3236 N N . GLN A 1 404 ? 0.182 -17.851 9.745 1.00 88.69 404 GLN A N 1
ATOM 3237 C CA . GLN A 1 404 ? 0.203 -18.981 10.683 1.00 88.69 404 GLN A CA 1
ATOM 3238 C C . GLN A 1 404 ? 0.217 -18.540 12.155 1.00 88.69 404 GLN A C 1
ATOM 3240 O O . GLN A 1 404 ? -0.417 -19.177 12.992 1.00 88.69 404 GLN A O 1
ATOM 3245 N N . CYS A 1 405 ? 0.918 -17.449 12.480 1.00 87.75 405 CYS A N 1
ATOM 3246 C CA . CYS A 1 405 ? 1.023 -16.937 13.850 1.00 87.75 405 CYS A CA 1
ATOM 3247 C C . CYS A 1 405 ? -0.233 -16.189 14.330 1.00 87.75 405 CYS A C 1
ATOM 3249 O O . CYS A 1 405 ? -0.388 -15.947 15.528 1.00 87.75 405 CYS A O 1
ATOM 3251 N N . LEU A 1 406 ? -1.114 -15.763 13.422 1.00 86.75 406 LEU A N 1
ATOM 3252 C CA . LEU A 1 406 ? -2.303 -15.002 13.793 1.00 86.75 406 LEU A CA 1
ATOM 3253 C C . LEU A 1 406 ? -3.393 -15.926 14.398 1.00 86.75 406 LEU A C 1
ATOM 3255 O O . LEU A 1 406 ? -3.636 -17.014 13.877 1.00 86.75 406 LEU A O 1
ATOM 3259 N N . PRO A 1 407 ? -4.151 -15.494 15.430 1.00 79.94 407 PRO A N 1
ATOM 3260 C CA . PRO A 1 407 ? -5.169 -16.327 16.092 1.00 79.94 407 PRO A CA 1
ATOM 3261 C C . PRO A 1 407 ? -6.252 -16.840 15.135 1.00 79.94 407 PRO A C 1
ATOM 3263 O O . PRO A 1 407 ? -6.677 -16.091 14.262 1.00 79.94 407 PRO A O 1
ATOM 3266 N N . SER A 1 408 ? -6.766 -18.060 15.306 1.00 71.12 408 SER A N 1
ATOM 3267 C CA . SER A 1 408 ? -7.768 -18.659 14.396 1.00 71.12 408 SER A CA 1
ATOM 3268 C C . SER A 1 408 ? -9.107 -17.909 14.326 1.00 71.12 408 SER A C 1
ATOM 3270 O O . SER A 1 408 ? -9.805 -17.994 13.320 1.00 71.12 408 SER A O 1
ATOM 3272 N N . LYS A 1 409 ? -9.453 -17.149 15.372 1.00 68.44 409 LYS A N 1
ATOM 3273 C CA . LYS A 1 409 ? -10.599 -16.232 15.413 1.00 68.44 409 LYS A CA 1
ATOM 3274 C C . LYS A 1 409 ? -10.073 -14.798 15.355 1.00 68.44 409 LYS A C 1
ATOM 3276 O O . LYS A 1 409 ? -9.514 -14.315 16.338 1.00 68.44 409 LYS A O 1
ATOM 3281 N N . GLY A 1 410 ? -10.207 -14.119 14.220 1.00 71.00 410 GLY A N 1
ATOM 3282 C CA . GLY A 1 410 ? -9.764 -12.732 14.059 1.00 71.00 410 GLY A CA 1
ATOM 3283 C C . GLY A 1 410 ? -10.584 -11.974 13.021 1.00 71.00 410 GLY A C 1
ATOM 3284 O O . GLY A 1 410 ? -11.638 -12.428 12.596 1.00 71.00 410 GLY A O 1
ATOM 3285 N N . ARG A 1 411 ? -10.110 -10.799 12.608 1.00 85.62 411 ARG A N 1
ATOM 3286 C CA . ARG A 1 411 ? -10.640 -10.142 11.407 1.00 85.62 411 ARG A CA 1
ATOM 3287 C C . ARG A 1 411 ? -9.908 -10.614 10.167 1.00 85.62 411 ARG A C 1
ATOM 3289 O O . ARG A 1 411 ? -8.863 -11.270 10.252 1.00 85.62 411 ARG A O 1
ATOM 3296 N N . GLN A 1 412 ? -10.494 -10.276 9.028 1.00 89.94 412 GLN A N 1
ATOM 3297 C CA . GLN A 1 412 ? -9.966 -10.667 7.745 1.00 89.94 412 GLN A CA 1
ATOM 3298 C C . GLN A 1 412 ? -8.578 -10.067 7.492 1.00 89.94 412 GLN A C 1
ATOM 3300 O O . GLN A 1 412 ? -8.345 -8.889 7.765 1.00 89.94 412 GLN A O 1
ATOM 3305 N N . PHE A 1 413 ? -7.668 -10.883 6.961 1.00 93.38 413 PHE A N 1
ATOM 3306 C CA . PHE A 1 413 ? -6.360 -10.431 6.497 1.00 93.38 413 PHE A CA 1
ATOM 3307 C C . PHE A 1 413 ? -6.052 -11.028 5.123 1.00 93.38 413 PHE A C 1
ATOM 3309 O O . PHE A 1 413 ? -5.831 -12.234 5.004 1.00 93.38 413 PHE A O 1
ATOM 3316 N N . GLY A 1 414 ? -6.066 -10.184 4.094 1.00 93.31 414 GLY A N 1
ATOM 3317 C CA . GLY A 1 414 ? -5.793 -10.573 2.714 1.00 93.31 414 GLY A CA 1
ATOM 3318 C C . GLY A 1 414 ? -4.477 -9.989 2.216 1.00 93.31 414 GLY A C 1
ATOM 3319 O O . GLY A 1 414 ? -4.169 -8.828 2.473 1.00 93.31 414 GLY A O 1
ATOM 3320 N N . ILE A 1 415 ? -3.710 -10.774 1.465 1.00 94.81 415 ILE A N 1
ATOM 3321 C CA . ILE A 1 415 ? -2.529 -10.282 0.750 1.00 94.81 415 ILE A CA 1
ATOM 3322 C C . ILE A 1 415 ? -2.674 -10.657 -0.719 1.00 94.81 415 ILE A C 1
ATOM 3324 O O . ILE A 1 415 ? -2.915 -11.818 -1.041 1.00 94.81 415 ILE A O 1
ATOM 3328 N N . CYS A 1 416 ? -2.536 -9.675 -1.599 1.00 94.75 416 CYS A N 1
ATOM 3329 C CA . CYS A 1 416 ? -2.579 -9.843 -3.039 1.00 94.75 416 CYS A CA 1
ATOM 3330 C C . CYS A 1 416 ? -1.205 -9.522 -3.622 1.00 94.75 416 CYS A C 1
ATOM 3332 O O . CYS A 1 416 ? -0.755 -8.378 -3.557 1.00 94.75 416 CYS A O 1
ATOM 3334 N N . PHE A 1 417 ? -0.562 -10.523 -4.213 1.00 94.69 417 PHE A N 1
ATOM 3335 C CA . PHE A 1 417 ? 0.668 -10.370 -4.976 1.00 94.69 417 PHE A CA 1
ATOM 3336 C C . PHE A 1 417 ? 0.355 -10.305 -6.465 1.00 94.69 417 PHE A C 1
ATOM 3338 O O . PHE A 1 417 ? -0.463 -11.086 -6.951 1.00 94.69 417 PHE A O 1
ATOM 3345 N N . SER A 1 418 ? 1.045 -9.441 -7.205 1.00 94.25 418 SER A N 1
ATOM 3346 C CA . SER A 1 418 ? 1.141 -9.567 -8.659 1.00 94.25 418 SER A CA 1
ATOM 3347 C C . SER A 1 418 ? 2.561 -9.966 -9.064 1.00 94.25 418 SER A C 1
ATOM 3349 O O . SER A 1 418 ? 3.535 -9.490 -8.475 1.00 94.25 418 SER A O 1
ATOM 3351 N N . CYS A 1 419 ? 2.691 -10.876 -10.032 1.00 91.50 419 CYS A N 1
ATOM 3352 C CA . CYS A 1 419 ? 3.995 -11.328 -10.522 1.00 91.50 419 CYS A CA 1
ATOM 3353 C C . CYS A 1 419 ? 3.930 -11.995 -11.907 1.00 91.50 419 CYS A C 1
ATOM 3355 O O . CYS A 1 419 ? 2.857 -12.283 -12.444 1.00 91.50 419 CYS A O 1
ATOM 3357 N N . ARG A 1 420 ? 5.095 -12.246 -12.510 1.00 89.25 420 ARG A N 1
ATOM 3358 C CA . ARG A 1 420 ? 5.237 -13.145 -13.673 1.00 89.25 420 ARG A CA 1
ATOM 3359 C C . ARG A 1 420 ? 5.140 -14.625 -13.271 1.00 89.25 420 ARG A C 1
ATOM 3361 O O . ARG A 1 420 ? 5.178 -14.971 -12.095 1.00 89.25 420 ARG A O 1
ATOM 3368 N N . HIS A 1 421 ? 5.066 -15.514 -14.264 1.00 82.00 421 HIS A N 1
ATOM 3369 C CA . HIS A 1 421 ? 4.899 -16.964 -14.067 1.00 82.00 421 HIS A CA 1
ATOM 3370 C C . HIS A 1 421 ? 6.091 -17.710 -13.441 1.00 82.00 421 HIS A C 1
ATOM 3372 O O . HIS A 1 421 ? 5.921 -18.865 -13.061 1.00 82.00 421 HIS A O 1
ATOM 3378 N N . TYR A 1 422 ? 7.280 -17.107 -13.307 1.00 61.28 422 TYR A N 1
ATOM 3379 C CA . TYR A 1 422 ? 8.492 -17.834 -12.897 1.00 61.28 422 TYR A CA 1
ATOM 3380 C C . TYR A 1 422 ? 9.422 -17.020 -11.979 1.00 61.28 422 TYR A C 1
ATOM 3382 O O . TYR A 1 422 ? 9.571 -15.820 -12.212 1.00 61.28 422 TYR A O 1
ATOM 3390 N N . PRO A 1 423 ? 10.145 -17.650 -11.023 1.00 53.22 423 PRO A N 1
ATOM 3391 C CA . PRO A 1 423 ? 9.852 -18.876 -10.277 1.00 53.22 423 PRO A CA 1
ATOM 3392 C C . PRO A 1 423 ? 9.466 -18.516 -8.833 1.00 53.22 423 PRO A C 1
ATOM 3394 O O . PRO A 1 423 ? 10.270 -18.616 -7.905 1.00 53.22 423 PRO A O 1
ATOM 3397 N N . ILE A 1 424 ? 8.222 -18.101 -8.618 1.00 56.44 424 ILE A N 1
ATOM 3398 C CA . ILE A 1 424 ? 7.653 -18.128 -7.270 1.00 56.44 424 ILE A CA 1
ATOM 3399 C C . ILE A 1 424 ? 6.872 -19.438 -7.202 1.00 56.44 424 ILE A C 1
ATOM 3401 O O . ILE A 1 424 ? 5.856 -19.606 -7.870 1.00 56.44 424 ILE A O 1
ATOM 3405 N N . ILE A 1 425 ? 7.485 -20.401 -6.514 1.00 53.38 425 ILE A N 1
ATOM 3406 C CA . ILE A 1 425 ? 7.225 -21.846 -6.540 1.00 53.38 425 ILE A CA 1
ATOM 3407 C C . ILE A 1 425 ? 5.718 -22.192 -6.569 1.00 53.38 425 ILE A C 1
ATOM 3409 O O . ILE A 1 425 ? 4.957 -21.668 -5.748 1.00 53.38 425 ILE A O 1
ATOM 3413 N N . PRO A 1 426 ? 5.272 -23.117 -7.447 1.00 44.31 426 PRO A N 1
ATOM 3414 C CA . PRO A 1 426 ? 3.946 -23.720 -7.339 1.00 44.31 426 PRO A CA 1
ATOM 3415 C C . PRO A 1 426 ? 3.839 -24.497 -6.018 1.00 44.31 426 PRO A C 1
ATOM 3417 O O . PRO A 1 426 ? 4.599 -25.431 -5.784 1.00 44.31 426 PRO A O 1
ATOM 3420 N N . GLY A 1 427 ? 2.906 -24.104 -5.145 1.00 52.12 427 GLY A N 1
ATOM 3421 C CA . GLY A 1 427 ? 2.659 -24.797 -3.869 1.00 52.12 427 GLY A CA 1
ATOM 3422 C C . GLY A 1 427 ? 2.596 -23.912 -2.622 1.00 52.12 427 GLY A C 1
ATOM 3423 O O . GLY A 1 427 ? 2.242 -24.405 -1.557 1.00 52.12 427 GLY A O 1
ATOM 3424 N N . ASN A 1 428 ? 2.845 -22.604 -2.733 1.00 57.94 428 ASN A N 1
ATOM 3425 C CA . ASN A 1 428 ? 2.848 -21.676 -1.589 1.00 57.94 428 ASN A CA 1
ATOM 3426 C C . ASN A 1 428 ? 1.455 -21.290 -1.038 1.00 57.94 428 ASN A C 1
ATOM 3428 O O . ASN A 1 428 ? 1.339 -20.389 -0.204 1.00 57.94 428 ASN A O 1
ATOM 3432 N N . GLY A 1 429 ? 0.400 -21.992 -1.458 1.00 68.12 429 GLY A N 1
ATOM 3433 C CA . GLY A 1 429 ? -0.978 -21.712 -1.065 1.00 68.12 429 GLY A CA 1
ATOM 3434 C C . GLY A 1 429 ? -1.524 -20.401 -1.645 1.00 68.12 429 GLY A C 1
ATOM 3435 O O . GLY A 1 429 ? -0.794 -19.538 -2.136 1.00 68.12 429 GLY A O 1
ATOM 3436 N N . GLY A 1 430 ? -2.845 -20.257 -1.587 1.00 82.81 430 GLY A N 1
ATOM 3437 C CA . GLY A 1 430 ? -3.557 -19.095 -2.116 1.00 82.81 430 GLY A CA 1
ATOM 3438 C C . GLY A 1 430 ? -4.291 -19.364 -3.425 1.00 82.81 430 GLY A C 1
ATOM 3439 O O . GLY A 1 430 ? -4.170 -20.424 -4.034 1.00 82.81 430 GLY A O 1
ATOM 3440 N N . LEU A 1 431 ? -5.108 -18.395 -3.815 1.00 91.00 431 LEU A N 1
ATOM 3441 C CA . LEU A 1 431 ? -5.924 -18.437 -5.024 1.00 91.00 431 LEU A CA 1
ATOM 3442 C C . LEU A 1 431 ? -5.204 -17.720 -6.168 1.00 91.00 431 LEU A C 1
ATOM 3444 O O . LEU A 1 431 ? -4.438 -16.791 -5.926 1.00 91.00 431 LEU A O 1
ATOM 3448 N N . GLU A 1 432 ? -5.452 -18.134 -7.410 1.00 91.81 432 GLU A N 1
ATOM 3449 C CA . GLU A 1 432 ? -4.746 -17.594 -8.579 1.00 91.81 432 GLU A CA 1
ATOM 3450 C C . GLU A 1 432 ? -5.706 -16.962 -9.593 1.00 91.81 432 GLU A C 1
ATOM 3452 O O . GLU A 1 432 ? -6.789 -17.482 -9.864 1.00 91.81 432 GLU A O 1
ATOM 3457 N N . VAL A 1 433 ? -5.288 -15.839 -10.168 1.00 93.44 433 VAL A N 1
ATOM 3458 C CA . VAL A 1 433 ? -5.924 -15.139 -11.286 1.00 93.44 433 VAL A CA 1
ATOM 3459 C C . VAL A 1 433 ? -4.856 -14.972 -12.358 1.00 93.44 433 VAL A C 1
ATOM 3461 O O . VAL A 1 433 ? -3.805 -14.394 -12.089 1.00 93.44 433 VAL A O 1
ATOM 3464 N N . VAL A 1 434 ? -5.100 -15.506 -13.553 1.00 92.62 434 VAL A N 1
ATOM 3465 C CA . VAL A 1 434 ? -4.136 -15.489 -14.661 1.00 92.62 434 VAL A CA 1
ATOM 3466 C C . VAL A 1 434 ? -4.622 -14.511 -15.722 1.00 92.62 434 VAL A C 1
ATOM 3468 O O . VAL A 1 434 ? -5.602 -14.780 -16.409 1.00 92.62 434 VAL A O 1
ATOM 3471 N N . LEU A 1 435 ? -3.950 -13.368 -15.847 1.00 91.19 435 LEU A N 1
ATOM 3472 C CA . LEU A 1 435 ? -4.473 -12.216 -16.583 1.00 91.19 435 LEU A CA 1
ATOM 3473 C C . LEU A 1 435 ? -4.655 -12.440 -18.074 1.00 91.19 435 LEU A C 1
ATOM 3475 O O . LEU A 1 435 ? -5.684 -12.046 -18.610 1.00 91.19 435 LEU A O 1
ATOM 3479 N N . GLU A 1 436 ? -3.698 -13.073 -18.750 1.00 86.19 436 GLU A N 1
ATOM 3480 C CA . GLU A 1 436 ? -3.799 -13.302 -20.196 1.00 86.19 436 GLU A CA 1
ATOM 3481 C C . GLU A 1 436 ? -4.979 -14.204 -20.597 1.00 86.19 436 GLU A C 1
ATOM 3483 O O . GLU A 1 436 ? -5.339 -14.244 -21.769 1.00 86.19 436 GLU A O 1
ATOM 3488 N N . LYS A 1 437 ? -5.606 -14.904 -19.641 1.00 87.94 437 LYS A N 1
ATOM 3489 C CA . LYS A 1 437 ? -6.830 -15.683 -19.878 1.00 87.94 437 LYS A CA 1
ATOM 3490 C C . LYS A 1 437 ? -8.109 -14.857 -19.727 1.00 87.94 437 LYS A C 1
ATOM 3492 O O . LYS A 1 437 ? -9.137 -15.239 -20.272 1.00 87.94 437 LYS A O 1
ATOM 3497 N N . GLU A 1 438 ? -8.041 -13.732 -19.021 1.00 91.88 438 GLU A N 1
ATOM 3498 C CA . GLU A 1 438 ? -9.203 -12.923 -18.630 1.00 91.88 438 GLU A CA 1
ATOM 3499 C C . GLU A 1 438 ? -9.253 -11.566 -19.361 1.00 91.88 438 GLU A C 1
ATOM 3501 O O . GLU A 1 438 ? -10.316 -10.967 -19.517 1.00 91.88 438 GLU A O 1
ATOM 3506 N N . ASN A 1 439 ? -8.117 -11.068 -19.863 1.00 91.88 439 ASN A N 1
ATOM 3507 C CA . ASN A 1 439 ? -7.993 -9.708 -20.402 1.00 91.88 439 ASN A CA 1
ATOM 3508 C C . ASN A 1 439 ? -8.445 -9.535 -21.867 1.00 91.88 439 ASN A C 1
ATOM 3510 O O . ASN A 1 439 ? -8.325 -8.439 -22.415 1.00 91.88 439 ASN A O 1
ATOM 3514 N N . HIS A 1 440 ? -8.994 -10.570 -22.513 1.00 92.94 440 HIS A N 1
ATOM 3515 C CA . HIS A 1 440 ? -9.410 -10.501 -23.920 1.00 92.94 440 HIS A CA 1
ATOM 3516 C C . HIS A 1 440 ? -10.435 -9.384 -24.176 1.00 92.94 440 HIS A C 1
ATOM 3518 O O . HIS A 1 440 ? -10.297 -8.609 -25.125 1.00 92.94 440 HIS A O 1
ATOM 3524 N N . LYS A 1 441 ? -11.442 -9.260 -23.300 1.00 93.00 441 LYS A N 1
ATOM 3525 C CA . LYS A 1 441 ? -12.457 -8.200 -23.394 1.00 93.00 441 LYS A CA 1
ATOM 3526 C C . LYS A 1 441 ? -11.834 -6.811 -23.231 1.00 93.00 441 LYS A C 1
ATOM 3528 O O . LYS A 1 441 ? -12.200 -5.896 -23.964 1.00 93.00 441 LYS A O 1
ATOM 3533 N N . ASP A 1 442 ? -10.872 -6.670 -22.323 1.00 93.75 442 ASP A N 1
ATOM 3534 C CA . ASP A 1 442 ? -10.180 -5.402 -22.085 1.00 93.75 442 ASP A CA 1
ATOM 3535 C C . ASP A 1 442 ? -9.351 -4.986 -23.311 1.00 93.75 442 ASP A C 1
ATOM 3537 O O . ASP A 1 442 ? -9.402 -3.828 -23.725 1.00 93.75 442 ASP A O 1
ATOM 3541 N N . ILE A 1 443 ? -8.651 -5.938 -23.944 1.00 93.19 443 ILE A N 1
ATOM 3542 C CA . ILE A 1 443 ? -7.919 -5.707 -25.200 1.00 93.19 443 ILE A CA 1
ATOM 3543 C C . ILE A 1 443 ? -8.890 -5.274 -26.306 1.00 93.19 443 ILE A C 1
ATOM 3545 O O . ILE A 1 443 ? -8.617 -4.300 -27.003 1.00 93.19 443 ILE A O 1
ATOM 3549 N N . CYS A 1 444 ? -10.044 -5.937 -26.441 1.00 93.31 444 CYS A N 1
ATOM 3550 C CA . CYS A 1 444 ? -11.069 -5.549 -27.415 1.00 93.31 444 CYS A CA 1
ATOM 3551 C C . CYS A 1 444 ? -11.536 -4.101 -27.210 1.00 93.31 444 CYS A C 1
ATOM 3553 O O . CYS A 1 444 ? -11.582 -3.321 -28.160 1.00 93.31 444 CYS A O 1
ATOM 3555 N N . LEU A 1 445 ? -11.873 -3.724 -25.974 1.00 92.94 445 LEU A N 1
ATOM 3556 C CA . LEU A 1 445 ? -12.324 -2.367 -25.658 1.00 92.94 445 LEU A CA 1
ATOM 3557 C C . LEU A 1 445 ? -11.245 -1.327 -25.981 1.00 92.94 445 LEU A C 1
ATOM 3559 O O . LEU A 1 445 ? -11.534 -0.319 -26.630 1.00 92.94 445 LEU A O 1
ATOM 3563 N N . PHE A 1 446 ? -9.998 -1.603 -25.595 1.00 92.06 446 PHE A N 1
ATOM 3564 C CA . PHE A 1 446 ? -8.865 -0.726 -25.864 1.00 92.06 446 PHE A CA 1
ATOM 3565 C C . PHE A 1 446 ? -8.606 -0.539 -27.365 1.00 92.06 446 PHE A C 1
ATOM 3567 O O . PHE A 1 446 ? -8.569 0.597 -27.842 1.00 92.06 446 PHE A O 1
ATOM 3574 N N . VAL A 1 447 ? -8.462 -1.635 -28.121 1.00 92.38 447 VAL A N 1
ATOM 3575 C CA . VAL A 1 447 ? -8.165 -1.586 -29.564 1.00 92.38 447 VAL A CA 1
ATOM 3576 C C . VAL A 1 447 ? -9.282 -0.852 -30.304 1.00 92.38 447 VAL A C 1
ATOM 3578 O O . VAL A 1 447 ? -9.000 0.047 -31.095 1.00 92.38 447 VAL A O 1
ATOM 3581 N N . ARG A 1 448 ? -10.549 -1.164 -29.998 1.00 90.75 448 ARG A N 1
ATOM 3582 C CA . ARG A 1 448 ? -11.706 -0.509 -30.625 1.00 90.75 448 ARG A CA 1
ATOM 3583 C C . ARG A 1 448 ? -11.717 0.996 -30.364 1.00 90.75 448 ARG A C 1
ATOM 3585 O O . ARG A 1 448 ? -11.834 1.770 -31.310 1.00 90.75 448 ARG A O 1
ATOM 3592 N N . SER A 1 449 ? -11.569 1.403 -29.103 1.00 88.25 449 SER A N 1
ATOM 3593 C CA . SER A 1 449 ? -11.549 2.819 -28.718 1.00 88.25 449 SER A CA 1
ATOM 3594 C C . SER A 1 449 ? -10.440 3.584 -29.447 1.00 88.25 449 SER A C 1
ATOM 3596 O O . SER A 1 449 ? -10.658 4.659 -30.004 1.00 88.25 449 SER A O 1
ATOM 3598 N N . ARG A 1 450 ? -9.238 3.004 -29.512 1.00 87.50 450 ARG A N 1
ATOM 3599 C CA . ARG A 1 450 ? -8.062 3.694 -30.044 1.00 87.50 450 ARG A CA 1
ATOM 3600 C C . ARG A 1 450 ? -8.006 3.749 -31.572 1.00 87.50 450 ARG A C 1
ATOM 3602 O O . ARG A 1 450 ? -7.571 4.770 -32.113 1.00 87.50 450 ARG A O 1
ATOM 3609 N N . LEU A 1 451 ? -8.470 2.704 -32.261 1.00 86.25 451 LEU A N 1
ATOM 3610 C CA . LEU A 1 451 ? -8.607 2.710 -33.720 1.00 86.25 451 LEU A CA 1
ATOM 3611 C C . LEU A 1 451 ? -9.664 3.717 -34.177 1.00 86.25 451 LEU A C 1
ATOM 3613 O O . LEU A 1 451 ? -9.382 4.489 -35.092 1.00 86.25 451 LEU A O 1
ATOM 3617 N N . LEU A 1 452 ? -10.816 3.781 -33.495 1.00 84.75 452 LEU A N 1
ATOM 3618 C CA . LEU A 1 452 ? -11.872 4.752 -33.804 1.00 84.75 452 LEU A CA 1
ATOM 3619 C C . LEU A 1 452 ? -11.345 6.194 -33.740 1.00 84.75 452 LEU A C 1
ATOM 3621 O O . LEU A 1 452 ? -11.584 6.982 -34.648 1.00 84.75 452 LEU A O 1
ATOM 3625 N N . ILE A 1 453 ? -10.563 6.520 -32.705 1.00 81.81 453 ILE A N 1
ATOM 3626 C CA . ILE A 1 453 ? -9.939 7.846 -32.558 1.00 81.81 453 ILE A CA 1
ATOM 3627 C C . ILE A 1 453 ? -8.967 8.152 -33.706 1.00 81.81 453 ILE A C 1
ATOM 3629 O O . ILE A 1 453 ? -8.869 9.295 -34.139 1.00 81.81 453 ILE A O 1
ATOM 3633 N N . SER A 1 454 ? -8.214 7.152 -34.165 1.00 75.50 454 SER A N 1
ATOM 3634 C CA . SER A 1 454 ? -7.098 7.365 -35.096 1.00 75.50 454 SER A CA 1
ATOM 3635 C C . SER A 1 454 ? -7.520 7.354 -36.562 1.00 75.50 454 SER A C 1
ATOM 3637 O O . SER A 1 454 ? -6.934 8.062 -37.371 1.00 75.50 454 SER A O 1
ATOM 3639 N N . THR A 1 455 ? -8.508 6.530 -36.905 1.00 71.69 455 THR A N 1
ATOM 3640 C CA . THR A 1 455 ? -8.899 6.257 -38.297 1.00 71.69 455 THR A CA 1
ATOM 3641 C C . THR A 1 455 ? -10.287 6.792 -38.646 1.00 71.69 455 THR A C 1
ATOM 3643 O O . THR A 1 455 ? -10.653 6.811 -39.816 1.00 71.69 455 THR A O 1
ATOM 3646 N N . GLY A 1 456 ? -11.060 7.253 -37.655 1.00 70.94 456 GLY A N 1
ATOM 3647 C CA . GLY A 1 456 ? -12.420 7.764 -37.842 1.00 70.94 456 GLY A CA 1
ATOM 3648 C C . GLY A 1 456 ? -13.487 6.682 -38.039 1.00 70.94 456 GLY A C 1
ATOM 3649 O O . GLY A 1 456 ? -14.668 6.983 -37.896 1.00 70.94 456 GLY A O 1
ATOM 3650 N N . ASP A 1 457 ? -13.090 5.434 -38.301 1.00 74.81 457 ASP A N 1
ATOM 3651 C CA . ASP A 1 457 ? -13.978 4.283 -38.473 1.00 74.81 457 ASP A CA 1
ATOM 3652 C C . ASP A 1 457 ? -13.364 3.020 -37.847 1.00 74.81 457 ASP A C 1
ATOM 3654 O O . ASP A 1 457 ? -12.147 2.878 -37.748 1.00 74.81 457 ASP A O 1
ATOM 3658 N N . ILE A 1 458 ? -14.187 2.077 -37.396 1.00 70.19 458 ILE A N 1
ATOM 3659 C CA . ILE A 1 458 ? -13.693 0.797 -36.884 1.00 70.19 458 ILE A CA 1
ATOM 3660 C C . ILE A 1 458 ? -13.553 -0.144 -38.074 1.00 70.19 458 ILE A C 1
ATOM 3662 O O . ILE A 1 458 ? -14.509 -0.787 -38.493 1.00 70.19 458 ILE A O 1
ATOM 3666 N N . ASN A 1 459 ? -12.336 -0.268 -38.603 1.00 81.44 459 ASN A N 1
ATOM 3667 C CA . ASN A 1 459 ? -12.065 -1.336 -39.554 1.00 81.44 459 ASN A CA 1
ATOM 3668 C C . ASN A 1 459 ? -12.085 -2.694 -38.828 1.00 81.44 459 ASN A C 1
ATOM 3670 O O . ASN A 1 459 ? -11.136 -3.041 -38.118 1.00 81.44 459 ASN A O 1
ATOM 3674 N N . ASP A 1 460 ? -13.165 -3.454 -39.015 1.00 84.81 460 ASP A N 1
ATOM 3675 C CA . ASP A 1 460 ? -13.399 -4.729 -38.327 1.00 84.81 460 ASP A CA 1
ATOM 3676 C C . ASP A 1 460 ? -12.307 -5.776 -38.600 1.00 84.81 460 ASP A C 1
ATOM 3678 O O . ASP A 1 460 ? -11.981 -6.574 -37.720 1.00 84.81 460 ASP A O 1
ATOM 3682 N N . GLU A 1 461 ? -11.687 -5.754 -39.783 1.00 86.69 461 GLU A N 1
ATOM 3683 C CA . GLU A 1 461 ? -10.624 -6.697 -40.137 1.00 86.69 461 GLU A CA 1
ATOM 3684 C C . GLU A 1 461 ? -9.317 -6.390 -39.393 1.00 86.69 461 GLU A C 1
ATOM 3686 O O . GLU A 1 461 ? -8.704 -7.301 -38.835 1.00 86.69 461 GLU A O 1
ATOM 3691 N N . LEU A 1 462 ? -8.898 -5.117 -39.336 1.00 88.31 462 LEU A N 1
ATOM 3692 C CA . LEU A 1 462 ? -7.742 -4.703 -38.527 1.00 88.31 462 LEU A CA 1
ATOM 3693 C C . LEU A 1 462 ? -7.990 -4.970 -37.046 1.00 88.31 462 LEU A C 1
ATOM 3695 O O . LEU A 1 462 ? -7.117 -5.490 -36.353 1.00 88.31 462 LEU A O 1
ATOM 3699 N N . PHE A 1 463 ? -9.189 -4.632 -36.570 1.00 92.00 463 PHE A N 1
ATOM 3700 C CA . PHE A 1 463 ? -9.600 -4.879 -35.197 1.00 92.00 463 PHE A CA 1
ATOM 3701 C C . PHE A 1 463 ? -9.464 -6.365 -34.836 1.00 92.00 463 PHE A C 1
ATOM 3703 O O . PHE A 1 463 ? -8.774 -6.701 -33.870 1.00 92.00 463 PHE A O 1
ATOM 3710 N N . ALA A 1 464 ? -10.066 -7.254 -35.632 1.00 92.12 464 ALA A N 1
ATOM 3711 C CA . ALA A 1 464 ? -10.019 -8.693 -35.398 1.00 92.12 464 ALA A CA 1
ATOM 3712 C C . ALA A 1 464 ? -8.583 -9.234 -35.439 1.00 92.12 464 ALA A C 1
ATOM 3714 O O . ALA A 1 464 ? -8.207 -10.035 -34.582 1.00 92.12 464 ALA A O 1
ATOM 3715 N N . LEU A 1 465 ? -7.765 -8.761 -36.387 1.00 92.19 465 LEU A N 1
ATOM 3716 C CA . LEU A 1 465 ? -6.381 -9.204 -36.541 1.00 92.19 465 LEU A CA 1
ATOM 3717 C C . LEU A 1 465 ? -5.514 -8.814 -35.336 1.00 92.19 465 LEU A C 1
ATOM 3719 O O . LEU A 1 465 ? -4.809 -9.661 -34.788 1.00 92.19 465 LEU A O 1
ATOM 3723 N N . ILE A 1 466 ? -5.594 -7.559 -34.881 1.00 93.12 466 ILE A N 1
ATOM 3724 C CA . ILE A 1 466 ? -4.828 -7.076 -33.721 1.00 93.12 466 ILE A CA 1
ATOM 3725 C C . ILE A 1 466 ? -5.244 -7.832 -32.458 1.00 93.12 466 ILE A C 1
ATOM 3727 O O . ILE A 1 466 ? -4.388 -8.320 -31.721 1.00 93.12 466 ILE A O 1
ATOM 3731 N N . VAL A 1 467 ? -6.550 -7.964 -32.209 1.00 93.25 467 VAL A N 1
ATOM 3732 C CA . VAL A 1 467 ? -7.067 -8.670 -31.027 1.00 93.25 467 VAL A CA 1
ATOM 3733 C C . VAL A 1 467 ? -6.627 -10.135 -31.026 1.00 93.25 467 VAL A C 1
ATOM 3735 O O . VAL A 1 467 ? -6.189 -10.642 -29.991 1.00 93.25 467 VAL A O 1
ATOM 3738 N N . TRP A 1 468 ? -6.708 -10.810 -32.175 1.00 91.62 468 TRP A N 1
ATOM 3739 C CA . TRP A 1 468 ? -6.299 -12.206 -32.306 1.00 91.62 468 TRP A CA 1
ATOM 3740 C C . TRP A 1 468 ? -4.791 -12.390 -32.094 1.00 91.62 468 TRP A C 1
ATOM 3742 O O . TRP A 1 468 ? -4.386 -13.312 -31.387 1.00 91.62 468 TRP A O 1
ATOM 3752 N N . ARG A 1 469 ? -3.946 -11.504 -32.639 1.00 91.75 469 ARG A N 1
ATOM 3753 C CA . ARG A 1 469 ? -2.481 -11.610 -32.496 1.00 91.75 469 ARG A CA 1
ATOM 3754 C C . ARG A 1 469 ? -1.958 -11.180 -31.129 1.00 91.75 469 ARG A C 1
ATOM 3756 O O . ARG A 1 469 ? -0.909 -11.666 -30.726 1.00 91.75 469 ARG A O 1
ATOM 3763 N N . ALA A 1 470 ? -2.686 -10.335 -30.396 1.00 90.50 470 ALA A N 1
ATOM 3764 C CA . ALA A 1 470 ? -2.248 -9.862 -29.086 1.00 90.50 470 ALA A CA 1
ATOM 3765 C C . ALA A 1 470 ? -2.070 -10.991 -28.057 1.00 90.50 470 ALA A C 1
ATOM 3767 O O . ALA A 1 470 ? -1.267 -10.828 -27.145 1.00 90.50 470 ALA A O 1
ATOM 3768 N N . GLN A 1 471 ? -2.811 -12.107 -28.173 1.00 87.94 471 GLN A N 1
ATOM 3769 C CA . GLN A 1 471 ? -2.655 -13.315 -27.335 1.00 87.94 471 GLN A CA 1
ATOM 3770 C C . GLN A 1 471 ? -2.523 -13.015 -25.819 1.00 87.94 471 GLN A C 1
ATOM 3772 O O . GLN A 1 471 ? -1.736 -13.626 -25.099 1.00 87.94 471 GLN A O 1
ATOM 3777 N N . GLY A 1 472 ? -3.273 -12.022 -25.326 1.00 86.94 472 GLY A N 1
ATOM 3778 C CA . GLY A 1 472 ? -3.264 -11.597 -23.920 1.00 86.94 472 GLY A CA 1
ATOM 3779 C C . GLY A 1 472 ? -2.092 -10.693 -23.494 1.00 86.94 472 GLY A C 1
ATOM 3780 O O . GLY A 1 472 ? -2.018 -10.280 -22.333 1.00 86.94 472 GLY A O 1
ATOM 3781 N N . VAL A 1 473 ? -1.194 -10.321 -24.408 1.00 90.06 473 VAL A N 1
ATOM 3782 C CA . VAL A 1 473 ? -0.104 -9.360 -24.193 1.00 90.06 473 VAL A CA 1
ATOM 3783 C C . VAL A 1 473 ? -0.601 -7.944 -24.498 1.00 90.06 473 VAL A C 1
ATOM 3785 O O . VAL A 1 473 ? -0.496 -7.434 -25.611 1.00 90.06 473 VAL A O 1
ATOM 3788 N N . PHE A 1 474 ? -1.138 -7.266 -23.485 1.00 90.31 474 PHE A N 1
ATOM 3789 C CA . PHE A 1 474 ? -1.732 -5.932 -23.640 1.00 90.31 474 PHE A CA 1
ATOM 3790 C C . PHE A 1 474 ? -0.746 -4.891 -24.207 1.00 90.31 474 PHE A C 1
ATOM 3792 O O . PHE A 1 474 ? -1.104 -4.096 -25.074 1.00 90.31 474 PHE A O 1
ATOM 3799 N N . LEU A 1 475 ? 0.521 -4.922 -23.775 1.00 90.31 475 LEU A N 1
ATOM 3800 C CA . LEU A 1 475 ? 1.575 -4.042 -24.292 1.00 90.31 475 LEU A CA 1
ATOM 3801 C C . LEU A 1 475 ? 1.799 -4.223 -25.800 1.00 90.31 475 LEU A C 1
ATOM 3803 O O . LEU A 1 475 ? 2.061 -3.243 -26.491 1.00 90.31 475 LEU A O 1
ATOM 3807 N N . TRP A 1 476 ? 1.669 -5.447 -26.314 1.00 93.25 476 TRP A N 1
ATOM 3808 C CA . TRP A 1 476 ? 1.763 -5.705 -27.747 1.00 93.25 476 TRP A CA 1
ATOM 3809 C C . TRP A 1 476 ? 0.644 -4.972 -28.490 1.00 93.25 476 TRP A C 1
ATOM 3811 O O . TRP A 1 476 ? 0.920 -4.211 -29.414 1.00 93.25 476 TRP A O 1
ATOM 3821 N N . ALA A 1 477 ? -0.601 -5.090 -28.011 1.00 92.44 477 ALA A N 1
ATOM 3822 C CA . ALA A 1 477 ? -1.740 -4.387 -28.600 1.00 92.44 477 ALA A CA 1
ATOM 3823 C C . ALA A 1 477 ? -1.540 -2.863 -28.586 1.00 92.44 477 ALA A C 1
ATOM 3825 O O . ALA A 1 477 ? -1.804 -2.200 -29.584 1.00 92.44 477 ALA A O 1
ATOM 3826 N N . VAL A 1 478 ? -1.010 -2.303 -27.493 1.00 90.25 478 VAL A N 1
ATOM 3827 C CA . VAL A 1 478 ? -0.682 -0.870 -27.391 1.00 90.25 478 VAL A CA 1
ATOM 3828 C C . VAL A 1 478 ? 0.336 -0.444 -28.452 1.00 90.25 478 VAL A C 1
ATOM 3830 O O . VAL A 1 478 ? 0.152 0.589 -29.097 1.00 90.25 478 VAL A O 1
ATOM 3833 N N . LEU A 1 479 ? 1.408 -1.220 -28.633 1.00 89.75 479 LEU A N 1
ATOM 3834 C CA . LEU A 1 479 ? 2.482 -0.898 -29.573 1.00 89.75 479 LEU A CA 1
ATOM 3835 C C . LEU A 1 479 ? 2.027 -1.013 -31.027 1.00 89.75 479 LEU A C 1
ATOM 3837 O O . LEU A 1 479 ? 2.281 -0.098 -31.808 1.00 89.75 479 LEU A O 1
ATOM 3841 N N . VAL A 1 480 ? 1.305 -2.082 -31.368 1.00 91.50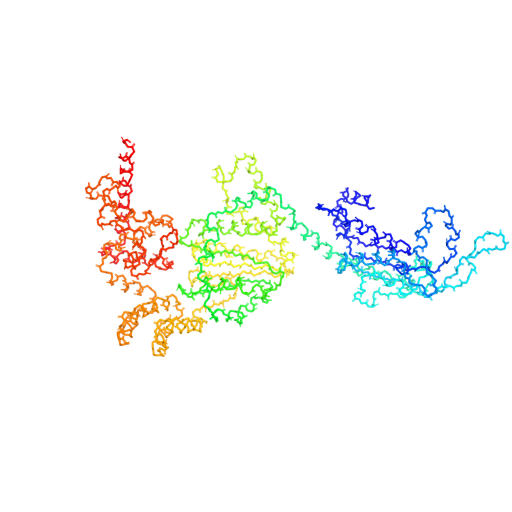 480 VAL A N 1
ATOM 3842 C CA . VAL A 1 480 ? 0.778 -2.281 -32.723 1.00 91.50 480 VAL A CA 1
ATOM 3843 C C . VAL A 1 480 ? -0.260 -1.226 -33.065 1.00 91.50 480 VAL A C 1
ATOM 3845 O O . VAL A 1 480 ? -0.142 -0.580 -34.098 1.00 91.50 480 VAL A O 1
ATOM 3848 N N . VAL A 1 481 ? -1.229 -0.965 -32.184 1.00 91.12 481 VAL A N 1
ATOM 3849 C CA . VAL A 1 481 ? -2.227 0.087 -32.421 1.00 91.12 481 VAL A CA 1
ATOM 3850 C C . VAL A 1 481 ? -1.553 1.439 -32.625 1.00 91.12 481 VAL A C 1
ATOM 3852 O O . VAL A 1 481 ? -1.914 2.149 -33.552 1.00 91.12 481 VAL A O 1
ATOM 3855 N N . ARG A 1 482 ? -0.549 1.792 -31.813 1.00 88.56 482 ARG A N 1
ATOM 3856 C CA . ARG A 1 482 ? 0.195 3.048 -31.982 1.00 88.56 482 ARG A CA 1
ATOM 3857 C C . ARG A 1 482 ? 0.865 3.145 -33.355 1.00 88.56 482 ARG A C 1
ATOM 3859 O O . ARG A 1 482 ? 0.846 4.222 -33.947 1.00 88.56 482 ARG A O 1
ATOM 3866 N N . GLU A 1 483 ? 1.464 2.060 -33.834 1.00 87.44 483 GLU A N 1
ATOM 3867 C CA . GLU A 1 483 ? 2.126 2.037 -35.139 1.00 87.44 483 GLU A CA 1
ATOM 3868 C C . GLU A 1 483 ? 1.118 2.136 -36.289 1.00 87.44 483 GLU A C 1
ATOM 3870 O O . GLU A 1 483 ? 1.289 2.944 -37.197 1.00 87.44 483 GLU A O 1
ATOM 3875 N N . ILE A 1 484 ? 0.009 1.404 -36.203 1.00 90.12 484 ILE A N 1
ATOM 3876 C CA . ILE A 1 484 ? -1.064 1.452 -37.201 1.00 90.12 484 ILE A CA 1
ATOM 3877 C C . ILE A 1 484 ? -1.748 2.821 -37.220 1.00 90.12 484 ILE A C 1
ATOM 3879 O O . ILE A 1 484 ? -2.007 3.361 -38.291 1.00 90.12 484 ILE A O 1
ATOM 3883 N N . SER A 1 485 ? -1.960 3.444 -36.059 1.00 88.31 485 SER A N 1
ATOM 3884 C CA . SER A 1 485 ? -2.438 4.826 -35.974 1.00 88.31 485 SER A CA 1
ATOM 3885 C C . SER A 1 485 ? -1.499 5.799 -36.687 1.00 88.31 485 SER A C 1
ATOM 3887 O O . SER A 1 485 ? -1.969 6.699 -37.377 1.00 88.31 485 SER A O 1
ATOM 3889 N N . ARG A 1 486 ? -0.177 5.629 -36.542 1.00 86.81 486 ARG A N 1
ATOM 3890 C CA . ARG A 1 486 ? 0.823 6.457 -37.232 1.00 86.81 486 ARG A CA 1
ATOM 3891 C C . ARG A 1 486 ? 0.723 6.284 -38.750 1.00 86.81 486 ARG A C 1
ATOM 3893 O O . ARG A 1 486 ? 0.609 7.281 -39.453 1.00 86.81 486 ARG A O 1
ATOM 3900 N N . MET A 1 487 ? 0.700 5.041 -39.230 1.00 88.50 487 MET A N 1
ATOM 3901 C CA . MET A 1 487 ? 0.567 4.718 -40.656 1.00 88.50 487 MET A CA 1
ATOM 3902 C C . MET A 1 487 ? -0.725 5.285 -41.259 1.00 88.50 487 MET A C 1
ATOM 3904 O O . MET A 1 487 ? -0.699 5.876 -42.335 1.00 88.50 487 MET A O 1
ATOM 3908 N N . ALA A 1 488 ? -1.847 5.176 -40.544 1.00 86.44 488 ALA A N 1
ATOM 3909 C CA . ALA A 1 488 ? -3.120 5.730 -40.994 1.00 86.44 488 ALA A CA 1
ATOM 3910 C C . ALA A 1 488 ? -3.079 7.262 -41.131 1.00 86.44 488 ALA A C 1
ATOM 3912 O O . ALA A 1 488 ? -3.582 7.803 -42.113 1.00 86.44 488 ALA A O 1
ATOM 3913 N N . ILE A 1 489 ? -2.444 7.961 -40.183 1.00 85.25 489 ILE A N 1
ATOM 3914 C CA . ILE A 1 489 ? -2.251 9.421 -40.246 1.00 85.25 489 ILE A CA 1
ATOM 3915 C C . ILE A 1 489 ? -1.340 9.811 -41.421 1.00 85.25 489 ILE A C 1
ATOM 3917 O O . ILE A 1 489 ? -1.544 10.853 -42.040 1.00 85.25 489 ILE A O 1
ATOM 3921 N N . GLU A 1 490 ? -0.353 8.976 -41.744 1.00 87.25 490 GLU A N 1
ATOM 3922 C CA . GLU A 1 490 ? 0.546 9.156 -42.890 1.00 87.25 490 GLU A CA 1
ATOM 3923 C C . GLU A 1 490 ? -0.107 8.801 -44.240 1.00 87.25 490 GLU A C 1
ATOM 3925 O O . GLU A 1 490 ? 0.488 9.043 -45.288 1.00 87.25 490 GLU A O 1
ATOM 3930 N N . GLY A 1 491 ? -1.346 8.295 -44.234 1.00 84.56 491 GLY A N 1
ATOM 3931 C CA . GLY A 1 491 ? -2.106 7.968 -45.443 1.00 84.56 491 GLY A CA 1
ATOM 3932 C C . GLY A 1 491 ? -1.761 6.610 -46.058 1.00 84.56 491 GLY A C 1
ATOM 3933 O O . GLY A 1 491 ? -2.036 6.389 -47.237 1.00 84.56 491 GLY A O 1
ATOM 3934 N N . GLU A 1 492 ? -1.160 5.701 -45.286 1.00 88.19 492 GLU A N 1
ATOM 3935 C CA . GLU A 1 492 ? -0.821 4.354 -45.746 1.00 88.19 492 GLU A CA 1
ATOM 3936 C C . GLU A 1 492 ? -2.054 3.512 -46.089 1.00 88.19 492 GLU A C 1
ATOM 3938 O O . GLU A 1 492 ? -3.135 3.646 -45.509 1.00 88.19 492 GLU A O 1
ATOM 3943 N N . SER A 1 493 ? -1.876 2.580 -47.027 1.00 88.38 493 SER A N 1
ATOM 3944 C CA . SER A 1 493 ? -2.968 1.710 -47.462 1.00 88.38 493 SER A CA 1
ATOM 3945 C C . SER A 1 493 ? -3.329 0.655 -46.409 1.00 88.38 493 SER A C 1
ATOM 3947 O O . SER A 1 493 ? -2.486 0.163 -45.654 1.00 88.38 493 SER A O 1
ATOM 3949 N N . MET A 1 494 ? -4.587 0.208 -46.430 1.00 85.62 494 MET A N 1
ATOM 3950 C CA . MET A 1 494 ? -5.067 -0.906 -45.601 1.00 85.62 494 MET A CA 1
ATOM 3951 C C . MET A 1 494 ? -4.260 -2.194 -45.796 1.00 85.62 494 MET A C 1
ATOM 3953 O O . MET A 1 494 ? -4.033 -2.932 -44.838 1.00 85.62 494 MET A O 1
ATOM 3957 N N . ALA A 1 495 ? -3.817 -2.469 -47.025 1.00 88.00 495 ALA A N 1
ATOM 3958 C CA . ALA A 1 495 ? -2.998 -3.638 -47.327 1.00 88.00 495 ALA A CA 1
ATOM 3959 C C . ALA A 1 495 ? -1.614 -3.535 -46.668 1.00 88.00 495 ALA A C 1
ATOM 3961 O O . ALA A 1 495 ? -1.152 -4.513 -46.081 1.00 88.00 495 ALA A O 1
ATOM 3962 N N . THR A 1 496 ? -0.998 -2.346 -46.693 1.00 90.56 496 THR A N 1
ATOM 3963 C CA . THR A 1 496 ? 0.283 -2.077 -46.020 1.00 90.56 496 THR A CA 1
ATOM 3964 C C . THR A 1 496 ? 0.154 -2.276 -44.512 1.00 90.56 496 THR A C 1
ATOM 3966 O O . THR A 1 496 ? 0.964 -2.972 -43.907 1.00 90.56 496 THR A O 1
ATOM 3969 N N . MET A 1 497 ? -0.903 -1.723 -43.906 1.00 90.25 497 MET A N 1
ATOM 3970 C CA . MET A 1 497 ? -1.158 -1.852 -42.468 1.00 90.25 497 MET A CA 1
ATOM 3971 C C . MET A 1 497 ? -1.365 -3.311 -42.038 1.00 90.25 497 MET A C 1
ATOM 3973 O O . MET A 1 497 ? -0.822 -3.734 -41.020 1.00 90.25 497 MET A O 1
ATOM 3977 N N . LYS A 1 498 ? -2.094 -4.117 -42.821 1.00 89.94 498 LYS A N 1
ATOM 3978 C CA . LYS A 1 498 ? -2.252 -5.556 -42.544 1.00 89.94 498 LYS A CA 1
ATOM 3979 C C . LYS A 1 498 ? -0.938 -6.321 -42.654 1.00 89.94 498 LYS A C 1
ATOM 3981 O O . LYS A 1 498 ? -0.603 -7.075 -41.745 1.00 89.94 498 LYS A O 1
ATOM 3986 N N . ALA A 1 499 ? -0.189 -6.097 -43.735 1.00 90.56 499 ALA A N 1
ATOM 3987 C CA . ALA A 1 499 ? 1.109 -6.734 -43.937 1.00 90.56 499 ALA A CA 1
ATOM 3988 C C . ALA A 1 499 ? 2.073 -6.417 -42.784 1.00 90.56 499 ALA A C 1
ATOM 3990 O O . ALA A 1 499 ? 2.831 -7.281 -42.346 1.00 90.56 499 ALA A O 1
ATOM 3991 N N . GLU A 1 500 ? 1.997 -5.197 -42.254 1.00 89.94 500 GLU A N 1
ATOM 3992 C CA . GLU A 1 500 ? 2.781 -4.777 -41.103 1.00 89.94 500 GLU A CA 1
ATOM 3993 C C . GLU A 1 500 ? 2.385 -5.527 -39.819 1.00 89.94 500 GLU A C 1
ATOM 3995 O O . GLU A 1 500 ? 3.257 -6.052 -39.127 1.00 89.94 500 GLU A O 1
ATOM 4000 N N . ILE A 1 501 ? 1.086 -5.683 -39.539 1.00 91.12 501 ILE A N 1
ATOM 4001 C CA . ILE A 1 501 ? 0.607 -6.490 -38.401 1.00 91.12 501 ILE A CA 1
ATOM 4002 C C . ILE A 1 501 ? 1.044 -7.956 -38.535 1.00 91.12 501 ILE A C 1
ATOM 4004 O O . ILE A 1 501 ? 1.461 -8.570 -37.552 1.00 91.12 501 ILE A O 1
ATOM 4008 N N . ASP A 1 502 ? 0.970 -8.528 -39.739 1.00 89.62 502 ASP A N 1
ATOM 4009 C CA . ASP A 1 502 ? 1.346 -9.925 -39.974 1.00 89.62 502 ASP A CA 1
ATOM 4010 C C . ASP A 1 502 ? 2.843 -10.181 -39.814 1.00 89.62 502 ASP A C 1
ATOM 4012 O O . ASP A 1 502 ? 3.249 -11.257 -39.360 1.00 89.62 502 ASP A O 1
ATOM 4016 N N . ARG A 1 503 ? 3.653 -9.173 -40.141 1.00 88.06 503 ARG A N 1
ATOM 4017 C CA . ARG A 1 503 ? 5.104 -9.169 -39.966 1.00 88.06 503 ARG A CA 1
ATOM 4018 C C . ARG A 1 503 ? 5.520 -9.057 -38.499 1.00 88.06 503 ARG A C 1
ATOM 4020 O O . ARG A 1 503 ? 6.611 -9.505 -38.154 1.00 88.06 503 ARG A O 1
ATOM 4027 N N . MET A 1 504 ? 4.684 -8.479 -37.636 1.00 87.56 504 MET A N 1
ATOM 4028 C CA . MET A 1 504 ? 4.968 -8.330 -36.209 1.00 87.56 504 MET A CA 1
ATOM 4029 C C . MET A 1 504 ? 4.764 -9.660 -35.449 1.00 87.56 504 MET A C 1
ATOM 4031 O O . MET A 1 504 ? 3.660 -10.222 -35.441 1.00 87.56 504 MET A O 1
ATOM 4035 N N . PRO A 1 505 ? 5.804 -10.180 -34.768 1.00 89.38 505 PRO A N 1
ATOM 4036 C CA . PRO A 1 505 ? 5.672 -11.368 -33.927 1.00 89.38 505 PRO A CA 1
ATOM 4037 C C . PRO A 1 505 ? 4.745 -11.117 -32.729 1.00 89.38 505 PRO A C 1
ATOM 4039 O O . PRO A 1 505 ? 4.787 -10.016 -32.184 1.00 89.38 505 PRO A O 1
ATOM 4042 N N . PRO A 1 506 ? 3.951 -12.109 -32.283 1.00 84.81 506 PRO A N 1
ATOM 4043 C CA . PRO A 1 506 ? 3.024 -11.952 -31.153 1.00 84.81 506 PRO A CA 1
ATOM 4044 C C . PRO A 1 506 ? 3.731 -11.862 -29.786 1.00 84.81 506 PRO A C 1
ATOM 4046 O O . PRO A 1 506 ? 3.206 -11.261 -28.851 1.00 84.81 506 PRO A O 1
ATOM 4049 N N . ASP A 1 507 ? 4.940 -12.417 -29.667 1.00 86.31 507 ASP A N 1
ATOM 4050 C CA . ASP A 1 507 ? 5.744 -12.366 -28.444 1.00 86.31 507 ASP A CA 1
ATOM 4051 C C . ASP A 1 507 ? 6.612 -11.102 -28.374 1.00 86.31 507 ASP A C 1
ATOM 4053 O O . ASP A 1 507 ? 7.197 -10.670 -29.368 1.00 86.31 507 ASP A O 1
ATOM 4057 N N . LEU A 1 508 ? 6.772 -10.541 -27.169 1.00 87.88 508 LEU A N 1
ATOM 4058 C CA . LEU A 1 508 ? 7.492 -9.276 -26.970 1.00 87.88 508 LEU A CA 1
ATOM 4059 C C . LEU A 1 508 ? 8.971 -9.333 -27.375 1.00 87.88 508 LEU A C 1
ATOM 4061 O O . LEU A 1 508 ? 9.458 -8.380 -27.972 1.00 87.88 508 LEU A O 1
ATOM 4065 N N . ASN A 1 509 ? 9.691 -10.421 -27.081 1.00 89.31 509 ASN A N 1
ATOM 4066 C CA . ASN A 1 509 ? 11.126 -10.506 -27.387 1.00 89.31 509 ASN A CA 1
ATOM 4067 C C . ASN A 1 509 ? 11.402 -10.507 -28.904 1.00 89.31 509 ASN A C 1
ATOM 4069 O O . ASN A 1 509 ? 12.146 -9.635 -29.357 1.00 89.31 509 ASN A O 1
ATOM 4073 N N . PRO A 1 510 ? 10.789 -11.399 -29.710 1.00 89.94 510 PRO A N 1
ATOM 4074 C CA . PRO A 1 510 ? 10.905 -11.328 -31.167 1.00 89.94 510 PRO A CA 1
ATOM 4075 C C . PRO A 1 510 ? 10.364 -10.010 -31.741 1.00 89.94 510 PRO A C 1
ATOM 4077 O O . PRO A 1 510 ? 10.912 -9.485 -32.708 1.00 89.94 510 PRO A O 1
ATOM 4080 N N . PHE A 1 511 ? 9.323 -9.430 -31.135 1.00 88.94 511 PHE A N 1
ATOM 4081 C CA . PHE A 1 511 ? 8.820 -8.116 -31.529 1.00 88.94 511 PHE A CA 1
ATOM 4082 C C . PHE A 1 511 ? 9.870 -7.007 -31.338 1.00 88.94 511 PHE A C 1
ATOM 4084 O O . PHE A 1 511 ? 10.100 -6.211 -32.248 1.00 88.94 511 PHE A O 1
ATOM 4091 N N . TYR A 1 512 ? 10.558 -6.967 -30.193 1.00 92.00 512 TYR A N 1
ATOM 4092 C CA . TYR A 1 512 ? 11.647 -6.014 -29.956 1.00 92.00 512 TYR A CA 1
ATOM 4093 C C . TYR A 1 512 ? 12.823 -6.239 -30.904 1.00 92.00 512 TYR A C 1
ATOM 4095 O O . TYR A 1 512 ? 13.388 -5.269 -31.407 1.00 92.00 512 TYR A O 1
ATOM 4103 N N . GLU A 1 513 ? 13.169 -7.495 -31.189 1.00 91.19 513 GLU A N 1
ATOM 4104 C CA . GLU A 1 513 ? 14.189 -7.840 -32.180 1.00 91.19 513 GLU A CA 1
ATOM 4105 C C . GLU A 1 513 ? 13.848 -7.262 -33.559 1.00 91.19 513 GLU A C 1
ATOM 4107 O O . GLU A 1 513 ? 14.702 -6.653 -34.208 1.00 91.19 513 GLU A O 1
ATOM 4112 N N . GLU A 1 514 ? 12.590 -7.386 -33.980 1.00 88.94 514 GLU A N 1
ATOM 4113 C CA . GLU A 1 514 ? 12.125 -6.833 -35.246 1.00 88.94 514 GLU A CA 1
ATOM 4114 C C . GLU A 1 514 ? 12.196 -5.299 -35.271 1.00 88.94 514 GLU A C 1
ATOM 4116 O O . GLU A 1 514 ? 12.615 -4.717 -36.271 1.00 88.94 514 GLU A O 1
ATOM 4121 N N . LEU A 1 515 ? 11.866 -4.625 -34.164 1.00 87.88 515 LEU A N 1
ATOM 4122 C CA . LEU A 1 515 ? 12.027 -3.171 -34.054 1.00 87.88 515 LEU A CA 1
ATOM 4123 C C . LEU A 1 515 ? 13.496 -2.744 -34.126 1.00 87.88 515 LEU A C 1
ATOM 4125 O O . LEU A 1 515 ? 13.833 -1.807 -34.847 1.00 87.88 515 LEU A O 1
ATOM 4129 N N . VAL A 1 516 ? 14.387 -3.451 -33.431 1.00 88.62 516 VAL A N 1
ATOM 4130 C CA . VAL A 1 516 ? 15.830 -3.179 -33.471 1.00 88.62 516 VAL A CA 1
ATOM 4131 C C . VAL A 1 516 ? 16.389 -3.354 -34.886 1.00 88.62 516 VAL A C 1
ATOM 4133 O O . VAL A 1 516 ? 17.202 -2.542 -35.337 1.00 88.62 516 VAL A O 1
ATOM 4136 N N . LYS A 1 517 ? 15.937 -4.377 -35.623 1.00 87.31 517 LYS A N 1
ATOM 4137 C CA . LYS A 1 517 ? 16.362 -4.621 -37.010 1.00 87.31 517 LYS A CA 1
ATOM 4138 C C . LYS A 1 517 ? 15.995 -3.477 -37.955 1.00 87.31 517 LYS A C 1
ATOM 4140 O O . LYS A 1 517 ? 16.763 -3.234 -38.885 1.00 87.31 517 LYS A O 1
ATOM 4145 N N . ARG A 1 518 ? 14.900 -2.754 -37.696 1.00 83.19 518 ARG A N 1
ATOM 4146 C CA . ARG A 1 518 ? 14.436 -1.602 -38.495 1.00 83.19 518 ARG A CA 1
ATOM 4147 C C . ARG A 1 518 ? 15.223 -0.318 -38.263 1.00 83.19 518 ARG A C 1
ATOM 4149 O O . ARG A 1 518 ? 15.075 0.614 -39.043 1.00 83.19 518 ARG A O 1
ATOM 4156 N N . SER A 1 519 ? 16.026 -0.239 -37.202 1.00 84.81 519 SER A N 1
ATOM 4157 C CA . SER A 1 519 ? 16.762 0.985 -36.886 1.00 84.81 519 SER A CA 1
ATOM 4158 C C . SER A 1 519 ? 17.722 1.369 -38.018 1.00 84.81 519 SER A C 1
ATOM 4160 O O . SER A 1 519 ? 18.642 0.617 -38.352 1.00 84.81 519 SER A O 1
ATOM 4162 N N . GLU A 1 520 ? 17.532 2.567 -38.575 1.00 82.69 520 GLU A N 1
ATOM 4163 C CA . GLU A 1 520 ? 18.387 3.137 -39.626 1.00 82.69 520 GLU A CA 1
ATOM 4164 C C . GLU A 1 520 ? 19.780 3.520 -39.098 1.00 82.69 520 GLU A C 1
ATOM 4166 O O . GLU A 1 520 ? 20.755 3.533 -39.846 1.00 82.69 520 GLU A O 1
ATOM 4171 N N . ASN A 1 521 ? 19.903 3.799 -37.792 1.00 88.31 521 ASN A N 1
ATOM 4172 C CA . ASN A 1 521 ? 21.151 4.210 -37.148 1.00 88.31 521 ASN A CA 1
ATOM 4173 C C . ASN A 1 521 ? 21.450 3.356 -35.907 1.00 88.31 521 ASN A C 1
ATOM 4175 O O . ASN A 1 521 ? 21.320 3.795 -34.758 1.00 88.31 521 ASN A O 1
ATOM 4179 N N . ARG A 1 522 ? 21.890 2.118 -36.159 1.00 89.94 522 ARG A N 1
ATOM 4180 C CA . ARG A 1 522 ? 22.258 1.151 -35.113 1.00 89.94 522 ARG A CA 1
ATOM 4181 C C . ARG A 1 522 ? 23.331 1.668 -34.143 1.00 89.94 522 ARG A C 1
ATOM 4183 O O . ARG A 1 522 ? 23.132 1.481 -32.945 1.00 89.94 522 ARG A O 1
ATOM 4190 N N . PRO A 1 523 ? 24.417 2.349 -34.575 1.00 90.00 523 PRO A N 1
ATOM 4191 C CA . PRO A 1 523 ? 25.419 2.873 -33.643 1.00 90.00 523 PRO A CA 1
ATOM 4192 C C . PRO A 1 523 ? 24.857 3.902 -32.655 1.00 90.00 523 PRO A C 1
ATOM 4194 O O . PRO A 1 523 ? 25.147 3.835 -31.460 1.00 90.00 523 PRO A O 1
ATOM 4197 N N . ALA A 1 524 ? 24.019 4.832 -33.124 1.00 90.19 524 ALA A N 1
ATOM 4198 C CA . ALA A 1 524 ? 23.402 5.821 -32.245 1.00 90.19 524 ALA A CA 1
ATOM 4199 C C . ALA A 1 524 ? 22.359 5.179 -31.314 1.00 90.19 524 ALA A C 1
ATOM 4201 O O . ALA A 1 524 ? 22.291 5.537 -30.138 1.00 90.19 524 ALA A O 1
ATOM 4202 N N . MET A 1 525 ? 21.593 4.194 -31.800 1.00 93.62 525 MET A N 1
ATOM 4203 C CA . MET A 1 525 ? 20.665 3.433 -30.962 1.00 93.62 525 MET A CA 1
ATOM 4204 C C . MET A 1 525 ? 21.421 2.660 -29.879 1.00 93.62 525 MET A C 1
ATOM 4206 O O . MET A 1 525 ? 21.064 2.755 -28.710 1.00 93.62 525 MET A O 1
ATOM 4210 N N . LEU A 1 526 ? 22.505 1.965 -30.234 1.00 93.06 526 LEU A N 1
ATOM 4211 C CA . LEU A 1 526 ? 23.370 1.274 -29.279 1.00 93.06 526 LEU A CA 1
ATOM 4212 C C . LEU A 1 526 ? 23.890 2.236 -28.208 1.00 93.06 526 LEU A C 1
ATOM 4214 O O . LEU A 1 526 ? 23.822 1.913 -27.025 1.00 93.06 526 LEU A O 1
ATOM 4218 N N . ASN A 1 527 ? 24.348 3.427 -28.606 1.00 91.94 527 ASN A N 1
ATOM 4219 C CA . ASN A 1 527 ? 24.804 4.449 -27.669 1.00 91.94 527 ASN A CA 1
ATOM 4220 C C . ASN A 1 527 ? 23.706 4.826 -26.658 1.00 91.94 527 ASN A C 1
ATOM 4222 O O . ASN A 1 527 ? 23.930 4.766 -25.449 1.00 91.94 527 ASN A O 1
ATOM 4226 N N . LEU A 1 528 ? 22.509 5.145 -27.158 1.00 93.56 528 LEU A N 1
ATOM 4227 C CA . LEU A 1 528 ? 21.338 5.471 -26.346 1.00 93.56 528 LEU A CA 1
ATOM 4228 C C . LEU A 1 528 ? 20.966 4.346 -25.374 1.00 93.56 528 LEU A C 1
ATOM 4230 O O . LEU A 1 528 ? 20.799 4.587 -24.179 1.00 93.56 528 LEU A O 1
ATOM 4234 N N . ILE A 1 529 ? 20.844 3.119 -25.878 1.00 94.81 529 ILE A N 1
ATOM 4235 C CA . ILE A 1 529 ? 20.426 1.971 -25.073 1.00 94.81 529 ILE A CA 1
ATOM 4236 C C . ILE A 1 529 ? 21.460 1.656 -23.989 1.00 94.81 529 ILE A C 1
ATOM 4238 O O . ILE A 1 529 ? 21.069 1.386 -22.856 1.00 94.81 529 ILE A O 1
ATOM 4242 N N . GLN A 1 530 ? 22.762 1.739 -24.285 1.00 93.94 530 GLN A N 1
ATOM 4243 C CA . GLN A 1 530 ? 23.817 1.514 -23.290 1.00 93.94 530 GLN A CA 1
ATOM 4244 C C . GLN A 1 530 ? 23.706 2.481 -22.105 1.00 93.94 530 GLN A C 1
ATOM 4246 O O . GLN A 1 530 ? 23.763 2.035 -20.959 1.00 93.94 530 GLN A O 1
ATOM 4251 N N . TRP A 1 531 ? 23.485 3.775 -22.364 1.00 94.00 531 TRP A N 1
ATOM 4252 C CA . TRP A 1 531 ? 23.305 4.764 -21.299 1.00 94.00 531 TRP A CA 1
ATOM 4253 C C . TRP A 1 531 ? 22.112 4.436 -20.398 1.00 94.00 531 TRP A C 1
ATOM 4255 O O . TRP A 1 531 ? 22.249 4.458 -19.179 1.00 94.00 531 TRP A O 1
ATOM 4265 N N . ILE A 1 532 ? 20.973 4.050 -20.977 1.00 92.81 532 ILE A N 1
ATOM 4266 C CA . ILE A 1 532 ? 19.756 3.727 -20.212 1.00 92.81 532 ILE A CA 1
ATOM 4267 C C . ILE A 1 532 ? 19.879 2.374 -19.479 1.00 92.81 532 ILE A C 1
ATOM 4269 O O . ILE A 1 532 ? 19.351 2.196 -18.377 1.00 92.81 532 ILE A O 1
ATOM 4273 N N . CYS A 1 533 ? 20.558 1.387 -20.069 1.00 91.81 533 CYS A N 1
ATOM 4274 C CA . CYS A 1 533 ? 20.738 0.071 -19.454 1.00 91.81 533 CYS A CA 1
ATOM 4275 C C . CYS A 1 533 ? 21.673 0.122 -18.243 1.00 91.81 533 CYS A C 1
ATOM 4277 O O . CYS A 1 533 ? 21.344 -0.469 -17.209 1.00 91.81 533 CYS A O 1
ATOM 4279 N N . PHE A 1 534 ? 22.807 0.815 -18.380 1.00 91.38 534 PHE A N 1
ATOM 4280 C CA . PHE A 1 534 ? 23.909 0.778 -17.417 1.00 91.38 534 PHE A CA 1
ATOM 4281 C C . PHE A 1 534 ? 23.945 1.962 -16.447 1.00 91.38 534 PHE A C 1
ATOM 4283 O O . PHE A 1 534 ? 24.785 1.971 -15.545 1.00 91.38 534 PHE A O 1
ATOM 4290 N N . SER A 1 535 ? 23.049 2.946 -16.577 1.00 88.94 535 SER A N 1
ATOM 4291 C CA . SER A 1 535 ? 22.888 3.962 -15.537 1.00 88.94 535 SER A CA 1
ATOM 4292 C C . SER A 1 535 ? 22.355 3.331 -14.243 1.00 88.94 535 SER A C 1
ATOM 4294 O O . SER A 1 535 ? 21.482 2.459 -14.259 1.00 88.94 535 SER A O 1
ATOM 4296 N N . GLN A 1 536 ? 22.893 3.766 -13.099 1.00 81.50 536 GLN A N 1
ATOM 4297 C CA . GLN A 1 536 ? 22.449 3.274 -11.787 1.00 81.50 536 GLN A CA 1
ATOM 4298 C C . GLN A 1 536 ? 21.046 3.777 -11.432 1.00 81.50 536 GLN A C 1
ATOM 4300 O O . GLN A 1 536 ? 20.262 3.066 -10.808 1.00 81.50 536 GLN A O 1
ATOM 4305 N N . THR A 1 537 ? 20.724 4.995 -11.859 1.00 79.81 537 THR A N 1
ATOM 4306 C CA . THR A 1 537 ? 19.414 5.629 -11.716 1.00 79.81 537 THR A CA 1
ATOM 4307 C C . THR A 1 537 ? 18.924 6.096 -13.090 1.00 79.81 537 THR A C 1
ATOM 4309 O O . THR A 1 537 ? 19.735 6.262 -14.010 1.00 79.81 537 THR A O 1
ATOM 4312 N N . PRO A 1 538 ? 17.606 6.281 -13.291 1.00 83.44 538 PRO A N 1
ATOM 4313 C CA . PRO A 1 538 ? 17.100 6.838 -14.541 1.00 83.44 538 PRO A CA 1
ATOM 4314 C C . PRO A 1 538 ? 17.690 8.223 -14.801 1.00 83.44 538 PRO A C 1
ATOM 4316 O O . PRO A 1 538 ? 17.594 9.102 -13.943 1.00 83.44 538 PRO A O 1
ATOM 4319 N N . MET A 1 539 ? 18.271 8.408 -15.985 1.00 89.81 539 MET A N 1
ATOM 4320 C CA . MET A 1 539 ? 18.911 9.664 -16.366 1.00 89.81 539 MET A CA 1
ATOM 4321 C C . MET A 1 539 ? 17.870 10.754 -16.612 1.00 89.81 539 MET A C 1
ATOM 4323 O O . MET A 1 539 ? 16.801 10.503 -17.180 1.00 89.81 539 MET A O 1
ATOM 4327 N N . SER A 1 540 ? 18.197 11.980 -16.225 1.00 89.69 540 SER A N 1
ATOM 4328 C CA . SER A 1 540 ? 17.448 13.164 -16.629 1.00 89.69 540 SER A CA 1
ATOM 4329 C C . SER A 1 540 ? 17.621 13.451 -18.123 1.00 89.69 540 SER A C 1
ATOM 4331 O O . SER A 1 540 ? 18.534 12.954 -18.789 1.00 89.69 540 SER A O 1
ATOM 4333 N N . ARG A 1 541 ? 16.735 14.299 -18.659 1.00 88.81 541 ARG A N 1
ATOM 4334 C CA . ARG A 1 541 ? 16.803 14.762 -20.055 1.00 88.81 541 ARG A CA 1
ATOM 4335 C C . ARG A 1 541 ? 18.159 15.403 -20.361 1.00 88.81 541 ARG A C 1
ATOM 4337 O O . ARG A 1 541 ? 18.796 15.038 -21.343 1.00 88.81 541 ARG A O 1
ATOM 4344 N N . SER A 1 542 ? 18.611 16.296 -19.484 1.00 87.88 542 SER A N 1
ATOM 4345 C CA . SER A 1 542 ? 19.863 17.033 -19.648 1.00 87.88 542 SER A CA 1
ATOM 4346 C C . SER A 1 542 ? 21.089 16.130 -19.549 1.00 87.88 542 SER A C 1
ATOM 4348 O O . SER A 1 542 ? 21.981 16.233 -20.386 1.00 87.88 542 SER A O 1
ATOM 4350 N N . GLU A 1 543 ? 21.128 15.207 -18.583 1.00 91.06 543 GLU A N 1
ATOM 4351 C CA . GLU A 1 543 ? 22.238 14.251 -18.470 1.00 91.06 543 GLU A CA 1
ATOM 4352 C C . GLU A 1 543 ? 22.360 13.397 -19.731 1.00 91.06 543 GLU A C 1
ATOM 4354 O O . GLU A 1 543 ? 23.460 13.227 -20.252 1.00 91.06 543 GLU A O 1
ATOM 4359 N N . LEU A 1 544 ? 21.239 12.895 -20.261 1.00 91.62 544 LEU A N 1
ATOM 4360 C CA . LEU A 1 544 ? 21.274 12.066 -21.461 1.00 91.62 544 LEU A CA 1
ATOM 4361 C C . LEU A 1 544 ? 21.616 12.873 -22.723 1.00 91.62 544 LEU A C 1
ATOM 4363 O O . LEU A 1 544 ? 22.324 12.359 -23.585 1.00 91.62 544 LEU A O 1
ATOM 4367 N N . GLN A 1 545 ? 21.168 14.129 -22.839 1.00 89.44 545 GLN A N 1
ATOM 4368 C CA . GLN A 1 545 ? 21.574 15.022 -23.936 1.00 89.44 545 GLN A CA 1
ATOM 4369 C C . GLN A 1 545 ? 23.099 15.148 -24.005 1.00 89.44 545 GLN A C 1
ATOM 4371 O O . GLN A 1 545 ? 23.687 14.898 -25.058 1.00 89.44 545 GLN A O 1
ATOM 4376 N N . TRP A 1 546 ? 23.741 15.458 -22.876 1.00 90.25 546 TRP A N 1
ATOM 4377 C CA . TRP A 1 546 ? 25.198 15.560 -22.799 1.00 90.25 546 TRP A CA 1
ATOM 4378 C C . TRP A 1 546 ? 25.888 14.222 -23.047 1.00 90.25 546 TRP A C 1
ATOM 4380 O O . TRP A 1 546 ? 26.839 14.155 -23.821 1.00 90.25 546 TRP A O 1
ATOM 4390 N N . ALA A 1 547 ? 25.373 13.141 -22.466 1.00 91.62 547 ALA A N 1
ATOM 4391 C CA . ALA A 1 547 ? 25.936 11.804 -22.615 1.00 91.62 547 ALA A CA 1
ATOM 4392 C C . ALA A 1 547 ? 25.921 11.277 -24.066 1.00 91.62 547 ALA A C 1
ATOM 4394 O O . ALA A 1 547 ? 26.745 10.438 -24.437 1.00 91.62 547 ALA A O 1
ATOM 4395 N N . LEU A 1 548 ? 24.981 11.754 -24.890 1.00 90.69 548 LEU A N 1
ATOM 4396 C CA . LEU A 1 548 ? 24.886 11.405 -26.310 1.00 90.69 548 LEU A CA 1
ATOM 4397 C C . LEU A 1 548 ? 25.723 12.311 -27.219 1.00 90.69 548 LEU A C 1
ATOM 4399 O O . LEU A 1 548 ? 26.132 11.856 -28.286 1.00 90.69 548 LEU A O 1
ATOM 4403 N N . VAL A 1 549 ? 25.942 13.564 -26.817 1.00 89.94 549 VAL A N 1
ATOM 4404 C CA . VAL A 1 549 ? 26.657 14.586 -27.597 1.00 89.94 549 VAL A CA 1
ATOM 4405 C C . VAL A 1 549 ? 28.163 14.555 -27.364 1.00 89.94 549 VAL A C 1
ATOM 4407 O O . VAL A 1 549 ? 28.928 14.751 -28.306 1.00 89.94 549 VAL A O 1
ATOM 4410 N N . VAL A 1 550 ? 28.595 14.326 -26.122 1.00 89.44 550 VAL A N 1
ATOM 4411 C CA . VAL A 1 550 ? 30.017 14.317 -25.777 1.00 89.44 550 VAL A CA 1
ATOM 4412 C C . VAL A 1 550 ? 30.670 13.078 -26.372 1.00 89.44 550 VAL A C 1
ATOM 4414 O O . VAL A 1 550 ? 30.357 11.944 -26.004 1.00 89.44 550 VAL A O 1
ATOM 4417 N N . ASP A 1 551 ? 31.617 13.311 -27.275 1.00 87.19 551 ASP A N 1
ATOM 4418 C CA . ASP A 1 551 ? 32.434 12.272 -27.884 1.00 87.19 551 ASP A CA 1
ATOM 4419 C C . ASP A 1 551 ? 33.894 12.464 -27.444 1.00 87.19 551 ASP A C 1
ATOM 4421 O O . ASP A 1 551 ? 34.493 13.492 -27.764 1.00 87.19 551 ASP A O 1
ATOM 4425 N N . PRO A 1 552 ? 34.507 11.487 -26.747 1.00 84.75 552 PRO A N 1
ATOM 4426 C CA . PRO A 1 552 ? 35.913 11.544 -26.350 1.00 84.75 552 PRO A CA 1
ATOM 4427 C C . PRO A 1 552 ? 36.894 11.698 -27.521 1.00 84.75 552 PRO A C 1
ATOM 4429 O O . PRO A 1 552 ? 38.057 12.019 -27.301 1.00 84.75 552 PRO A O 1
ATOM 4432 N N . LYS A 1 553 ? 36.457 11.424 -28.756 1.00 85.88 553 LYS A N 1
ATOM 4433 C CA . LYS A 1 553 ? 37.262 11.588 -29.976 1.00 85.88 553 LYS A CA 1
ATOM 4434 C C . LYS A 1 553 ? 37.066 12.943 -30.657 1.00 85.88 553 LYS A C 1
ATOM 4436 O O . LYS A 1 553 ? 37.768 13.236 -31.623 1.00 85.88 553 LYS A O 1
ATOM 4441 N N . SER A 1 554 ? 36.111 13.743 -30.193 1.00 84.88 554 SER A N 1
ATOM 4442 C CA . SER A 1 554 ? 35.809 15.054 -30.758 1.00 84.88 554 SER A CA 1
ATOM 4443 C C . SER A 1 554 ? 36.900 16.073 -30.409 1.00 84.88 554 SER A C 1
ATOM 4445 O O . SER A 1 554 ? 37.417 16.051 -29.290 1.00 84.88 554 SER A O 1
ATOM 4447 N N . PRO A 1 555 ? 37.246 17.001 -31.322 1.00 83.44 555 PRO A N 1
ATOM 4448 C CA . PRO A 1 555 ? 38.189 18.077 -31.030 1.00 83.44 555 PRO A CA 1
ATOM 4449 C C . PRO A 1 555 ? 37.603 19.185 -30.137 1.00 83.44 555 PRO A C 1
ATOM 4451 O O . PRO A 1 555 ? 38.359 20.069 -29.742 1.00 83.44 555 PRO A O 1
ATOM 4454 N N . LEU A 1 556 ? 36.294 19.158 -29.845 1.00 84.88 556 LEU A N 1
ATOM 4455 C CA . LEU A 1 556 ? 35.583 20.207 -29.103 1.00 84.88 556 LEU A CA 1
ATOM 4456 C C . LEU A 1 556 ? 35.992 20.236 -27.617 1.00 84.88 556 LEU A C 1
ATOM 4458 O O . LEU A 1 556 ? 36.071 19.186 -26.964 1.00 84.88 556 LEU A O 1
ATOM 4462 N N . LYS A 1 557 ? 36.232 21.438 -27.081 1.00 82.44 557 LYS A N 1
ATOM 4463 C CA . LYS A 1 557 ? 36.846 21.674 -25.761 1.00 82.44 557 LYS A CA 1
ATOM 4464 C C . LYS A 1 557 ? 35.997 22.474 -24.770 1.00 82.44 557 LYS A C 1
ATOM 4466 O O . LYS A 1 557 ? 36.328 22.422 -23.586 1.00 82.44 557 LYS A O 1
ATOM 4471 N N . SER A 1 558 ? 34.944 23.166 -25.210 1.00 85.56 558 SER A N 1
ATOM 4472 C CA . SER A 1 558 ? 34.069 23.987 -24.349 1.00 85.56 558 SER A CA 1
ATOM 4473 C C . SER A 1 558 ? 32.589 23.612 -24.481 1.00 85.56 558 SER A C 1
ATOM 4475 O O . SER A 1 558 ? 32.181 22.980 -25.461 1.00 85.56 558 SER A O 1
ATOM 4477 N N . PHE A 1 559 ? 31.754 24.008 -23.511 1.00 85.88 559 PHE A N 1
ATOM 4478 C CA . PHE A 1 559 ? 30.307 23.781 -23.612 1.00 85.88 559 PHE A CA 1
ATOM 4479 C C . PHE A 1 559 ? 29.665 24.532 -24.784 1.00 85.88 559 PHE A C 1
ATOM 4481 O O . PHE A 1 559 ? 28.764 23.993 -25.428 1.00 85.88 559 PHE A O 1
ATOM 4488 N N . GLU A 1 560 ? 30.139 25.738 -25.095 1.00 85.56 560 GLU A N 1
ATOM 4489 C CA . GLU A 1 560 ? 29.625 26.562 -26.198 1.00 85.56 560 GLU A CA 1
ATOM 4490 C C . GLU A 1 560 ? 29.826 25.889 -27.559 1.00 85.56 560 GLU A C 1
ATOM 4492 O O . GLU A 1 560 ? 28.908 25.852 -28.379 1.00 85.56 560 GLU A O 1
ATOM 4497 N N . GLU A 1 561 ? 30.993 25.278 -27.770 1.00 86.62 561 GLU A N 1
ATOM 4498 C CA . GLU A 1 561 ? 31.315 24.535 -28.989 1.00 86.62 561 GLU A CA 1
ATOM 4499 C C . GLU A 1 561 ? 30.386 23.330 -29.195 1.00 86.62 561 GLU A C 1
ATOM 4501 O O . GLU A 1 561 ? 29.919 23.076 -30.308 1.00 86.62 561 GLU A O 1
ATOM 4506 N N . TYR A 1 562 ? 30.064 22.602 -28.121 1.00 86.12 562 TYR A N 1
ATOM 4507 C CA . TYR A 1 562 ? 29.102 21.504 -28.188 1.00 86.12 562 TYR A CA 1
ATOM 4508 C C . TYR A 1 562 ? 27.678 22.002 -28.429 1.00 86.12 562 TYR A C 1
ATOM 4510 O O . TYR A 1 562 ? 26.986 21.422 -29.264 1.00 86.12 562 TYR A O 1
ATOM 4518 N N . LEU A 1 563 ? 27.246 23.077 -27.763 1.00 85.94 563 LEU A N 1
ATOM 4519 C CA . LEU A 1 563 ? 25.919 23.674 -27.963 1.00 85.94 563 LEU A CA 1
ATOM 4520 C C . LEU A 1 563 ? 25.717 24.186 -29.395 1.00 85.94 563 LEU A C 1
ATOM 4522 O O . LEU A 1 563 ? 24.610 24.090 -29.922 1.00 85.94 563 LEU A O 1
ATOM 4526 N N . ALA A 1 564 ? 26.778 24.696 -30.023 1.00 84.44 564 ALA A N 1
ATOM 4527 C CA . ALA A 1 564 ? 26.770 25.151 -31.410 1.00 84.44 564 ALA A CA 1
ATOM 4528 C C . ALA A 1 564 ? 26.892 24.008 -32.437 1.00 84.44 564 ALA A C 1
ATOM 4530 O O . ALA A 1 564 ? 26.704 24.236 -33.633 1.00 84.44 564 ALA A O 1
ATOM 4531 N N . SER A 1 565 ? 27.212 22.784 -32.003 1.00 83.69 565 SER A N 1
ATOM 4532 C CA . SER A 1 565 ? 27.404 21.646 -32.904 1.00 83.69 565 SER A CA 1
ATOM 4533 C C . SER A 1 565 ? 26.082 21.117 -33.471 1.00 83.69 565 SER A C 1
ATOM 4535 O O . SER A 1 565 ? 25.068 21.046 -32.778 1.00 83.69 565 SER A O 1
ATOM 4537 N N . GLU A 1 566 ? 26.104 20.634 -34.718 1.00 77.81 566 GLU A N 1
ATOM 4538 C CA . GLU A 1 566 ? 24.935 20.000 -35.357 1.00 77.81 566 GLU A CA 1
ATOM 4539 C C . GLU A 1 566 ? 24.457 18.732 -34.627 1.00 77.81 566 GLU A C 1
ATOM 4541 O O . GLU A 1 566 ? 23.306 18.314 -34.766 1.00 77.81 566 GLU A O 1
ATOM 4546 N N . ASN A 1 567 ? 25.336 18.125 -33.825 1.00 77.56 567 ASN A N 1
ATOM 4547 C CA . ASN A 1 567 ? 25.035 16.934 -33.040 1.00 77.56 567 ASN A CA 1
ATOM 4548 C C . ASN A 1 567 ? 24.231 17.254 -31.773 1.00 77.56 567 ASN A C 1
ATOM 4550 O O . ASN A 1 567 ? 23.611 16.346 -31.211 1.00 77.56 567 ASN A O 1
ATOM 4554 N N . PHE A 1 568 ? 24.218 18.514 -31.321 1.00 81.81 568 PHE A N 1
ATOM 4555 C CA . PHE A 1 568 ? 23.461 18.913 -30.143 1.00 81.81 568 PHE A CA 1
ATOM 4556 C C . PHE A 1 568 ? 21.969 19.018 -30.446 1.00 81.81 568 PHE A C 1
ATOM 4558 O O . PHE A 1 568 ? 21.505 19.785 -31.290 1.00 81.81 568 PHE A O 1
ATOM 4565 N N . ILE A 1 569 ? 21.187 18.221 -29.721 1.00 78.31 569 ILE A N 1
ATOM 4566 C CA . ILE A 1 569 ? 19.743 18.156 -29.906 1.00 78.31 569 ILE A CA 1
ATOM 4567 C C . ILE A 1 569 ? 19.077 19.089 -28.900 1.00 78.31 569 ILE A C 1
ATOM 4569 O O . ILE A 1 569 ? 19.043 18.814 -27.698 1.00 78.31 569 ILE A O 1
ATOM 4573 N N . SER A 1 570 ? 18.488 20.159 -29.428 1.00 77.25 570 SER A N 1
ATOM 4574 C CA . SER A 1 570 ? 17.666 21.101 -28.676 1.00 77.25 570 SER A CA 1
ATOM 4575 C C . SER A 1 570 ? 16.509 20.399 -27.946 1.00 77.25 570 SER A C 1
ATOM 4577 O O . SER A 1 570 ? 15.964 19.391 -28.410 1.00 77.25 570 SER A O 1
ATOM 4579 N N . SER A 1 571 ? 16.132 20.922 -26.778 1.00 75.81 571 SER A N 1
ATOM 4580 C CA . SER A 1 571 ? 15.171 20.275 -25.870 1.00 75.81 571 SER A CA 1
ATOM 4581 C C . SER A 1 571 ? 13.789 20.028 -26.486 1.00 75.81 571 SER A C 1
ATOM 4583 O O . SER A 1 571 ? 13.135 19.048 -26.141 1.00 75.81 571 SER A O 1
ATOM 4585 N N . ASP A 1 572 ? 13.363 20.869 -27.427 1.00 78.00 572 ASP A N 1
ATOM 4586 C CA . ASP A 1 572 ? 12.108 20.754 -28.183 1.00 78.00 572 ASP A CA 1
ATOM 4587 C C . ASP A 1 572 ? 12.098 19.563 -29.158 1.00 78.00 572 ASP A C 1
ATOM 4589 O O . ASP A 1 572 ? 11.056 18.954 -29.400 1.00 78.00 572 ASP A O 1
ATOM 4593 N N . ARG A 1 573 ? 13.266 19.178 -29.689 1.00 83.50 573 ARG A N 1
ATOM 4594 C CA . ARG A 1 573 ? 13.413 18.052 -30.629 1.00 83.50 573 ARG A CA 1
ATOM 4595 C C . ARG A 1 573 ? 13.894 16.770 -29.960 1.00 83.50 573 ARG A C 1
ATOM 4597 O O . ARG A 1 573 ? 13.797 15.698 -30.564 1.00 83.50 573 ARG A O 1
ATOM 4604 N N . PHE A 1 574 ? 14.377 16.862 -28.722 1.00 86.69 574 PHE A N 1
ATOM 4605 C CA . PHE A 1 574 ? 14.971 15.749 -27.988 1.00 86.69 574 PHE A CA 1
ATOM 4606 C C . PHE A 1 574 ? 14.026 14.555 -27.867 1.00 86.69 574 PHE A C 1
ATOM 4608 O O . PHE A 1 574 ? 14.374 13.452 -28.279 1.00 86.69 574 PHE A O 1
ATOM 4615 N N . GLU A 1 575 ? 12.799 14.771 -27.396 1.00 87.56 575 GLU A N 1
ATOM 4616 C CA . GLU A 1 575 ? 11.831 13.687 -27.219 1.00 87.56 575 GLU A CA 1
ATOM 4617 C C . GLU A 1 575 ? 11.518 12.968 -28.539 1.00 87.56 575 GLU A C 1
ATOM 4619 O O . GLU A 1 575 ? 11.551 11.735 -28.604 1.00 87.56 575 GLU A O 1
ATOM 4624 N N . LYS A 1 576 ? 11.274 13.729 -29.614 1.00 86.25 576 LYS A N 1
ATOM 4625 C CA . LYS A 1 576 ? 11.015 13.166 -30.945 1.00 86.25 576 LYS A CA 1
ATOM 4626 C C . LYS A 1 576 ? 12.217 12.362 -31.440 1.00 86.25 576 LYS A C 1
ATOM 4628 O O . LYS A 1 576 ? 12.038 11.264 -31.969 1.00 86.25 576 LYS A O 1
ATOM 4633 N N . ARG A 1 577 ? 13.438 12.865 -31.236 1.00 87.06 577 ARG A N 1
ATOM 4634 C CA . ARG A 1 577 ? 14.674 12.184 -31.638 1.00 87.06 577 ARG A CA 1
ATOM 4635 C C . ARG A 1 577 ? 14.897 10.893 -30.857 1.00 87.06 577 ARG A C 1
ATOM 4637 O O . ARG A 1 577 ? 15.169 9.881 -31.492 1.00 87.06 577 ARG A O 1
ATOM 4644 N N . ILE A 1 578 ? 14.729 10.893 -29.534 1.00 90.50 578 ILE A N 1
ATOM 4645 C CA . ILE A 1 578 ? 14.860 9.689 -28.698 1.00 90.50 578 ILE A CA 1
ATOM 4646 C C . ILE A 1 578 ? 13.820 8.634 -29.084 1.00 90.50 578 ILE A C 1
ATOM 4648 O O . ILE A 1 578 ? 14.169 7.467 -29.269 1.00 90.50 578 ILE A O 1
ATOM 4652 N N . LYS A 1 579 ? 12.559 9.036 -29.287 1.00 88.25 579 LYS A N 1
ATOM 4653 C CA . LYS A 1 579 ? 11.499 8.129 -29.752 1.00 88.25 579 LYS A CA 1
ATOM 4654 C C . LYS A 1 579 ? 11.812 7.548 -31.130 1.00 88.25 579 LYS A C 1
ATOM 4656 O O . LYS A 1 579 ? 11.640 6.353 -31.323 1.00 88.25 579 LYS A O 1
ATOM 4661 N N . THR A 1 580 ? 12.305 8.362 -32.062 1.00 87.62 580 THR A N 1
ATOM 4662 C CA . THR A 1 580 ? 12.667 7.899 -33.413 1.00 87.62 580 THR A CA 1
ATOM 4663 C C . THR A 1 580 ? 13.859 6.941 -33.364 1.00 87.62 580 THR A C 1
ATOM 4665 O O . THR A 1 580 ? 13.796 5.845 -33.908 1.00 87.62 580 THR A O 1
ATOM 4668 N N . LEU A 1 581 ? 14.924 7.318 -32.649 1.00 89.75 581 LEU A N 1
ATOM 4669 C CA . LEU A 1 581 ? 16.167 6.551 -32.561 1.00 89.75 581 LEU A CA 1
ATOM 4670 C C . LEU A 1 581 ? 15.983 5.185 -31.886 1.00 89.75 581 LEU A C 1
ATOM 4672 O O . LEU A 1 581 ? 16.652 4.222 -32.244 1.00 89.75 581 LEU A O 1
ATOM 4676 N N . SER A 1 582 ? 15.082 5.112 -30.907 1.00 90.62 582 SER A N 1
ATOM 4677 C CA . SER A 1 582 ? 14.757 3.882 -30.181 1.00 90.62 582 SER A CA 1
ATOM 4678 C C . SER A 1 582 ? 13.618 3.072 -30.803 1.00 90.62 582 SER A C 1
ATOM 4680 O O . SER A 1 582 ? 13.190 2.092 -30.197 1.00 90.62 582 SER A O 1
ATOM 4682 N N . CYS A 1 583 ? 13.074 3.488 -31.953 1.00 88.12 583 CYS A N 1
ATOM 4683 C CA . CYS A 1 583 ? 11.870 2.890 -32.544 1.00 88.12 583 CYS A CA 1
ATOM 4684 C C . CYS A 1 583 ? 10.684 2.838 -31.555 1.00 88.12 583 CYS A C 1
ATOM 4686 O O . CYS A 1 583 ? 9.916 1.882 -31.514 1.00 88.12 583 CYS A O 1
ATOM 4688 N N . GLY A 1 584 ? 10.557 3.863 -30.707 1.00 86.31 584 GLY A N 1
ATOM 4689 C CA . GLY A 1 584 ? 9.490 3.999 -29.718 1.00 86.31 584 GLY A CA 1
ATOM 4690 C C . GLY A 1 584 ? 9.658 3.167 -28.444 1.00 86.31 584 GLY A C 1
ATOM 4691 O O . GLY A 1 584 ? 8.760 3.213 -27.604 1.00 86.31 584 GLY A O 1
ATOM 4692 N N . LEU A 1 585 ? 10.779 2.455 -28.279 1.00 91.00 585 LEU A N 1
ATOM 4693 C CA . LEU A 1 585 ? 11.091 1.639 -27.097 1.00 91.00 585 LEU A CA 1
ATOM 4694 C C . LEU A 1 585 ? 11.517 2.464 -25.873 1.00 91.00 585 LEU A C 1
ATOM 4696 O O . LEU A 1 585 ? 11.504 1.961 -24.747 1.00 91.00 585 LEU A O 1
ATOM 4700 N N . VAL A 1 586 ? 11.889 3.726 -26.087 1.00 91.50 586 VAL A N 1
ATOM 4701 C CA . VAL A 1 586 ? 12.257 4.677 -25.036 1.00 91.50 586 VAL A CA 1
ATOM 4702 C C . VAL A 1 586 ? 11.244 5.816 -25.001 1.00 91.50 586 VAL A C 1
ATOM 4704 O O . VAL A 1 586 ? 10.856 6.369 -26.034 1.00 91.50 586 VAL A O 1
ATOM 4707 N N . GLU A 1 587 ? 10.832 6.176 -23.792 1.00 89.56 587 GLU A N 1
ATOM 4708 C CA . GLU A 1 587 ? 9.991 7.328 -23.502 1.00 89.56 587 GLU A CA 1
ATOM 4709 C C . GLU A 1 587 ? 10.758 8.382 -22.704 1.00 89.56 587 GLU A C 1
ATOM 4711 O O . GLU A 1 587 ? 11.721 8.098 -21.987 1.00 89.56 587 GLU A O 1
ATOM 4716 N N . VAL A 1 588 ? 10.308 9.624 -22.852 1.00 85.81 588 VAL A N 1
ATOM 4717 C CA . VAL A 1 588 ? 10.828 10.770 -22.118 1.00 85.81 588 VAL A CA 1
ATOM 4718 C C . VAL A 1 588 ? 9.691 11.283 -21.245 1.00 85.81 588 VAL A C 1
ATOM 4720 O O . VAL A 1 588 ? 8.785 11.955 -21.730 1.00 85.81 588 VAL A O 1
ATOM 4723 N N . ASP A 1 589 ? 9.724 10.939 -19.962 1.00 73.12 589 ASP A N 1
ATOM 4724 C CA . ASP A 1 589 ? 8.831 11.518 -18.960 1.00 73.12 589 ASP A CA 1
ATOM 4725 C C . ASP A 1 589 ? 9.260 12.972 -18.675 1.00 73.12 589 ASP A C 1
ATOM 4727 O O . ASP A 1 589 ? 10.333 13.424 -19.091 1.00 73.12 589 ASP A O 1
ATOM 4731 N N . SER A 1 590 ? 8.416 13.733 -17.984 1.00 66.06 590 SER A N 1
ATOM 4732 C CA . SER A 1 590 ? 8.626 15.106 -17.512 1.00 66.06 590 SER A CA 1
ATOM 4733 C C . SER A 1 590 ? 10.033 15.363 -16.957 1.00 66.06 590 SER A C 1
ATOM 4735 O O . SER A 1 590 ? 10.610 16.412 -17.237 1.00 66.06 590 SER A O 1
ATOM 4737 N N . ILE A 1 591 ? 10.620 14.389 -16.252 1.00 73.19 591 ILE A N 1
ATOM 4738 C CA . ILE A 1 591 ? 11.918 14.540 -15.578 1.00 73.19 591 ILE A CA 1
ATOM 4739 C C . ILE A 1 591 ? 13.002 13.541 -16.009 1.00 73.19 591 ILE A C 1
ATOM 4741 O O . ILE A 1 591 ? 14.180 13.805 -15.777 1.00 73.19 591 ILE A O 1
ATOM 4745 N N . ARG A 1 592 ? 12.651 12.396 -16.611 1.00 84.69 592 ARG A N 1
ATOM 4746 C CA . ARG A 1 592 ? 13.567 11.251 -16.795 1.00 84.69 592 ARG A CA 1
ATOM 4747 C C . ARG A 1 592 ? 13.378 10.569 -18.150 1.00 84.69 592 ARG A C 1
ATOM 4749 O O . ARG A 1 592 ? 12.304 10.635 -18.743 1.00 84.69 592 ARG A O 1
ATOM 4756 N N . VAL A 1 593 ? 14.420 9.888 -18.618 1.00 88.75 593 VAL A N 1
ATOM 4757 C CA . VAL A 1 593 ? 14.395 9.042 -19.818 1.00 88.75 593 VAL A CA 1
ATOM 4758 C C . VAL A 1 593 ? 14.462 7.579 -19.400 1.00 88.75 593 VAL A C 1
ATOM 4760 O O . VAL A 1 593 ? 15.348 7.183 -18.643 1.00 88.75 593 VAL A O 1
ATOM 4763 N N . GLN A 1 594 ? 13.521 6.768 -19.881 1.00 89.81 594 GLN A N 1
ATOM 4764 C CA . GLN A 1 594 ? 13.423 5.356 -19.514 1.00 89.81 594 GLN A CA 1
ATOM 4765 C C . GLN A 1 594 ? 12.837 4.514 -20.646 1.00 89.81 594 GLN A C 1
ATOM 4767 O O . GLN A 1 594 ? 12.213 5.020 -21.575 1.00 89.81 594 GLN A O 1
ATOM 4772 N N . PHE A 1 595 ? 13.006 3.198 -20.559 1.00 91.62 595 PHE A N 1
ATOM 4773 C CA . PHE A 1 595 ? 12.271 2.279 -21.424 1.00 91.62 595 PHE A CA 1
ATOM 4774 C C . PHE A 1 595 ? 10.774 2.337 -21.141 1.00 91.62 595 PHE A C 1
ATOM 4776 O O . PHE A 1 595 ? 10.390 2.438 -19.979 1.00 91.62 595 PHE A O 1
ATOM 4783 N N . ILE A 1 596 ? 9.943 2.141 -22.166 1.00 88.81 596 ILE A N 1
ATOM 4784 C CA . ILE A 1 596 ? 8.475 2.085 -22.031 1.00 88.81 596 ILE A CA 1
ATOM 4785 C C . ILE A 1 596 ? 8.000 0.981 -21.071 1.00 88.81 596 ILE A C 1
ATOM 4787 O O . ILE A 1 596 ? 6.962 1.099 -20.425 1.00 88.81 596 ILE A O 1
ATOM 4791 N N . HIS A 1 597 ? 8.774 -0.100 -20.932 1.00 88.62 597 HIS A N 1
ATOM 4792 C CA . HIS A 1 597 ? 8.457 -1.220 -20.053 1.00 88.62 597 HIS A CA 1
ATOM 4793 C C . HIS A 1 597 ? 9.729 -1.966 -19.627 1.00 88.62 597 HIS A C 1
ATOM 4795 O O . HIS A 1 597 ? 10.723 -1.978 -20.352 1.00 88.62 597 HIS A O 1
ATOM 4801 N N . GLN A 1 598 ? 9.694 -2.621 -18.463 1.00 87.62 598 GLN A N 1
ATOM 4802 C CA . GLN A 1 598 ? 10.841 -3.348 -17.905 1.00 87.62 598 GLN A CA 1
ATOM 4803 C C . GLN A 1 598 ? 11.331 -4.496 -18.810 1.00 87.62 598 GLN A C 1
ATOM 4805 O O . GLN A 1 598 ? 12.535 -4.696 -18.939 1.00 87.62 598 GLN A O 1
ATOM 4810 N N . SER A 1 599 ? 10.424 -5.184 -19.511 1.00 90.56 599 SER A N 1
ATOM 4811 C CA . SER A 1 599 ? 10.777 -6.243 -20.479 1.00 90.56 599 SER A CA 1
ATOM 4812 C C . SER A 1 599 ? 11.676 -5.764 -21.619 1.00 90.56 599 SER A C 1
ATOM 4814 O O . SER A 1 599 ? 12.425 -6.556 -22.175 1.00 90.56 599 SER A O 1
ATOM 4816 N N . VAL A 1 600 ? 11.634 -4.473 -21.965 1.00 92.19 600 VAL A N 1
ATOM 4817 C CA . VAL A 1 600 ? 12.523 -3.901 -22.986 1.00 92.19 600 VAL A CA 1
ATOM 4818 C C . VAL A 1 600 ? 13.961 -3.850 -22.469 1.00 92.19 600 VAL A C 1
ATOM 4820 O O . VAL A 1 600 ? 14.889 -4.199 -23.194 1.00 92.19 600 VAL A O 1
ATOM 4823 N N . LYS A 1 601 ? 14.152 -3.452 -21.202 1.00 91.50 601 LYS A N 1
ATOM 4824 C CA . LYS A 1 601 ? 15.476 -3.432 -20.565 1.00 91.50 601 LYS A CA 1
ATOM 4825 C C . LYS A 1 601 ? 16.065 -4.838 -20.499 1.00 91.50 601 LYS A C 1
ATOM 4827 O O . LYS A 1 601 ? 17.221 -5.020 -20.859 1.00 91.50 601 LYS A O 1
ATOM 4832 N N . GLU A 1 602 ? 15.263 -5.809 -20.070 1.00 89.81 602 GLU A N 1
ATOM 4833 C CA . GLU A 1 602 ? 15.651 -7.225 -20.008 1.00 89.81 602 GLU A CA 1
ATOM 4834 C C . GLU A 1 602 ? 16.064 -7.747 -21.384 1.00 89.81 602 GLU A C 1
ATOM 4836 O O . GLU A 1 602 ? 17.176 -8.234 -21.531 1.00 89.81 602 GLU A O 1
ATOM 4841 N N . PHE A 1 603 ? 15.247 -7.518 -22.417 1.00 93.44 603 PHE A N 1
ATOM 4842 C CA . PHE A 1 603 ? 15.595 -7.888 -23.789 1.00 93.44 603 PHE A CA 1
ATOM 4843 C C . PHE A 1 603 ? 16.957 -7.328 -24.226 1.00 93.44 603 PHE A C 1
ATOM 4845 O O . PHE A 1 603 ? 17.759 -8.057 -24.813 1.00 93.44 603 PHE A O 1
ATOM 4852 N N . PHE A 1 604 ? 17.246 -6.051 -23.946 1.00 93.81 604 PHE A N 1
ATOM 4853 C CA . PHE A 1 604 ? 18.529 -5.453 -24.320 1.00 93.81 604 PHE A CA 1
ATOM 4854 C C . PHE A 1 604 ? 19.709 -6.037 -23.545 1.00 93.81 604 PHE A C 1
ATOM 4856 O O . PHE A 1 604 ? 20.763 -6.241 -24.147 1.00 93.81 604 PHE A O 1
ATOM 4863 N N . LEU A 1 605 ? 19.538 -6.306 -22.250 1.00 90.44 605 LEU A N 1
ATOM 4864 C CA . LEU A 1 605 ? 20.573 -6.918 -21.418 1.00 90.44 605 LEU A CA 1
ATOM 4865 C C . LEU A 1 605 ? 20.846 -8.376 -21.809 1.00 90.44 605 LEU A C 1
ATOM 4867 O O . LEU A 1 605 ? 22.005 -8.777 -21.817 1.00 90.44 605 LEU A O 1
ATOM 4871 N N . ASP A 1 606 ? 19.809 -9.127 -22.175 1.00 88.94 606 ASP A N 1
ATOM 4872 C CA . ASP A 1 606 ? 19.925 -10.547 -22.510 1.00 88.94 606 ASP A CA 1
ATOM 4873 C C . ASP A 1 606 ? 20.500 -10.762 -23.919 1.00 88.94 606 ASP A C 1
ATOM 4875 O O . ASP A 1 606 ? 21.383 -11.596 -24.108 1.00 88.94 606 ASP A O 1
ATOM 4879 N N . GLN A 1 607 ? 20.018 -10.015 -24.923 1.00 90.00 607 GLN A N 1
ATOM 4880 C CA . GLN A 1 607 ? 20.392 -10.250 -26.330 1.00 90.00 607 GLN A CA 1
ATOM 4881 C C . GLN A 1 607 ? 20.407 -9.003 -27.231 1.00 90.00 607 GLN A C 1
ATOM 4883 O O . GLN A 1 607 ? 21.149 -8.952 -28.212 1.00 90.00 607 GLN A O 1
ATOM 4888 N N . GLY A 1 608 ? 19.620 -7.968 -26.930 1.00 91.06 608 GLY A N 1
ATOM 4889 C CA . GLY A 1 608 ? 19.440 -6.823 -27.829 1.00 91.06 608 GLY A CA 1
ATOM 4890 C C . GLY A 1 608 ? 20.695 -5.958 -28.005 1.00 91.06 608 GLY A C 1
ATOM 4891 O O . GLY A 1 608 ? 20.928 -5.432 -29.093 1.00 91.06 608 GLY A O 1
ATOM 4892 N N . LEU A 1 609 ? 21.531 -5.820 -26.968 1.00 92.25 609 LEU A N 1
ATOM 4893 C CA . LEU A 1 609 ? 22.811 -5.106 -27.067 1.00 92.25 609 LEU A CA 1
ATOM 4894 C C . LEU A 1 609 ? 23.802 -5.837 -27.983 1.00 92.25 609 LEU A C 1
ATOM 4896 O O . LEU A 1 609 ? 24.462 -5.195 -28.800 1.00 92.25 609 LEU A O 1
ATOM 4900 N N . ALA A 1 610 ? 23.868 -7.168 -27.883 1.00 90.56 610 ALA A N 1
ATOM 4901 C CA . ALA A 1 610 ? 24.686 -8.010 -28.755 1.00 90.56 610 ALA A CA 1
ATOM 4902 C C . ALA A 1 610 ? 24.218 -7.921 -30.215 1.00 90.56 610 ALA A C 1
ATOM 4904 O O . ALA A 1 610 ? 25.031 -7.724 -31.117 1.00 90.56 610 ALA A O 1
ATOM 4905 N N . LEU A 1 611 ? 22.898 -7.944 -30.436 1.00 90.38 611 LEU A N 1
ATOM 4906 C CA . LEU A 1 611 ? 22.286 -7.765 -31.754 1.00 90.38 611 LEU A CA 1
ATOM 4907 C C . LEU A 1 611 ? 22.638 -6.409 -32.390 1.00 90.38 611 LEU A C 1
ATOM 4909 O O . LEU A 1 611 ? 22.967 -6.345 -33.573 1.0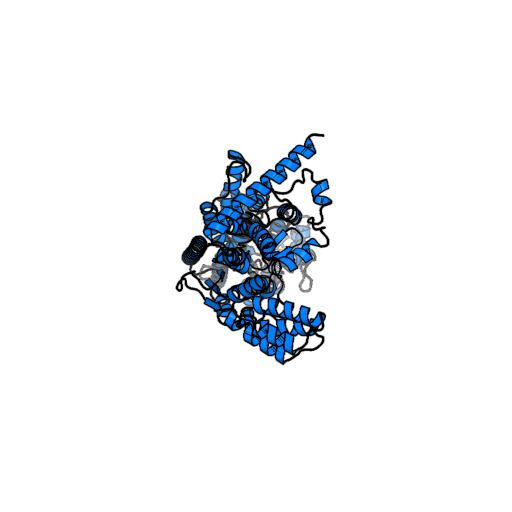0 90.38 611 LEU A O 1
ATOM 4913 N N . LEU A 1 612 ? 22.583 -5.324 -31.612 1.00 90.50 612 LEU A N 1
ATOM 4914 C CA . LEU A 1 612 ? 22.924 -3.977 -32.081 1.00 90.50 612 LEU A CA 1
ATOM 4915 C C . LEU A 1 612 ? 24.417 -3.815 -32.381 1.00 90.50 612 LEU A C 1
ATOM 4917 O O . LEU A 1 612 ? 24.778 -3.144 -33.348 1.00 90.50 612 LEU A O 1
ATOM 4921 N N . ALA A 1 613 ? 25.274 -4.399 -31.543 1.00 87.75 613 ALA A N 1
ATOM 4922 C CA . ALA A 1 613 ? 26.722 -4.299 -31.677 1.00 87.75 613 ALA A CA 1
ATOM 4923 C C . ALA A 1 613 ? 27.313 -5.284 -32.696 1.00 87.75 613 ALA A C 1
ATOM 4925 O O . ALA A 1 613 ? 28.446 -5.072 -33.126 1.00 87.75 613 ALA A O 1
ATOM 4926 N N . GLN A 1 614 ? 26.571 -6.339 -33.059 1.00 86.50 614 GLN A N 1
ATOM 4927 C CA . GLN A 1 614 ? 27.056 -7.487 -33.838 1.00 86.50 614 GLN A CA 1
ATOM 4928 C C . GLN A 1 614 ? 28.304 -8.124 -33.202 1.00 86.50 614 GLN A C 1
ATOM 4930 O O . GLN A 1 614 ? 29.292 -8.410 -33.876 1.00 86.50 614 GLN A O 1
ATOM 4935 N N . ARG A 1 615 ? 28.278 -8.280 -31.872 1.00 84.56 615 ARG A N 1
ATOM 4936 C CA . ARG A 1 615 ? 29.383 -8.794 -31.047 1.00 84.56 615 ARG A CA 1
ATOM 4937 C C . ARG A 1 615 ? 28.857 -9.658 -29.909 1.00 84.56 615 ARG A C 1
ATOM 4939 O O . ARG A 1 615 ? 27.682 -9.566 -29.559 1.00 84.56 615 ARG A O 1
ATOM 4946 N N . GLU A 1 616 ? 29.751 -10.425 -29.295 1.00 79.56 616 GLU A N 1
ATOM 4947 C CA . GLU A 1 616 ? 29.441 -11.225 -28.111 1.00 79.56 616 GLU A CA 1
ATOM 4948 C C . GLU A 1 616 ? 29.015 -10.345 -26.917 1.00 79.56 616 GLU A C 1
ATOM 4950 O O . GLU A 1 616 ? 29.635 -9.301 -26.678 1.00 79.56 616 GLU A O 1
ATOM 4955 N N . PRO A 1 617 ? 28.008 -10.753 -26.115 1.00 78.00 617 PRO A N 1
ATOM 4956 C CA . PRO A 1 617 ? 27.445 -9.929 -25.039 1.00 78.00 617 PRO A CA 1
ATOM 4957 C C . PRO A 1 617 ? 28.487 -9.358 -24.062 1.00 78.00 617 PRO A C 1
ATOM 4959 O O . PRO A 1 617 ? 28.442 -8.175 -23.719 1.00 78.00 617 PRO A O 1
ATOM 4962 N N . ASN A 1 618 ? 29.467 -10.173 -23.657 1.00 78.25 618 AS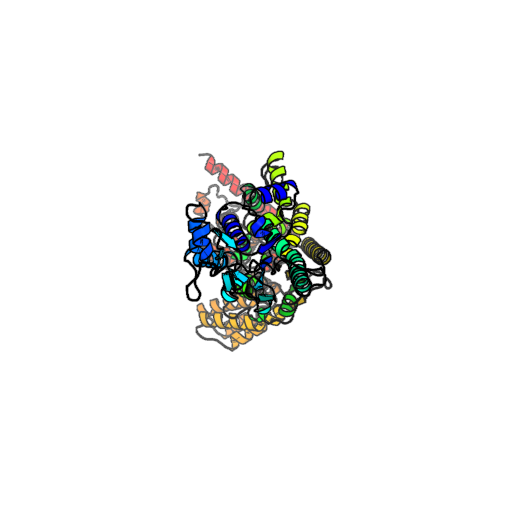N A N 1
ATOM 4963 C CA . ASN A 1 618 ? 30.498 -9.773 -22.692 1.00 78.25 618 ASN A CA 1
ATOM 4964 C C . ASN A 1 618 ? 31.400 -8.647 -23.221 1.00 78.25 618 ASN A C 1
ATOM 4966 O O . ASN A 1 618 ? 31.767 -7.739 -22.471 1.00 78.25 618 ASN A O 1
ATOM 4970 N N . GLU A 1 619 ? 31.730 -8.671 -24.514 1.00 81.12 619 GLU A N 1
ATOM 4971 C CA . GLU A 1 619 ? 32.533 -7.619 -25.140 1.00 81.12 619 GLU A CA 1
ATOM 4972 C C . GLU A 1 619 ? 31.763 -6.299 -25.204 1.00 81.12 619 GLU A C 1
ATOM 4974 O O . GLU A 1 619 ? 32.341 -5.227 -25.008 1.00 81.12 619 GLU A O 1
ATOM 4979 N N . VAL A 1 620 ? 30.448 -6.369 -25.438 1.00 84.94 620 VAL A N 1
ATOM 4980 C CA . VAL A 1 620 ? 29.585 -5.185 -25.524 1.00 84.94 620 VAL A CA 1
ATOM 4981 C C . VAL A 1 620 ? 29.494 -4.469 -24.182 1.00 84.94 620 VAL A C 1
ATOM 4983 O O . VAL A 1 620 ? 29.602 -3.243 -24.148 1.00 84.94 620 VAL A O 1
ATOM 4986 N N . VAL A 1 621 ? 29.342 -5.210 -23.080 1.00 87.62 621 VAL A N 1
ATOM 4987 C CA . VAL A 1 621 ? 29.261 -4.636 -21.725 1.00 87.62 621 VAL A CA 1
ATOM 4988 C C . VAL A 1 621 ? 30.576 -3.953 -21.339 1.00 87.62 621 VAL A C 1
ATOM 4990 O O . VAL A 1 621 ? 30.572 -2.793 -20.924 1.00 87.62 621 VAL A O 1
ATOM 4993 N N . ALA A 1 622 ? 31.715 -4.630 -21.524 1.00 86.88 622 ALA A N 1
ATOM 4994 C CA . ALA A 1 622 ? 33.024 -4.064 -21.198 1.00 86.88 622 ALA A CA 1
ATOM 4995 C C . ALA A 1 622 ? 33.330 -2.805 -22.032 1.00 86.88 622 ALA A C 1
ATOM 4997 O O . ALA A 1 622 ? 33.754 -1.778 -21.490 1.00 86.88 622 ALA A O 1
ATOM 4998 N N . ALA A 1 623 ? 33.051 -2.850 -23.339 1.00 87.88 623 ALA A N 1
ATOM 4999 C CA . ALA A 1 623 ? 33.224 -1.705 -24.228 1.00 87.88 623 ALA A CA 1
ATOM 5000 C C . ALA A 1 623 ? 32.291 -0.537 -23.866 1.00 87.88 623 ALA A C 1
ATOM 5002 O O . ALA A 1 623 ? 32.714 0.621 -23.920 1.00 87.88 623 ALA A O 1
ATOM 5003 N N . ALA A 1 624 ? 31.047 -0.822 -23.463 1.00 90.62 624 ALA A N 1
ATOM 5004 C CA . ALA A 1 624 ? 30.095 0.191 -23.017 1.00 90.62 624 ALA A CA 1
ATOM 5005 C C . ALA A 1 624 ? 30.619 0.941 -21.789 1.00 90.62 624 ALA A C 1
ATOM 5007 O O . ALA A 1 624 ? 30.710 2.167 -21.822 1.00 90.62 624 ALA A O 1
ATOM 5008 N N . HIS A 1 625 ? 31.035 0.217 -20.744 1.00 91.69 625 HIS A N 1
ATOM 5009 C CA . HIS A 1 625 ? 31.569 0.832 -19.527 1.00 91.69 625 HIS A CA 1
ATOM 5010 C C . HIS A 1 625 ? 32.829 1.661 -19.794 1.00 91.69 625 HIS A C 1
ATOM 5012 O O . HIS A 1 625 ? 32.931 2.785 -19.302 1.00 91.69 625 HIS A O 1
ATOM 5018 N N . SER A 1 626 ? 33.756 1.156 -20.618 1.00 91.75 626 SER A N 1
ATOM 5019 C CA . SER A 1 626 ? 34.951 1.910 -21.013 1.00 91.75 626 SER A CA 1
ATOM 5020 C C . SER A 1 626 ? 34.581 3.221 -21.717 1.00 91.75 626 SER A C 1
ATOM 5022 O O . SER A 1 626 ? 35.020 4.295 -21.305 1.00 91.75 626 SER A O 1
ATOM 5024 N N . ARG A 1 627 ? 33.687 3.167 -22.710 1.00 90.88 627 ARG A N 1
ATOM 5025 C CA . ARG A 1 627 ? 33.219 4.349 -23.445 1.00 90.88 627 ARG A CA 1
ATOM 5026 C C . ARG A 1 627 ? 32.506 5.356 -22.543 1.00 90.88 627 ARG A C 1
ATOM 5028 O O . ARG A 1 627 ? 32.831 6.537 -22.592 1.00 90.88 627 ARG A O 1
ATOM 5035 N N . MET A 1 628 ? 31.572 4.897 -21.709 1.00 93.69 628 MET A N 1
ATOM 5036 C CA . MET A 1 628 ? 30.853 5.753 -20.758 1.00 93.69 628 MET A CA 1
ATOM 5037 C C . MET A 1 628 ? 31.823 6.442 -19.790 1.00 93.69 628 MET A C 1
ATOM 5039 O O . MET A 1 628 ? 31.683 7.635 -19.537 1.00 93.69 628 MET A O 1
ATOM 5043 N N . SER A 1 629 ? 32.850 5.730 -19.303 1.00 94.25 629 SER A N 1
ATOM 5044 C CA . SER A 1 629 ? 33.867 6.321 -18.422 1.00 94.25 629 SER A CA 1
ATOM 5045 C C . SER A 1 629 ? 34.655 7.445 -19.105 1.00 94.25 629 SER A C 1
ATOM 5047 O O . SER A 1 629 ? 34.837 8.507 -18.513 1.00 94.25 629 SER A O 1
ATOM 5049 N N . LEU A 1 630 ? 35.042 7.261 -20.373 1.00 93.44 630 LEU A N 1
ATOM 5050 C CA . LEU A 1 630 ? 35.743 8.280 -21.158 1.00 93.44 630 LEU A CA 1
ATOM 5051 C C . LEU A 1 630 ? 34.865 9.508 -21.419 1.00 93.44 630 LEU A C 1
ATOM 5053 O O . LEU A 1 630 ? 35.353 10.630 -21.323 1.00 93.44 630 LEU A O 1
ATOM 5057 N N . VAL A 1 631 ? 33.573 9.309 -21.703 1.00 92.94 631 VAL A N 1
ATOM 5058 C CA . VAL A 1 631 ? 32.606 10.409 -21.870 1.00 92.94 631 VAL A CA 1
ATOM 5059 C C . VAL A 1 631 ? 32.495 11.228 -20.585 1.00 92.94 631 VAL A C 1
ATOM 5061 O O . VAL A 1 631 ? 32.569 12.454 -20.635 1.00 92.94 631 VAL A O 1
ATOM 5064 N N . CYS A 1 632 ? 32.387 10.570 -19.426 1.00 92.69 632 CYS A N 1
ATOM 5065 C CA . CYS A 1 632 ? 32.344 11.257 -18.135 1.00 92.69 632 CYS A CA 1
ATOM 5066 C C . CYS A 1 632 ? 33.630 12.049 -17.857 1.00 92.69 632 CYS A C 1
ATOM 5068 O O . CYS A 1 632 ? 33.554 13.196 -17.423 1.00 92.69 632 CYS A O 1
ATOM 5070 N N . VAL A 1 633 ? 34.806 11.469 -18.127 1.00 92.06 633 VAL A N 1
ATOM 5071 C CA . VAL A 1 633 ? 36.097 12.166 -17.974 1.00 92.06 633 VAL A CA 1
ATOM 5072 C C . VAL A 1 633 ? 36.163 13.390 -18.884 1.00 92.06 633 VAL A C 1
ATOM 5074 O O . VAL A 1 633 ? 36.532 14.469 -18.427 1.00 92.06 633 VAL A O 1
ATOM 5077 N N . GLN A 1 634 ? 35.750 13.257 -20.146 1.00 90.62 634 GLN A N 1
ATOM 5078 C CA . GLN A 1 634 ? 35.743 14.377 -21.084 1.00 90.62 634 GLN A CA 1
ATOM 5079 C C . GLN A 1 634 ? 34.787 15.490 -20.637 1.00 90.62 634 GLN A C 1
ATOM 5081 O O . GLN A 1 634 ? 35.163 16.658 -20.653 1.00 90.62 634 GLN A O 1
ATOM 5086 N N . TYR A 1 635 ? 33.585 15.142 -20.172 1.00 91.12 635 TYR A N 1
ATOM 5087 C CA . TYR A 1 635 ? 32.628 16.111 -19.633 1.00 91.12 635 TYR A CA 1
ATOM 5088 C C . TYR A 1 635 ? 33.188 16.876 -18.419 1.00 91.12 635 TYR A C 1
ATOM 5090 O O . TYR A 1 635 ? 33.013 18.090 -18.308 1.00 91.12 635 TYR A O 1
ATOM 5098 N N . LEU A 1 636 ? 33.901 16.187 -17.519 1.00 90.31 636 LEU A N 1
ATOM 5099 C CA . LEU A 1 636 ? 34.549 16.812 -16.362 1.00 90.31 636 LEU A CA 1
ATOM 5100 C C . LEU A 1 636 ? 35.724 17.714 -16.761 1.00 90.31 636 LEU A C 1
ATOM 5102 O O . LEU A 1 636 ? 35.908 18.761 -16.145 1.00 90.31 636 LEU A O 1
ATOM 5106 N N . ASN A 1 637 ? 36.485 17.351 -17.795 1.00 87.56 637 ASN A N 1
ATOM 5107 C CA . ASN A 1 637 ? 37.553 18.203 -18.324 1.00 87.56 637 ASN A CA 1
ATOM 5108 C C . ASN A 1 637 ? 36.996 19.517 -18.888 1.00 87.56 637 ASN A C 1
ATOM 5110 O O . ASN A 1 637 ? 37.550 20.577 -18.611 1.00 87.56 637 ASN A O 1
ATOM 5114 N N . ILE A 1 638 ? 35.872 19.460 -19.612 1.00 87.00 638 ILE A N 1
ATOM 5115 C CA . ILE A 1 638 ? 35.177 20.656 -20.117 1.00 87.00 638 ILE A CA 1
ATOM 5116 C C . ILE A 1 638 ? 34.715 21.531 -18.940 1.00 87.00 638 ILE A C 1
ATOM 5118 O O . ILE A 1 638 ? 35.016 22.720 -18.906 1.00 87.00 638 ILE A O 1
ATOM 5122 N N . CYS A 1 639 ? 34.100 20.929 -17.910 1.00 83.00 639 CYS A N 1
ATOM 5123 C CA . CYS A 1 639 ? 33.734 21.637 -16.675 1.00 83.00 639 CYS A CA 1
ATOM 5124 C C . CYS A 1 639 ? 34.923 22.320 -15.983 1.00 83.00 639 CYS A C 1
ATOM 5126 O O . CYS A 1 639 ? 34.741 23.348 -15.335 1.00 83.00 639 CYS A O 1
ATOM 5128 N N . GLY A 1 640 ? 36.105 21.699 -16.028 1.00 78.00 640 GLY A N 1
ATOM 5129 C CA . GLY A 1 640 ? 37.325 22.222 -15.417 1.00 78.00 640 GLY A CA 1
ATOM 5130 C C . GLY A 1 640 ? 37.895 23.420 -16.172 1.00 78.00 640 GLY A C 1
ATOM 5131 O O . GLY A 1 640 ? 38.319 24.378 -15.533 1.00 78.00 640 GLY A O 1
ATOM 5132 N N . ASN A 1 641 ? 37.851 23.384 -17.505 1.00 69.94 641 ASN A N 1
ATOM 5133 C CA . ASN A 1 641 ? 38.324 24.475 -18.357 1.00 69.94 641 ASN A CA 1
ATOM 5134 C C . ASN A 1 641 ? 37.419 25.714 -18.261 1.00 69.94 641 ASN A C 1
ATOM 5136 O O . ASN A 1 641 ? 37.932 26.815 -18.117 1.00 69.94 641 ASN A O 1
ATOM 5140 N N . ASP A 1 642 ? 36.094 25.537 -18.221 1.00 61.16 642 ASP A N 1
ATOM 5141 C CA . ASP A 1 642 ? 35.135 26.655 -18.138 1.00 61.16 642 ASP A CA 1
ATOM 5142 C C . ASP A 1 642 ? 35.067 27.314 -16.738 1.00 61.16 642 ASP A C 1
ATOM 5144 O O . ASP A 1 642 ? 34.424 28.343 -16.562 1.00 61.16 642 ASP A O 1
ATOM 5148 N N . ARG A 1 643 ? 35.716 26.736 -15.713 1.00 59.16 643 ARG A N 1
ATOM 5149 C CA . ARG A 1 643 ? 35.885 27.355 -14.376 1.00 59.16 643 ARG A CA 1
ATOM 5150 C C . ARG A 1 643 ? 37.232 28.069 -14.205 1.00 59.16 643 ARG A C 1
ATOM 5152 O O . ARG A 1 643 ? 37.519 28.539 -13.105 1.00 59.16 643 ARG A O 1
ATOM 5159 N N . GLY A 1 644 ? 38.071 28.053 -15.241 1.00 50.12 644 GLY A N 1
ATOM 5160 C CA . GLY A 1 644 ? 39.436 28.576 -15.232 1.00 50.12 644 GLY A CA 1
ATOM 5161 C C . GLY A 1 644 ? 39.590 30.031 -15.682 1.00 50.12 644 GLY A C 1
ATOM 5162 O O . GLY A 1 644 ? 40.711 30.528 -15.585 1.00 50.12 644 GLY A O 1
ATOM 5163 N N . ASP A 1 645 ? 38.510 30.688 -16.118 1.00 38.88 645 ASP A N 1
ATOM 5164 C CA . ASP A 1 645 ? 38.479 32.100 -16.538 1.00 38.88 645 ASP A CA 1
ATOM 5165 C C . ASP A 1 645 ? 37.759 33.009 -15.527 1.00 38.88 645 ASP A C 1
ATOM 5167 O O . ASP A 1 645 ? 36.649 32.644 -15.060 1.00 38.88 645 ASP A O 1
#

Sequence (645 aa):
METVTAFRSKTQTLSRPIIFIGHSLGGLLIKEALLLSRKKLGESKPTISRATYGIVFFGVPNHGLRNEQLRTLVDGQPNKAFINDLLVDDDSEASGFLKRLASQFAESFKGYYRIITFYERLLSPTLERNKTGGWSRTGRRCLMVTEESATSTGIVATADEDNIPMNADHSGLVKFSSRNHGGYLVVQERLRILIEETKQQVSQRFAEADLYCPSSETHQACSRSLAYEGMDSRLDTIVEESDGTCEWLSSHGNFVKWREQHRGLLWIKGNPGSGKSTIIKYALRRLSKVYGPETQVFSFFFHARGHELQKSLIGFFRSILHQILQRFPGSLNDLVDTFNTKRMSISEPGKNWHWHLQPLQEFLRLGLPKILARFPVVFFIDALDECGQRPALDLVEYFQRVLQCLPSKGRQFGICFSCRHYPIIPGNGGLEVVLEKENHKDICLFVRSRLLISTGDINDELFALIVWRAQGVFLWAVLVVREISRMAIEGESMATMKAEIDRMPPDLNPFYEELVKRSENRPAMLNLIQWICFSQTPMSRSELQWALVVDPKSPLKSFEEYLASENFISSDRFEKRIKTLSCGLVEVDSIRVQFIHQSVKEFFLDQGLALLAQREPNEVVAAAHSRMSLVCVQYLNICGNDRGD

Secondary structure (DSSP, 8-state):
-HHHHHHHHHTT-TTS-EEEEEETHHHHHHHHHHHHHHHT-SSS--HHHHHEEEEEEES--SS-B--THHHHHTTTSTTHHHHHHHB--TTPPPPHHHHHHHHHHHHHHTTT-EEEEEEE-SPEEPPEE-TTS-EETTS-EE-SS-HHHHH--SS--SSGGGEEEESS-TTGGG--SSTTSHHHHHHHHHHHHHHHHHHHHHHHHHHHHHHT----HHHHHHHHHH--TTTTHHHHHSPPPPTT-SGGGGG-HHHHHHHHSSEEEEEEE--TTSSHHHHHHHHHHHSTTTT-TT-EEEEEE--TTS-GGGGSHHHHHHHHHHHHHHH-GGGGHHHHHHHHHHHHHT-STTSS----HHHHHHHHHHHHHHHHTTS-EEEEEE-GGGG-HHHHHHHHHHHHHHHHHS-SS---EEEEEEE-SSSS-TTS-SEEEEHHHHTHHHHHHHHHHHHHHHHSS--HHHHHHHHHHHTT-HHHHHHHHHHHHHHHHTT--HHHHHHHHHHS-SSHHHHHHHHHHT-S-HHHHHHHHHHHHH-SSPPBHHHHHHHHH--TT----SHHHHHTSTT---HHHHHHHHHHHTTT-EEE-SSBEEESSHHHHHHIIIIIHHHHHTS-HHHHHHHHHHHHHHHHHHHHHHHHHTT--

InterPro domains:
  IPR027417 P-loop containing nucleoside triphosphate hydrolase [G3DSA:3.40.50.300] (254-421)
  IPR027417 P-loop containing nucleoside triphosphate hydrolase [SSF52540] (259-502)
  IPR029058 Alpha/Beta hydrolase fold [SSF53474] (16-121)
  IPR054471 GPI inositol-deacylase, winged helix domain [PF22939] (527-610)
  IPR056884 Nephrocystin 3-like, N-terminal [PF24883] (244-420)